Protein AF-A0AAV9NI64-F1 (afdb_monomer_lite)

Foldseek 3Di:
DDADDDPVVVVVVVVVCDPDPLNPCQVVLLVVLQQDAFDDPPDPWFFQLVVCCSRRNNSCSFRPVQLVCCVFFVADSRFFTCCLQVVVLNCQQPPPVPRRSHPSVVVVVCVVQVKDKDWVVVVVLVVVCVVQDDCFVVSVVVCVVCVSPPDDADQVGNVVVVVVVVVVQVPDPVHDDDPPFAWQEWADDPPDCWIWTHTPPDPGTDTDNFAEDQDALVSLQRRLQVRQVVVVHGFDPLLVVLSVVQLDFWKKKKKKFWAQAQCLFDPVQDDQWGADGNPPDCVLVVQQWGTKGFCCSRQDDFPPWDWDKDFLVNLVVSLVVLVVVLVVLVVVCVVVVVPDDPVVPVVVVSSVVSSVVSVVVNVVSVVVSCVFQNPDPVRGIGIDTDGRHSDPHRTTMMMIMHIRPNCVPPDPVRDDDFVRVQVSVLVSCCSPRVRNDDGPDMTMDMDPRNRGGRGICSLVSLLSNLVSCCVRNQQSAAYAARSRNSGHDPVRRVSLVVVSVVCVVVVVSSHRSSNCSNDRTWMWMQRPPPRDTDID

Organism: NCBI:txid1690606

Structure (mmCIF, N/CA/C/O backbone):
data_AF-A0AAV9NI64-F1
#
_entry.id   AF-A0AAV9NI64-F1
#
loop_
_atom_site.group_PDB
_atom_site.id
_atom_site.type_symbol
_atom_site.label_atom_id
_atom_site.label_alt_id
_atom_site.label_comp_id
_atom_site.label_asym_id
_atom_site.label_entity_id
_atom_site.label_seq_id
_atom_site.pdbx_PDB_ins_code
_atom_site.Cartn_x
_atom_site.Cartn_y
_atom_site.Cartn_z
_atom_site.occupancy
_atom_site.B_iso_or_equiv
_atom_site.auth_seq_id
_atom_site.auth_comp_id
_atom_site.auth_asym_id
_atom_site.auth_atom_id
_atom_site.pdbx_PDB_model_num
ATOM 1 N N . MET A 1 1 ? 6.898 -12.128 -13.360 1.00 24.28 1 MET A N 1
ATOM 2 C CA . MET A 1 1 ? 6.530 -13.455 -12.815 1.00 24.28 1 MET A CA 1
ATOM 3 C C . MET A 1 1 ? 6.563 -14.456 -13.958 1.00 24.28 1 MET A C 1
ATOM 5 O O . MET A 1 1 ? 6.076 -14.101 -15.025 1.00 24.28 1 MET A O 1
ATOM 9 N N . PRO A 1 2 ? 7.196 -15.630 -13.817 1.00 28.98 2 PRO A N 1
ATOM 10 C CA . PRO A 1 2 ? 7.321 -16.556 -14.934 1.00 28.98 2 PRO A CA 1
ATOM 11 C C . PRO A 1 2 ? 5.988 -17.278 -15.175 1.00 28.98 2 PRO A C 1
ATOM 13 O O . PRO A 1 2 ? 5.404 -17.823 -14.244 1.00 28.98 2 PRO A O 1
ATOM 16 N N . GLY A 1 3 ? 5.520 -17.255 -16.425 1.00 27.88 3 GLY A N 1
ATOM 17 C CA . GLY A 1 3 ? 4.445 -18.123 -16.907 1.00 27.88 3 GLY A CA 1
ATOM 18 C C . GLY A 1 3 ? 4.885 -19.594 -16.993 1.00 27.88 3 GLY A C 1
ATOM 19 O O . GLY A 1 3 ? 6.022 -19.922 -16.636 1.00 27.88 3 GLY A O 1
ATOM 20 N N . PRO A 1 4 ? 4.006 -20.489 -17.474 1.00 32.47 4 PRO A N 1
ATOM 21 C CA . PRO A 1 4 ? 4.225 -21.929 -17.447 1.00 32.47 4 PRO A CA 1
ATOM 22 C C . PRO A 1 4 ? 5.249 -22.321 -18.518 1.00 32.47 4 PRO A C 1
ATOM 24 O O . PRO A 1 4 ? 4.906 -22.633 -19.654 1.00 32.47 4 PRO A O 1
ATOM 27 N N . ALA A 1 5 ? 6.532 -22.272 -18.171 1.00 31.38 5 ALA A N 1
ATOM 28 C CA . ALA A 1 5 ? 7.599 -22.803 -19.005 1.00 31.38 5 ALA A CA 1
ATOM 29 C C . ALA A 1 5 ? 7.962 -24.218 -18.534 1.00 31.38 5 ALA A C 1
ATOM 31 O O . ALA A 1 5 ? 8.059 -24.472 -17.334 1.00 31.38 5 ALA A O 1
ATOM 32 N N . GLY A 1 6 ? 8.136 -25.141 -19.485 1.00 30.50 6 GLY A N 1
ATOM 33 C CA . GLY A 1 6 ? 8.453 -26.543 -19.213 1.00 30.50 6 GLY A CA 1
ATOM 34 C C . GLY A 1 6 ? 9.754 -26.731 -18.424 1.00 30.50 6 GLY A C 1
ATOM 35 O O . GLY A 1 6 ? 10.636 -25.877 -18.433 1.00 30.50 6 GLY A O 1
ATOM 36 N N . ILE A 1 7 ? 9.882 -27.896 -17.784 1.00 32.53 7 ILE A N 1
ATOM 37 C CA . ILE A 1 7 ? 10.945 -28.269 -16.828 1.00 32.53 7 ILE A CA 1
ATOM 38 C C . ILE A 1 7 ? 12.363 -27.904 -17.313 1.00 32.53 7 ILE A C 1
ATOM 40 O O . ILE A 1 7 ? 13.187 -27.461 -16.520 1.00 32.53 7 ILE A O 1
ATOM 44 N N . VAL A 1 8 ? 12.652 -28.025 -18.611 1.00 31.12 8 VAL A N 1
ATOM 45 C CA . VAL A 1 8 ? 13.967 -27.700 -19.200 1.00 31.12 8 VAL A CA 1
ATOM 46 C C . VAL A 1 8 ? 14.279 -26.195 -19.150 1.00 31.12 8 VAL A C 1
ATOM 48 O O . VAL A 1 8 ? 15.413 -25.807 -18.873 1.00 31.12 8 VAL A O 1
ATOM 51 N N . GLU A 1 9 ? 13.275 -25.342 -19.345 1.00 36.00 9 GLU A N 1
ATOM 52 C CA . GLU A 1 9 ? 13.398 -23.881 -19.286 1.00 36.00 9 GLU A CA 1
ATOM 53 C C . GLU A 1 9 ? 13.500 -23.400 -17.830 1.00 36.00 9 GLU A C 1
ATOM 55 O O . GLU A 1 9 ? 14.280 -22.502 -17.515 1.00 36.00 9 GLU A O 1
ATOM 60 N N . THR A 1 10 ? 12.791 -24.063 -16.909 1.00 36.69 10 THR A N 1
ATOM 61 C CA . THR A 1 10 ? 12.950 -23.865 -15.461 1.00 36.69 10 THR A CA 1
ATOM 62 C C . THR A 1 10 ? 14.364 -24.227 -15.009 1.00 36.69 10 THR A C 1
ATOM 64 O O . THR A 1 10 ? 14.970 -23.460 -14.268 1.00 36.69 10 THR A O 1
ATOM 67 N N . PHE A 1 11 ? 14.928 -25.339 -15.499 1.00 33.88 11 PHE A N 1
ATOM 68 C CA . PHE A 1 11 ? 16.306 -25.752 -15.210 1.00 33.88 11 PHE A CA 1
ATOM 69 C C . PHE A 1 11 ? 17.349 -24.812 -15.821 1.00 33.88 11 PHE A C 1
ATOM 71 O O . PHE A 1 11 ? 18.332 -24.500 -15.158 1.00 33.88 11 PHE A O 1
ATOM 78 N N . ARG A 1 12 ? 17.137 -24.310 -17.044 1.00 36.00 12 ARG A N 1
ATOM 79 C CA . ARG A 1 12 ? 18.031 -23.327 -17.678 1.00 36.00 12 ARG A CA 1
ATOM 80 C C . ARG A 1 12 ? 18.024 -21.985 -16.938 1.00 36.00 12 ARG A C 1
ATOM 82 O O . ARG A 1 12 ? 19.085 -21.397 -16.753 1.00 36.00 12 ARG A O 1
ATOM 89 N N . ARG A 1 13 ? 16.858 -21.536 -16.463 1.00 39.41 13 ARG A N 1
ATOM 90 C CA . ARG A 1 13 ? 16.720 -20.331 -15.628 1.00 39.41 13 ARG A CA 1
ATOM 91 C C . ARG A 1 13 ? 17.295 -20.539 -14.230 1.00 39.41 13 ARG A C 1
ATOM 93 O O . ARG A 1 13 ? 18.017 -19.684 -13.748 1.00 39.41 13 ARG A O 1
ATOM 100 N N . LEU A 1 14 ? 17.075 -21.697 -13.605 1.00 39.75 14 LEU A N 1
ATOM 101 C CA . LEU A 1 14 ? 17.753 -22.075 -12.358 1.00 39.75 14 LEU A CA 1
ATOM 102 C C . LEU A 1 14 ? 19.273 -22.117 -12.531 1.00 39.75 14 LEU A C 1
ATOM 104 O O . LEU A 1 14 ? 19.989 -21.674 -11.645 1.00 39.75 14 LEU A O 1
ATOM 108 N N . TYR A 1 15 ? 19.763 -22.586 -13.678 1.00 39.81 15 TYR A N 1
ATOM 109 C CA . TYR A 1 15 ? 21.182 -22.590 -14.016 1.00 39.81 15 TYR A CA 1
ATOM 110 C C . TYR A 1 15 ? 21.741 -21.170 -14.199 1.00 39.81 15 TYR A C 1
ATOM 112 O O . TYR A 1 15 ? 22.830 -20.895 -13.708 1.00 39.81 15 TYR A O 1
ATOM 120 N N . SER A 1 16 ? 21.005 -20.232 -14.810 1.00 42.53 16 SER A N 1
ATOM 121 C CA . SER A 1 16 ? 21.438 -18.825 -14.890 1.00 42.53 16 SER A CA 1
ATOM 122 C C . SER A 1 16 ? 21.416 -18.111 -13.530 1.00 42.53 16 SER A C 1
ATOM 124 O O . SER A 1 16 ? 22.279 -17.271 -13.282 1.00 42.53 16 SER A O 1
ATOM 126 N N . LEU A 1 17 ? 20.538 -18.516 -12.596 1.00 46.78 17 LEU A N 1
ATOM 127 C CA . LEU A 1 17 ? 20.585 -18.062 -11.195 1.00 46.78 17 LEU A CA 1
ATOM 128 C C . LEU A 1 17 ? 21.904 -18.443 -10.489 1.00 46.78 17 LEU A C 1
ATOM 130 O O . LEU A 1 17 ? 22.280 -17.778 -9.531 1.00 46.78 17 LEU A O 1
ATOM 134 N N . PHE A 1 18 ? 22.631 -19.480 -10.932 1.00 42.69 18 PHE A N 1
ATOM 135 C CA . PHE A 1 18 ? 23.918 -19.866 -10.325 1.00 42.69 18 PHE A CA 1
ATOM 136 C C . PHE A 1 18 ? 25.098 -18.970 -10.730 1.00 42.69 18 PHE A C 1
ATOM 138 O O . PHE A 1 18 ? 26.107 -18.968 -10.024 1.00 42.69 18 PHE A O 1
ATOM 145 N N . PHE A 1 19 ? 25.001 -18.225 -11.838 1.00 46.09 19 PHE A N 1
ATOM 146 C CA . PHE A 1 19 ? 26.144 -17.508 -12.424 1.00 46.09 19 PHE A CA 1
ATOM 147 C C . PHE A 1 19 ? 25.965 -15.991 -12.531 1.00 46.09 19 PHE A C 1
ATOM 149 O O . PHE A 1 19 ? 26.913 -15.301 -12.905 1.00 46.09 19 PHE A O 1
ATOM 156 N N . GLU A 1 20 ? 24.804 -15.446 -12.163 1.00 55.03 20 GLU A N 1
ATOM 157 C CA . GLU A 1 20 ? 24.653 -13.996 -12.065 1.00 55.03 20 GLU A CA 1
ATOM 158 C C . GLU A 1 20 ? 25.155 -13.454 -10.710 1.00 55.03 20 GLU A C 1
ATOM 160 O O . GLU A 1 20 ? 24.781 -13.975 -9.653 1.00 55.03 20 GLU A O 1
ATOM 165 N N . PRO A 1 21 ? 25.949 -12.361 -10.703 1.00 57.50 21 PRO A N 1
ATOM 166 C CA . PRO A 1 21 ? 26.510 -11.773 -9.483 1.00 57.50 21 PRO A CA 1
ATOM 167 C C . PRO A 1 21 ? 25.473 -11.424 -8.408 1.00 57.50 21 PRO A C 1
ATOM 169 O O . PRO A 1 21 ? 25.790 -11.438 -7.219 1.00 57.50 21 PRO A O 1
ATOM 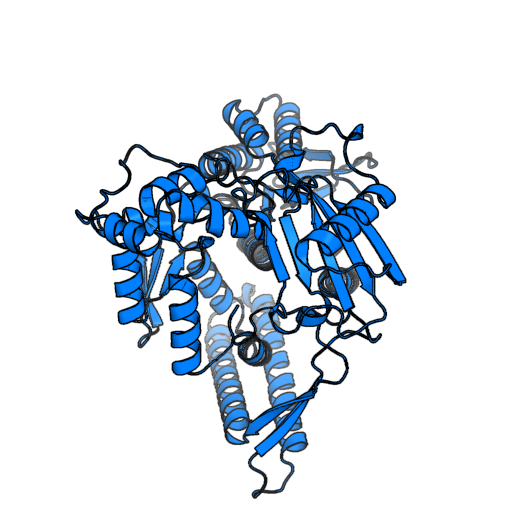172 N N . ILE A 1 22 ? 24.230 -11.135 -8.807 1.00 56.19 22 ILE A N 1
ATOM 173 C CA . ILE A 1 22 ? 23.152 -10.756 -7.889 1.00 56.19 22 ILE A CA 1
ATOM 174 C C . ILE A 1 22 ? 22.712 -11.912 -6.968 1.00 56.19 22 ILE A C 1
ATOM 176 O O . ILE A 1 22 ? 22.250 -11.639 -5.859 1.00 56.19 22 ILE A O 1
ATOM 180 N N . TYR A 1 23 ? 22.919 -13.175 -7.371 1.00 61.62 23 TYR A N 1
ATOM 181 C CA . TYR A 1 23 ? 22.576 -14.386 -6.601 1.00 61.62 23 TYR A CA 1
ATOM 182 C C . TYR A 1 23 ? 23.785 -15.045 -5.917 1.00 61.62 23 TYR A C 1
ATOM 184 O O . TYR A 1 23 ? 23.647 -16.088 -5.265 1.00 61.62 23 TYR A O 1
ATOM 192 N N . ALA A 1 24 ? 24.979 -14.460 -6.039 1.00 62.59 24 ALA A N 1
ATOM 193 C CA . ALA A 1 24 ? 26.188 -15.016 -5.448 1.00 62.59 24 ALA A CA 1
ATOM 194 C C . ALA A 1 24 ? 26.025 -15.187 -3.924 1.00 62.59 24 ALA A C 1
ATOM 196 O O . ALA A 1 24 ? 25.792 -14.232 -3.186 1.00 62.59 24 ALA A O 1
ATOM 197 N N . GLY A 1 25 ? 26.151 -16.428 -3.447 1.00 64.38 25 GLY A N 1
ATOM 198 C CA . GLY A 1 25 ? 26.062 -16.762 -2.023 1.00 64.38 25 GLY A CA 1
ATOM 199 C C . GLY A 1 25 ? 24.658 -17.066 -1.491 1.00 64.38 25 GLY A C 1
ATOM 200 O O . GLY A 1 25 ? 24.561 -17.530 -0.359 1.00 64.38 25 GLY A O 1
ATOM 201 N N . VAL A 1 26 ? 23.587 -16.921 -2.283 1.00 72.62 26 VAL A N 1
ATOM 202 C CA . VAL A 1 26 ? 22.205 -17.190 -1.828 1.00 72.62 26 VAL A CA 1
ATOM 203 C C . VAL A 1 26 ? 22.041 -18.620 -1.293 1.00 72.62 26 VAL A C 1
ATOM 205 O O . VAL A 1 26 ? 21.517 -18.806 -0.201 1.00 72.62 26 VAL A O 1
ATOM 208 N N . PHE A 1 27 ? 22.563 -19.636 -1.988 1.00 73.19 27 PHE A N 1
ATOM 209 C CA . PHE A 1 27 ? 22.477 -21.034 -1.529 1.00 73.19 27 PHE A CA 1
ATOM 210 C C . PHE A 1 27 ? 23.249 -21.305 -0.233 1.00 73.19 27 PHE A C 1
ATOM 212 O O . PHE A 1 27 ? 22.823 -22.122 0.582 1.00 73.19 27 PHE A O 1
ATOM 219 N N . LYS A 1 28 ? 24.368 -20.605 -0.020 1.00 77.81 28 LYS A N 1
ATOM 220 C CA . LYS A 1 28 ? 25.125 -20.690 1.233 1.00 77.81 28 LYS A CA 1
ATOM 221 C C . LYS A 1 28 ? 24.306 -20.114 2.387 1.00 77.81 28 LYS A C 1
ATOM 223 O O . LYS A 1 28 ? 24.267 -20.714 3.456 1.00 77.81 28 LYS A O 1
ATOM 228 N N . GLU A 1 29 ? 23.652 -18.976 2.169 1.00 80.94 29 GLU A N 1
ATOM 229 C CA . GLU A 1 29 ? 22.808 -18.353 3.191 1.00 80.94 29 GLU A CA 1
ATOM 230 C C . GLU A 1 29 ? 21.534 -19.167 3.460 1.00 80.94 29 GLU A C 1
ATOM 232 O O . GLU A 1 29 ? 21.154 -19.310 4.617 1.00 80.94 29 GLU A O 1
ATOM 237 N N . LEU A 1 30 ? 20.937 -19.796 2.440 1.00 78.81 30 LEU A N 1
ATOM 238 C CA . LEU A 1 30 ? 19.840 -20.754 2.629 1.00 78.81 30 LEU A CA 1
ATOM 239 C C . LEU A 1 30 ? 20.275 -21.962 3.468 1.00 78.81 30 LEU A C 1
ATOM 241 O O . LEU A 1 30 ? 19.559 -22.361 4.377 1.00 78.81 30 LEU A O 1
ATOM 245 N N . GLY A 1 31 ? 21.463 -22.518 3.209 1.00 79.56 31 GLY A N 1
ATOM 246 C CA . GLY A 1 31 ? 22.011 -23.608 4.020 1.00 79.56 31 GLY A CA 1
ATOM 247 C C . GLY A 1 31 ? 22.315 -23.191 5.463 1.00 79.56 31 GLY A C 1
ATOM 248 O O . GLY A 1 31 ? 22.137 -23.985 6.381 1.00 79.56 31 GLY A O 1
ATOM 249 N N . ARG A 1 32 ? 22.741 -21.939 5.678 1.00 84.88 32 ARG A N 1
ATOM 250 C CA . ARG A 1 32 ? 22.961 -21.372 7.015 1.00 84.88 32 ARG A CA 1
ATOM 251 C C . ARG A 1 32 ? 21.650 -21.199 7.784 1.00 84.88 32 ARG A C 1
ATOM 253 O O . ARG A 1 32 ? 21.650 -21.435 8.988 1.00 84.88 32 ARG A O 1
ATOM 260 N N . GLU A 1 33 ? 20.571 -20.794 7.113 1.00 87.69 33 GLU A N 1
ATOM 261 C CA . GLU A 1 33 ? 19.258 -20.549 7.729 1.00 87.69 33 GLU A CA 1
ATOM 262 C C . GLU A 1 33 ? 18.734 -21.763 8.502 1.00 87.69 33 GLU A C 1
ATOM 264 O O . GLU A 1 33 ? 18.192 -21.598 9.591 1.00 87.69 33 GLU A O 1
ATOM 269 N N . LEU A 1 34 ? 19.018 -22.970 8.001 1.00 84.62 34 LEU A N 1
ATOM 270 C CA . LEU A 1 34 ? 18.622 -24.251 8.597 1.00 84.62 34 LEU A CA 1
ATOM 271 C C . LEU A 1 34 ? 19.111 -24.454 10.040 1.00 84.62 34 LEU A C 1
ATOM 273 O O . LEU A 1 34 ? 18.527 -25.246 10.777 1.00 84.62 34 LEU A O 1
ATOM 277 N N . SER A 1 35 ? 20.191 -23.771 10.423 1.00 82.25 35 SER A N 1
ATOM 278 C CA . SER A 1 35 ? 20.844 -23.915 11.728 1.00 82.25 35 SER A CA 1
ATOM 279 C C . SER A 1 35 ? 20.740 -22.651 12.589 1.00 82.25 35 SER A C 1
ATOM 281 O O . SER A 1 35 ? 21.435 -22.543 13.601 1.00 82.25 35 SER A O 1
ATOM 283 N N . LEU A 1 36 ? 19.945 -21.656 12.179 1.00 85.56 36 LEU A N 1
ATOM 284 C CA . LEU A 1 36 ? 19.802 -20.403 12.918 1.00 85.56 36 LEU A CA 1
ATOM 285 C C . LEU A 1 36 ? 18.702 -20.496 13.970 1.00 85.56 36 LEU A C 1
ATOM 287 O O . LEU A 1 36 ? 17.525 -20.605 13.638 1.00 85.56 36 LEU A O 1
ATOM 291 N N . SER A 1 37 ? 19.076 -20.284 15.232 1.00 85.12 37 SER A N 1
ATOM 292 C CA . SER A 1 37 ? 18.121 -20.174 16.335 1.00 85.12 37 SER A CA 1
ATOM 293 C C . SER A 1 37 ? 17.038 -19.120 16.061 1.00 85.12 37 SER A C 1
ATOM 295 O O . SER A 1 37 ? 17.331 -18.106 15.411 1.00 85.12 37 SER A O 1
ATOM 297 N N . PRO A 1 38 ? 15.798 -19.323 16.547 1.00 86.94 38 PRO A N 1
ATOM 298 C CA . PRO A 1 38 ? 14.704 -18.355 16.443 1.00 86.94 38 PRO A CA 1
ATOM 299 C C . PRO A 1 38 ? 15.077 -16.992 17.052 1.00 86.94 38 PRO A C 1
ATOM 301 O O . PRO A 1 38 ? 16.058 -16.859 17.789 1.00 86.94 38 PRO A O 1
ATOM 304 N N . ARG A 1 39 ? 14.301 -15.947 16.737 1.00 90.19 39 ARG A N 1
ATOM 305 C CA . ARG A 1 39 ? 14.404 -14.674 17.470 1.00 90.19 39 ARG A CA 1
ATOM 306 C C . ARG A 1 39 ? 14.083 -14.908 18.953 1.00 90.19 39 ARG A C 1
ATOM 308 O O . ARG A 1 39 ? 13.292 -15.787 19.275 1.00 90.19 39 ARG A O 1
ATOM 315 N N . GLY A 1 40 ? 14.678 -14.116 19.842 1.00 87.44 40 GLY A N 1
ATOM 316 C CA . GLY A 1 40 ? 14.374 -14.204 21.273 1.00 87.44 40 GLY A CA 1
ATOM 317 C C . GLY A 1 40 ? 12.968 -13.692 21.600 1.00 87.44 40 GLY A C 1
ATOM 318 O O . GLY A 1 40 ? 12.482 -12.768 20.948 1.00 87.44 40 GLY A O 1
ATOM 319 N N . ASP A 1 41 ? 12.358 -14.232 22.656 1.00 84.88 41 ASP A N 1
ATOM 320 C CA . ASP A 1 41 ? 10.966 -13.943 23.049 1.00 84.88 41 ASP A CA 1
ATOM 321 C C . ASP A 1 41 ? 10.687 -12.460 23.346 1.00 84.88 41 ASP A C 1
ATOM 323 O O . ASP A 1 41 ? 9.566 -11.986 23.184 1.00 84.88 41 ASP A O 1
ATOM 327 N N . ALA A 1 42 ? 11.708 -11.699 23.754 1.00 89.00 42 ALA A N 1
ATOM 328 C CA . ALA A 1 42 ? 11.589 -10.266 24.033 1.00 89.00 42 ALA A CA 1
ATOM 329 C C . ALA A 1 42 ? 11.516 -9.386 22.765 1.00 89.00 42 ALA A C 1
ATOM 331 O O . ALA A 1 42 ? 11.270 -8.183 22.863 1.00 89.00 42 ALA A O 1
ATOM 332 N N . VAL A 1 43 ? 11.772 -9.945 21.577 1.00 91.62 43 VAL A N 1
ATOM 333 C CA . VAL A 1 43 ? 11.766 -9.191 20.317 1.00 91.62 43 VAL A CA 1
ATOM 334 C C . VAL A 1 43 ? 10.329 -9.045 19.812 1.00 91.62 43 VAL A C 1
ATOM 336 O O . VAL A 1 43 ? 9.784 -9.933 19.159 1.00 91.62 43 VAL A O 1
ATOM 339 N N . GLU A 1 44 ? 9.719 -7.890 20.089 1.00 91.94 44 GLU A N 1
ATOM 340 C CA . GLU A 1 44 ? 8.350 -7.583 19.649 1.00 91.94 44 GLU A CA 1
ATOM 341 C C . GLU A 1 44 ? 8.243 -7.265 18.150 1.00 91.94 44 GLU A C 1
ATOM 343 O O . GLU A 1 44 ? 7.195 -7.513 17.551 1.00 91.94 44 GLU A O 1
ATOM 348 N N . ASP A 1 45 ? 9.282 -6.668 17.558 1.00 96.38 45 ASP A N 1
ATOM 349 C CA . ASP A 1 45 ? 9.366 -6.303 16.140 1.00 96.38 45 ASP A CA 1
ATOM 350 C C . ASP A 1 45 ? 10.820 -5.970 15.759 1.00 96.38 45 ASP A C 1
ATOM 352 O O . ASP A 1 45 ? 11.610 -5.538 16.600 1.00 96.38 45 ASP A O 1
ATOM 356 N N . GLU A 1 46 ? 11.168 -6.115 14.483 1.00 97.31 46 GLU A N 1
ATOM 357 C CA . GLU A 1 46 ? 12.425 -5.621 13.912 1.00 97.31 46 GLU A CA 1
ATOM 358 C C . GLU A 1 46 ? 12.201 -5.180 12.459 1.00 97.31 46 GLU A C 1
ATOM 360 O O . GLU A 1 46 ? 11.146 -5.426 11.874 1.00 97.31 46 GLU A O 1
ATOM 365 N N . SER A 1 47 ? 13.174 -4.506 11.844 1.00 98.38 47 SER A N 1
ATOM 366 C CA . SER A 1 47 ? 13.005 -4.090 10.449 1.00 98.38 47 SER A CA 1
ATOM 367 C C . SER A 1 47 ? 13.099 -5.277 9.482 1.00 98.38 47 SER A C 1
ATOM 369 O O . SER A 1 47 ? 13.920 -6.167 9.710 1.00 98.38 47 SER A O 1
ATOM 371 N N . VAL A 1 48 ? 12.413 -5.221 8.340 1.00 97.94 48 VAL A N 1
ATOM 372 C CA . VAL A 1 48 ? 12.524 -6.192 7.234 1.00 97.94 48 VAL A CA 1
ATOM 373 C C . VAL A 1 48 ? 13.984 -6.474 6.861 1.00 97.94 48 VAL A C 1
ATOM 375 O O . VAL A 1 48 ? 14.367 -7.630 6.703 1.00 97.94 48 VAL A O 1
ATOM 378 N N . GLY A 1 49 ? 14.814 -5.433 6.765 1.00 97.44 49 GLY A N 1
ATOM 379 C CA . GLY A 1 49 ? 16.229 -5.540 6.414 1.00 97.44 49 GLY A CA 1
ATOM 380 C C . GLY A 1 49 ? 17.022 -6.351 7.436 1.00 97.44 49 GLY A C 1
ATOM 381 O O . GLY A 1 49 ? 17.669 -7.325 7.063 1.00 97.44 49 GLY A O 1
ATOM 382 N N . HIS A 1 50 ? 16.929 -6.007 8.725 1.00 97.38 50 HIS A N 1
ATOM 383 C CA . HIS A 1 50 ? 17.581 -6.763 9.805 1.00 97.38 50 HIS A CA 1
ATOM 384 C C . HIS A 1 50 ? 17.084 -8.216 9.898 1.00 97.38 50 HIS A C 1
ATOM 386 O O . HIS A 1 50 ? 17.914 -9.125 9.969 1.00 97.38 50 HIS A O 1
ATOM 392 N N . PHE A 1 51 ? 15.768 -8.445 9.804 1.00 96.00 51 PHE A N 1
ATOM 393 C CA . PHE A 1 51 ? 15.173 -9.787 9.812 1.00 96.00 51 PHE A CA 1
ATOM 394 C C . PHE A 1 51 ? 15.749 -10.660 8.687 1.00 96.00 51 PHE A C 1
ATOM 396 O O . PHE A 1 51 ? 16.302 -11.736 8.930 1.00 96.00 51 PHE A O 1
ATOM 403 N N . LEU A 1 52 ? 15.698 -10.168 7.445 1.00 93.81 52 LEU A N 1
ATOM 404 C CA . LEU A 1 52 ? 16.172 -10.917 6.282 1.00 93.81 52 LEU A CA 1
ATOM 405 C C . LEU A 1 52 ? 17.692 -11.043 6.249 1.00 93.81 52 LEU A C 1
ATOM 407 O O . LEU A 1 52 ? 18.200 -12.084 5.854 1.00 93.81 52 LEU A O 1
ATOM 411 N N . GLN A 1 53 ? 18.437 -10.035 6.699 1.00 94.44 53 GLN A N 1
ATOM 412 C CA . GLN A 1 53 ? 19.893 -10.115 6.776 1.00 94.44 53 GLN A CA 1
ATOM 413 C C . GLN A 1 53 ? 20.348 -11.164 7.794 1.00 94.44 53 GLN A C 1
ATOM 415 O O . GLN A 1 53 ? 21.322 -11.882 7.551 1.00 94.44 53 GLN A O 1
ATOM 420 N N . ARG A 1 54 ? 19.652 -11.267 8.930 1.00 92.88 54 ARG A N 1
ATOM 421 C CA . ARG A 1 54 ? 19.938 -12.272 9.954 1.00 92.88 54 ARG A CA 1
ATOM 422 C C . ARG A 1 54 ? 19.645 -13.682 9.447 1.00 92.88 54 ARG A C 1
ATOM 424 O O . ARG A 1 54 ? 20.483 -14.556 9.662 1.00 92.88 54 ARG A O 1
ATOM 431 N N . ARG A 1 55 ? 18.511 -13.868 8.758 1.00 89.12 55 ARG A N 1
ATOM 432 C CA . ARG A 1 55 ? 18.001 -15.166 8.279 1.00 89.12 55 ARG A CA 1
ATOM 433 C C . ARG A 1 55 ? 18.634 -15.645 6.971 1.00 89.12 55 ARG A C 1
ATOM 435 O O . ARG A 1 55 ? 19.071 -16.782 6.885 1.00 89.12 55 ARG A O 1
ATOM 442 N N . PHE A 1 56 ? 18.719 -14.767 5.979 1.00 88.75 56 PHE A N 1
ATOM 443 C CA . PHE A 1 56 ? 19.066 -15.085 4.588 1.00 88.75 56 PHE A CA 1
ATOM 444 C C . PHE A 1 56 ? 20.284 -14.305 4.068 1.00 88.75 56 PHE A C 1
ATOM 446 O O . PHE A 1 56 ? 20.624 -14.378 2.887 1.00 88.75 56 PHE A O 1
ATOM 453 N N . GLY A 1 57 ? 20.952 -13.547 4.938 1.00 90.62 57 GLY A N 1
ATOM 454 C CA . GLY A 1 57 ? 22.160 -12.809 4.598 1.00 90.62 57 GLY A CA 1
ATOM 455 C C . GLY A 1 57 ? 21.908 -11.475 3.889 1.00 90.62 57 GLY A C 1
ATOM 456 O O . GLY A 1 57 ? 20.831 -11.170 3.372 1.00 90.62 57 GLY A O 1
ATOM 457 N N . LYS A 1 58 ? 22.956 -10.644 3.868 1.00 91.62 58 LYS A N 1
ATOM 458 C CA . LYS A 1 58 ? 22.900 -9.269 3.347 1.00 91.62 58 LYS A CA 1
ATOM 459 C C . LYS A 1 58 ? 22.570 -9.213 1.856 1.00 91.62 58 LYS A C 1
ATOM 461 O O . LYS A 1 58 ? 21.881 -8.299 1.432 1.00 91.62 58 LYS A O 1
ATOM 466 N N . VAL A 1 59 ? 23.042 -10.180 1.068 1.00 88.75 59 VAL A N 1
ATOM 467 C CA . VAL A 1 59 ? 22.770 -10.237 -0.379 1.00 88.75 59 VAL A CA 1
ATOM 468 C C . VAL A 1 59 ? 21.269 -10.376 -0.634 1.00 88.75 59 VAL A C 1
ATOM 470 O O . VAL A 1 59 ? 20.722 -9.640 -1.449 1.00 88.75 59 VAL A O 1
ATOM 473 N N . VAL A 1 60 ? 20.578 -11.250 0.108 1.00 88.25 60 VAL A N 1
ATOM 474 C CA . VAL A 1 60 ? 19.127 -11.430 -0.042 1.00 88.25 60 VAL A CA 1
ATOM 475 C C . VAL A 1 60 ? 18.363 -10.175 0.367 1.00 88.25 60 VAL A C 1
ATOM 477 O O . VAL A 1 60 ? 17.488 -9.721 -0.375 1.00 88.25 60 VAL A O 1
ATOM 480 N N . ALA A 1 61 ? 18.732 -9.580 1.502 1.00 93.00 61 ALA A N 1
ATOM 481 C CA . ALA A 1 61 ? 18.123 -8.343 1.977 1.00 93.00 61 ALA A CA 1
ATOM 482 C C . ALA A 1 61 ? 18.334 -7.180 0.987 1.00 93.00 61 ALA A C 1
ATOM 484 O O . ALA A 1 61 ? 17.375 -6.554 0.536 1.00 93.00 61 ALA A O 1
ATOM 485 N N . ASP A 1 62 ? 19.576 -6.919 0.583 1.00 94.12 62 ASP A N 1
ATOM 486 C CA . ASP A 1 62 ? 19.919 -5.714 -0.170 1.00 94.12 62 ASP A CA 1
ATOM 487 C C . ASP A 1 62 ? 19.683 -5.831 -1.672 1.00 94.12 62 ASP A C 1
ATOM 489 O O . ASP A 1 62 ? 19.455 -4.803 -2.301 1.00 94.12 62 ASP A O 1
ATOM 493 N N . ASN A 1 63 ? 19.695 -7.028 -2.260 1.00 89.44 63 ASN A N 1
ATOM 494 C CA . ASN A 1 63 ? 19.457 -7.190 -3.698 1.00 89.44 63 ASN A CA 1
ATOM 495 C C . ASN A 1 63 ? 17.999 -7.540 -4.010 1.00 89.44 63 ASN A C 1
ATOM 497 O O . ASN A 1 63 ? 17.399 -6.938 -4.891 1.00 89.44 63 ASN A O 1
ATOM 501 N N . PHE A 1 64 ? 17.406 -8.502 -3.303 1.00 87.94 64 PHE A N 1
ATOM 502 C CA . PHE A 1 64 ? 16.070 -8.995 -3.658 1.00 87.94 64 PHE A CA 1
ATOM 503 C C . PHE A 1 64 ? 14.981 -8.295 -2.870 1.00 87.94 64 PHE A C 1
ATOM 505 O O . PHE A 1 64 ? 14.041 -7.749 -3.450 1.00 87.94 64 PHE A O 1
ATOM 512 N N . ALA A 1 65 ? 15.114 -8.283 -1.544 1.00 91.06 65 ALA A N 1
ATOM 513 C CA . ALA A 1 65 ? 14.087 -7.701 -0.700 1.00 91.06 65 ALA A CA 1
ATOM 514 C C . ALA A 1 65 ? 14.003 -6.188 -0.896 1.00 91.06 65 ALA A C 1
ATOM 516 O O . ALA A 1 65 ? 12.907 -5.667 -1.063 1.00 91.06 65 ALA A O 1
ATOM 517 N N . SER A 1 66 ? 15.136 -5.481 -0.957 1.00 96.12 66 SER A N 1
ATOM 518 C CA . SER A 1 66 ? 15.119 -4.032 -1.188 1.00 96.12 66 SER A CA 1
ATOM 519 C C . SER A 1 66 ? 14.445 -3.666 -2.514 1.00 96.12 66 SER A C 1
ATOM 521 O O . SER A 1 66 ? 13.567 -2.810 -2.519 1.00 96.12 66 SER A O 1
ATOM 523 N N . ALA A 1 67 ? 14.759 -4.374 -3.607 1.00 94.50 67 ALA A N 1
ATOM 524 C CA . ALA A 1 67 ? 14.131 -4.158 -4.906 1.00 94.50 67 ALA A CA 1
ATOM 525 C C . ALA A 1 67 ? 12.614 -4.381 -4.833 1.00 94.50 67 ALA A C 1
ATOM 527 O O . ALA A 1 67 ? 11.843 -3.521 -5.255 1.00 94.50 67 ALA A O 1
ATOM 528 N N . LEU A 1 68 ? 12.170 -5.492 -4.234 1.00 92.62 68 LEU A N 1
ATOM 529 C CA . LEU A 1 68 ? 10.747 -5.792 -4.064 1.00 92.62 68 LEU A CA 1
ATOM 530 C C . LEU A 1 68 ? 10.022 -4.719 -3.235 1.00 92.62 68 LEU A C 1
ATOM 532 O O . LEU A 1 68 ? 8.939 -4.272 -3.607 1.00 92.62 68 LEU A O 1
ATOM 536 N N . PHE A 1 69 ? 10.620 -4.280 -2.128 1.00 96.19 69 PHE A N 1
ATOM 537 C CA . PHE A 1 69 ? 10.034 -3.267 -1.251 1.00 96.19 69 PHE A CA 1
ATOM 538 C C . PHE A 1 69 ? 10.067 -1.861 -1.863 1.00 96.19 69 PHE A C 1
ATOM 540 O O . PHE A 1 69 ? 9.157 -1.077 -1.593 1.00 96.19 69 PHE A O 1
ATOM 547 N N . HIS A 1 70 ? 11.022 -1.552 -2.746 1.00 96.12 70 HIS A N 1
ATOM 548 C CA . HIS A 1 70 ? 10.942 -0.375 -3.614 1.00 96.12 70 HIS A CA 1
ATOM 549 C C . HIS A 1 70 ? 9.727 -0.469 -4.550 1.00 96.12 70 HIS A C 1
ATOM 551 O O . HIS A 1 70 ? 9.008 0.512 -4.712 1.00 96.12 70 HIS A O 1
ATOM 557 N N . GLY A 1 71 ? 9.460 -1.651 -5.115 1.00 93.88 71 GLY A N 1
ATOM 558 C CA . GLY A 1 71 ? 8.341 -1.875 -6.034 1.00 93.88 71 GLY A CA 1
ATOM 559 C C . GLY A 1 71 ? 6.950 -1.840 -5.390 1.00 93.88 71 GLY A C 1
ATOM 560 O O . GLY A 1 71 ? 5.997 -1.430 -6.046 1.00 93.88 71 GLY A O 1
ATOM 561 N N . ILE A 1 72 ? 6.815 -2.259 -4.126 1.00 93.69 72 ILE A N 1
ATOM 562 C CA . ILE A 1 72 ? 5.518 -2.297 -3.421 1.00 93.69 72 ILE A CA 1
ATOM 563 C C . ILE A 1 72 ? 5.304 -1.046 -2.564 1.00 93.69 72 ILE A C 1
ATOM 565 O O . ILE A 1 72 ? 4.241 -0.433 -2.615 1.00 93.69 72 ILE A O 1
ATOM 569 N N . TYR A 1 73 ? 6.306 -0.680 -1.762 1.00 97.25 73 TYR A N 1
ATOM 570 C CA . TYR A 1 73 ? 6.184 0.353 -0.730 1.00 97.25 73 TYR A CA 1
ATOM 571 C C . TYR A 1 73 ? 6.965 1.625 -1.053 1.00 97.25 73 TYR A C 1
ATOM 573 O O . TYR A 1 73 ? 6.849 2.598 -0.310 1.00 97.25 73 TYR A O 1
ATOM 581 N N . ALA A 1 74 ? 7.802 1.617 -2.100 1.00 97.88 74 ALA A N 1
ATOM 582 C CA . ALA A 1 74 ? 8.803 2.656 -2.341 1.00 97.88 74 ALA A CA 1
ATOM 583 C C . ALA A 1 74 ? 9.668 2.946 -1.089 1.00 97.88 74 ALA A C 1
ATOM 585 O O . ALA A 1 74 ? 10.175 4.050 -0.900 1.00 97.88 74 ALA A O 1
ATOM 586 N N . GLY A 1 75 ? 9.824 1.948 -0.213 1.00 96.56 75 GLY A N 1
ATOM 587 C CA . GLY A 1 75 ? 10.251 2.138 1.172 1.00 96.56 75 GLY A CA 1
ATOM 588 C C . GLY A 1 75 ? 11.617 1.545 1.507 1.00 96.56 75 GLY A C 1
ATOM 589 O O . GLY A 1 75 ? 12.144 0.701 0.784 1.00 96.56 75 GLY A O 1
ATOM 590 N N . ASP A 1 76 ? 12.173 1.969 2.643 1.00 97.50 76 ASP A N 1
ATOM 591 C CA . ASP A 1 76 ? 13.443 1.460 3.170 1.00 97.50 76 ASP A CA 1
ATOM 592 C C . ASP A 1 76 ? 13.218 0.198 4.013 1.00 97.50 76 ASP A C 1
ATOM 594 O O . ASP A 1 76 ? 12.656 0.262 5.112 1.00 97.50 76 ASP A O 1
ATOM 598 N N . ILE A 1 77 ? 13.724 -0.948 3.553 1.00 97.75 77 ILE A N 1
ATOM 599 C CA . ILE A 1 77 ? 13.625 -2.217 4.291 1.00 97.75 77 ILE A CA 1
ATOM 600 C C . ILE A 1 77 ? 14.192 -2.138 5.716 1.00 97.75 77 ILE A C 1
ATOM 602 O O . ILE A 1 77 ? 13.738 -2.878 6.583 1.00 97.75 77 ILE A O 1
ATOM 606 N N . TYR A 1 78 ? 15.134 -1.237 6.005 1.00 98.06 78 TYR A N 1
ATOM 607 C CA . TYR A 1 78 ? 15.711 -1.088 7.346 1.00 98.06 78 TYR A CA 1
ATOM 608 C C . TYR A 1 78 ? 14.885 -0.205 8.289 1.00 98.06 78 TYR A C 1
ATOM 610 O O . TYR A 1 78 ? 15.204 -0.110 9.473 1.00 98.06 78 TYR A O 1
ATOM 618 N N . LYS A 1 79 ? 13.802 0.404 7.799 1.00 97.75 79 LYS A N 1
ATOM 619 C CA . LYS A 1 79 ? 12.848 1.172 8.614 1.00 97.75 79 LYS A CA 1
ATOM 620 C C . LYS A 1 79 ? 11.499 0.470 8.758 1.00 97.75 79 LYS A C 1
ATOM 622 O O . LYS A 1 79 ? 10.786 0.737 9.722 1.00 97.75 79 LYS A O 1
ATOM 627 N N . LEU A 1 80 ? 11.146 -0.397 7.812 1.00 98.31 80 LEU A N 1
ATOM 628 C CA . LEU A 1 80 ? 9.840 -1.046 7.732 1.00 98.31 80 LEU A CA 1
ATOM 629 C C . LEU A 1 80 ? 9.734 -2.291 8.623 1.00 98.31 80 LEU A C 1
ATOM 631 O O . LEU A 1 80 ? 10.666 -3.081 8.668 1.00 98.31 80 LEU A O 1
ATOM 635 N N . SER A 1 81 ? 8.595 -2.490 9.286 1.00 98.38 81 SER A N 1
ATOM 636 C CA . SER A 1 81 ? 8.314 -3.592 10.221 1.00 98.38 81 SER A CA 1
ATOM 637 C C . SER A 1 81 ? 8.244 -4.957 9.527 1.00 98.38 81 SER A C 1
ATOM 639 O O . SER A 1 81 ? 7.387 -5.186 8.667 1.00 98.38 81 SER A O 1
ATOM 641 N N . ALA A 1 82 ? 9.101 -5.893 9.945 1.00 97.19 82 ALA A N 1
ATOM 642 C CA . ALA A 1 82 ? 9.055 -7.283 9.497 1.00 97.19 82 ALA A CA 1
ATOM 643 C C . ALA A 1 82 ? 7.795 -7.991 10.008 1.00 97.19 82 ALA A C 1
ATOM 645 O O . ALA A 1 82 ? 7.145 -8.700 9.241 1.00 97.19 82 ALA A O 1
ATOM 646 N N . ARG A 1 83 ? 7.390 -7.746 11.263 1.00 95.12 83 ARG A N 1
ATOM 647 C CA . ARG A 1 83 ? 6.176 -8.350 11.833 1.00 95.12 83 ARG A CA 1
ATOM 648 C C . ARG A 1 83 ? 4.906 -7.926 11.096 1.00 95.12 83 ARG A C 1
ATOM 650 O O . ARG A 1 83 ? 3.945 -8.688 11.043 1.00 95.12 83 ARG A O 1
ATOM 657 N N . THR A 1 84 ? 4.890 -6.715 10.540 1.00 95.25 84 THR A N 1
ATOM 658 C CA . THR A 1 84 ? 3.749 -6.200 9.769 1.00 95.25 84 THR A CA 1
ATOM 659 C C . THR A 1 84 ? 3.781 -6.681 8.322 1.00 95.25 84 THR A C 1
ATOM 661 O O . THR A 1 84 ? 2.759 -7.134 7.820 1.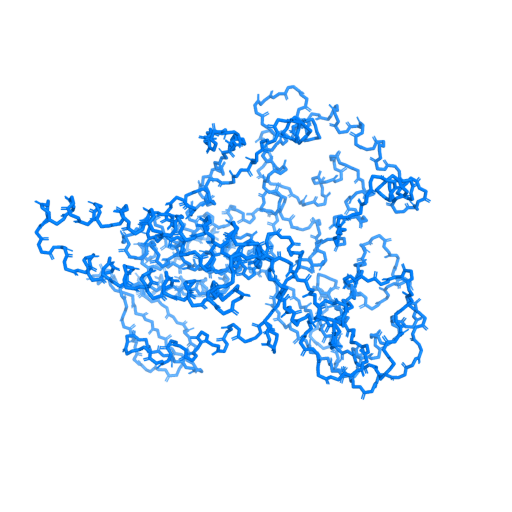00 95.25 84 THR A O 1
ATOM 664 N N . LEU A 1 85 ? 4.936 -6.594 7.650 1.00 95.12 85 LEU A N 1
ATOM 665 C CA . LEU A 1 85 ? 5.017 -6.771 6.193 1.00 95.12 85 LEU A CA 1
ATOM 666 C C . LEU A 1 85 ? 5.464 -8.158 5.741 1.00 95.12 85 LEU A C 1
ATOM 668 O O . LEU A 1 85 ? 5.268 -8.513 4.582 1.00 95.12 85 LEU A O 1
ATOM 672 N N . LEU A 1 86 ? 6.034 -8.950 6.645 1.00 93.62 86 LEU A N 1
ATOM 673 C CA . LEU A 1 86 ? 6.375 -10.353 6.432 1.00 93.62 86 LEU A CA 1
ATOM 674 C C . LEU A 1 86 ? 5.725 -11.237 7.514 1.00 93.62 86 LEU A C 1
ATOM 676 O O . LEU A 1 86 ? 6.418 -12.053 8.126 1.00 93.62 86 LEU A O 1
ATOM 680 N N . PRO A 1 87 ? 4.405 -11.114 7.766 1.00 91.00 87 PRO A N 1
ATOM 681 C CA . PRO A 1 87 ? 3.762 -11.732 8.925 1.00 91.00 87 PRO A CA 1
ATOM 682 C C . PRO A 1 87 ? 3.893 -13.261 8.911 1.00 91.00 87 PRO A C 1
ATOM 684 O O . PRO A 1 87 ? 4.113 -13.862 9.958 1.00 91.00 87 PRO A O 1
ATOM 687 N N . SER A 1 88 ? 3.847 -13.892 7.732 1.00 87.69 88 SER A N 1
ATOM 688 C CA . SER A 1 88 ? 4.028 -15.343 7.599 1.00 87.69 88 SER A CA 1
ATOM 689 C C . SER A 1 88 ? 5.447 -15.779 7.958 1.00 87.69 88 SER A C 1
ATOM 691 O O . SER A 1 88 ? 5.619 -16.722 8.717 1.00 87.69 88 SER A O 1
ATOM 693 N N . ALA A 1 89 ? 6.472 -15.085 7.453 1.00 89.25 89 ALA A N 1
ATOM 694 C CA . ALA A 1 89 ? 7.864 -15.409 7.772 1.00 89.25 89 ALA A CA 1
ATOM 695 C C . ALA A 1 89 ? 8.171 -15.145 9.255 1.00 89.25 89 ALA A C 1
ATOM 697 O O . ALA A 1 89 ? 8.864 -15.935 9.891 1.00 89.25 89 ALA A O 1
ATOM 698 N N . TRP A 1 90 ? 7.602 -14.072 9.814 1.00 90.75 90 TRP A N 1
ATOM 699 C CA . TRP A 1 90 ? 7.656 -13.774 11.242 1.00 90.75 90 TRP A CA 1
ATOM 700 C C . TRP A 1 90 ? 7.031 -14.897 12.075 1.00 90.75 90 TRP A C 1
ATOM 702 O O . TRP A 1 90 ? 7.624 -15.349 13.047 1.00 90.75 90 TRP A O 1
ATOM 712 N N . PHE A 1 91 ? 5.855 -15.395 11.697 1.00 89.50 91 PHE A N 1
ATOM 713 C CA . PHE A 1 91 ? 5.223 -16.511 12.399 1.00 89.50 91 PHE A CA 1
ATOM 714 C C . PHE A 1 91 ? 6.051 -17.800 12.310 1.00 89.50 91 PHE A C 1
ATOM 716 O O . PHE A 1 91 ? 6.347 -18.405 13.340 1.00 89.50 91 PHE A O 1
ATOM 723 N N . LEU A 1 92 ? 6.469 -18.178 11.097 1.00 87.12 92 LEU A N 1
ATOM 724 C CA . LEU A 1 92 ? 7.194 -19.426 10.838 1.00 87.12 92 LEU A CA 1
ATOM 725 C C . LEU A 1 92 ? 8.537 -19.508 11.568 1.00 87.12 92 LEU A C 1
ATOM 727 O O . LEU A 1 92 ? 8.904 -20.587 12.010 1.00 87.12 92 LEU A O 1
ATOM 731 N N . GLU A 1 93 ? 9.235 -18.386 11.763 1.00 89.19 93 GLU A N 1
ATOM 732 C CA . GLU A 1 93 ? 10.493 -18.355 12.527 1.00 89.19 93 GLU A CA 1
ATOM 733 C C . GLU A 1 93 ? 10.348 -18.919 13.954 1.00 89.19 93 GLU A C 1
ATOM 735 O O . GLU A 1 93 ? 11.303 -19.462 14.498 1.00 89.19 93 GLU A O 1
ATOM 740 N N . THR A 1 94 ? 9.177 -18.767 14.577 1.00 86.25 94 THR A N 1
ATOM 741 C CA . THR A 1 94 ? 8.924 -19.166 15.978 1.00 86.25 94 THR A CA 1
ATOM 742 C C . THR A 1 94 ? 7.889 -20.276 16.115 1.00 86.25 94 THR A C 1
ATOM 744 O O . THR A 1 94 ? 7.474 -20.591 17.230 1.00 86.25 94 THR A O 1
ATOM 747 N N . LYS A 1 95 ? 7.428 -20.845 15.000 1.00 75.25 95 LYS A N 1
ATOM 748 C CA . LYS A 1 95 ? 6.369 -21.850 15.007 1.00 75.25 95 LYS A CA 1
ATOM 749 C C . LYS A 1 95 ? 6.818 -23.096 15.791 1.00 75.25 95 LYS A C 1
ATOM 751 O O . LYS A 1 95 ? 7.916 -23.617 15.593 1.00 75.25 95 LYS A O 1
ATOM 756 N N . ASP A 1 96 ? 5.958 -23.515 16.721 1.00 60.50 96 ASP A N 1
ATOM 757 C CA . ASP A 1 96 ? 6.064 -24.708 17.576 1.00 60.50 96 ASP A CA 1
ATOM 758 C C . ASP A 1 96 ? 7.281 -24.805 18.513 1.00 60.50 96 ASP A C 1
ATOM 760 O O . ASP A 1 96 ? 7.561 -25.878 19.046 1.00 60.50 96 ASP A O 1
ATOM 764 N N . GLY A 1 97 ? 8.007 -23.704 18.753 1.00 56.66 97 GLY A N 1
ATOM 765 C CA . GLY A 1 97 ? 9.191 -23.731 19.623 1.00 56.66 97 GLY A CA 1
ATOM 766 C C . GLY A 1 97 ? 10.255 -24.732 19.156 1.00 56.66 97 GLY A C 1
ATOM 767 O O . GLY A 1 97 ? 11.054 -25.193 19.967 1.00 56.66 97 GLY A O 1
ATOM 768 N N . SER A 1 98 ? 10.230 -25.107 17.870 1.00 52.91 98 SER A N 1
ATOM 769 C CA . SER A 1 98 ? 11.169 -26.067 17.302 1.00 52.91 98 SER A CA 1
ATOM 770 C C . SER A 1 98 ? 12.597 -25.562 17.511 1.00 52.91 98 SER A C 1
ATOM 772 O O . SER A 1 98 ? 12.902 -24.407 17.210 1.00 52.91 98 SER A O 1
ATOM 774 N N . ASP A 1 99 ? 13.481 -26.431 18.011 1.00 55.84 99 ASP A N 1
ATOM 775 C CA . ASP A 1 99 ? 14.867 -26.081 18.371 1.00 55.84 99 ASP A CA 1
ATOM 776 C C . ASP A 1 99 ? 15.647 -25.395 17.226 1.00 55.84 99 ASP A C 1
ATOM 778 O O . ASP A 1 99 ? 16.634 -24.699 17.470 1.00 55.84 99 ASP A O 1
ATOM 782 N N . ASN A 1 100 ? 15.188 -25.548 15.975 1.00 62.12 100 ASN A N 1
ATOM 783 C CA . ASN A 1 100 ? 15.872 -25.051 14.786 1.00 62.12 100 ASN A CA 1
ATOM 784 C C . ASN A 1 100 ? 15.255 -23.786 14.154 1.00 62.12 100 ASN A C 1
ATOM 786 O O . ASN A 1 100 ? 15.944 -23.176 13.345 1.00 62.12 100 ASN A O 1
ATOM 790 N N . GLY A 1 101 ? 14.015 -23.374 14.481 1.00 73.75 101 GLY A N 1
ATOM 791 C CA . GLY A 1 101 ? 13.403 -22.098 14.034 1.00 73.75 101 GLY A CA 1
ATOM 792 C C . GLY A 1 101 ? 13.515 -21.760 12.532 1.00 73.75 101 GLY A C 1
ATOM 793 O O . GLY A 1 101 ? 13.534 -20.580 12.166 1.00 73.75 101 GLY A O 1
ATOM 794 N N . SER A 1 102 ? 13.668 -22.774 11.669 1.00 85.19 102 SER A N 1
ATOM 795 C CA . SER A 1 102 ? 14.022 -22.611 10.254 1.00 85.19 102 SER A CA 1
ATOM 796 C C . SER A 1 102 ? 12.783 -22.392 9.396 1.00 85.19 102 SER A C 1
ATOM 798 O O . SER A 1 102 ? 11.941 -23.275 9.225 1.00 85.19 102 SER A O 1
ATOM 800 N N . ILE A 1 103 ? 12.720 -21.219 8.772 1.00 85.88 103 ILE A N 1
ATOM 801 C CA . ILE A 1 103 ? 11.656 -20.836 7.846 1.00 85.88 103 ILE A CA 1
ATOM 802 C C . ILE A 1 103 ? 11.737 -21.690 6.577 1.00 85.88 103 ILE A C 1
ATOM 804 O O . ILE A 1 103 ? 10.704 -22.057 6.018 1.00 85.88 103 ILE A O 1
ATOM 808 N N . VAL A 1 104 ? 12.948 -22.021 6.108 1.00 83.88 104 VAL A N 1
ATOM 809 C CA . VAL A 1 104 ? 13.134 -22.814 4.883 1.00 83.88 104 VAL A CA 1
ATOM 810 C C . VAL A 1 104 ? 12.532 -24.207 5.045 1.00 83.88 104 VAL A C 1
ATOM 812 O O . VAL A 1 104 ? 11.793 -24.645 4.164 1.00 83.88 104 VAL A O 1
ATOM 815 N N . LEU A 1 105 ? 12.796 -24.885 6.167 1.00 83.00 105 LEU A N 1
ATOM 816 C CA . LEU A 1 105 ? 12.247 -26.218 6.426 1.00 83.00 105 LEU A CA 1
ATOM 817 C C . LEU A 1 105 ? 10.722 -26.199 6.530 1.00 83.00 105 LEU A C 1
ATOM 819 O O . LEU A 1 105 ? 10.071 -27.043 5.918 1.00 83.00 105 LEU A O 1
ATOM 823 N N . GLU A 1 106 ? 10.151 -25.216 7.228 1.00 83.25 106 GLU A N 1
ATOM 824 C CA . GLU A 1 106 ? 8.697 -25.064 7.350 1.00 83.25 106 GLU A CA 1
ATOM 825 C C . GLU A 1 106 ? 8.023 -24.829 5.992 1.00 83.25 106 GLU A C 1
ATOM 827 O O . GLU A 1 106 ? 7.033 -25.480 5.653 1.00 83.25 106 GLU A O 1
ATOM 832 N N . VAL A 1 107 ? 8.580 -23.933 5.171 1.00 79.62 107 VAL A N 1
ATOM 833 C CA . VAL A 1 107 ? 8.056 -23.671 3.823 1.00 79.62 107 VAL A CA 1
ATOM 834 C C . VAL A 1 107 ? 8.180 -24.914 2.938 1.00 79.62 107 VAL A C 1
ATOM 836 O O . VAL A 1 107 ? 7.244 -25.225 2.200 1.00 79.62 107 VAL A O 1
ATOM 839 N N . MET A 1 108 ? 9.294 -25.649 3.016 1.00 76.38 108 MET A N 1
ATOM 840 C CA . MET A 1 108 ? 9.477 -26.898 2.272 1.00 76.38 108 MET A CA 1
ATOM 841 C C . MET A 1 108 ? 8.482 -27.978 2.705 1.00 76.38 108 MET A C 1
ATOM 843 O O . MET A 1 108 ? 7.877 -28.615 1.843 1.00 76.38 108 MET A O 1
ATOM 847 N N . ASP A 1 109 ? 8.274 -28.168 4.009 1.00 80.56 109 ASP A N 1
ATOM 848 C CA . ASP A 1 109 ? 7.298 -29.122 4.544 1.00 80.56 109 ASP A CA 1
ATOM 849 C C . ASP A 1 109 ? 5.878 -28.784 4.075 1.00 80.56 109 ASP A C 1
ATOM 851 O O . ASP A 1 109 ? 5.153 -29.651 3.576 1.00 80.56 109 ASP A O 1
ATOM 855 N N . MET A 1 110 ? 5.508 -27.501 4.130 1.00 77.69 110 MET A N 1
ATOM 856 C CA . MET A 1 110 ? 4.227 -27.029 3.617 1.00 77.69 110 MET A CA 1
ATOM 857 C C . MET A 1 110 ? 4.074 -27.275 2.113 1.00 77.69 110 MET A C 1
ATOM 859 O O . MET A 1 110 ? 3.029 -27.769 1.689 1.00 77.69 110 MET A O 1
ATOM 863 N N . MET A 1 111 ? 5.096 -26.975 1.303 1.00 72.38 111 MET A N 1
ATOM 864 C CA . MET A 1 111 ? 5.063 -27.231 -0.142 1.00 72.38 111 MET A CA 1
ATOM 865 C C . MET A 1 111 ? 4.925 -28.724 -0.454 1.00 72.38 111 MET A C 1
ATOM 867 O O . MET A 1 111 ? 4.095 -29.094 -1.283 1.00 72.38 111 MET A O 1
ATOM 871 N N . LEU A 1 112 ? 5.685 -29.587 0.231 1.00 74.19 112 LEU A N 1
ATOM 872 C CA . LEU A 1 112 ? 5.632 -31.042 0.049 1.00 74.19 112 LEU A CA 1
ATOM 873 C C . LEU A 1 112 ? 4.260 -31.620 0.417 1.00 74.19 112 LEU A C 1
ATOM 875 O O . LEU A 1 112 ? 3.771 -32.528 -0.255 1.00 74.19 112 LEU A O 1
ATOM 879 N N . LYS A 1 113 ? 3.623 -31.082 1.461 1.00 77.56 113 LYS A N 1
ATOM 880 C CA . LYS A 1 113 ? 2.285 -31.498 1.909 1.00 77.56 113 LYS A CA 1
ATOM 881 C C . LYS A 1 113 ? 1.144 -30.775 1.182 1.00 77.56 113 LYS A C 1
ATOM 883 O O . LYS A 1 113 ? -0.017 -31.127 1.382 1.00 77.56 113 LYS A O 1
ATOM 888 N N . GLY A 1 114 ? 1.451 -29.784 0.340 1.00 73.31 114 GLY A N 1
ATOM 889 C CA . GLY A 1 114 ? 0.475 -28.928 -0.342 1.00 73.31 114 GLY A CA 1
ATOM 890 C C . GLY A 1 114 ? -0.341 -28.037 0.605 1.00 73.31 114 GLY A C 1
ATOM 891 O O . GLY A 1 114 ? -1.438 -27.603 0.257 1.00 73.31 114 GLY A O 1
ATOM 892 N N . PHE A 1 115 ? 0.165 -27.794 1.813 1.00 79.12 115 PHE A N 1
ATOM 893 C CA . PHE A 1 115 ? -0.482 -26.975 2.828 1.00 79.12 115 PHE A CA 1
ATOM 894 C C . PHE A 1 115 ? -0.363 -25.485 2.509 1.00 79.12 115 PHE A C 1
ATOM 896 O O . PHE A 1 115 ? 0.683 -25.008 2.067 1.00 79.12 115 PHE A O 1
ATOM 903 N N . LYS A 1 116 ? -1.432 -24.730 2.782 1.00 76.06 116 LYS A N 1
ATOM 904 C CA . LYS A 1 116 ? -1.440 -23.264 2.667 1.00 76.06 116 LYS A CA 1
ATOM 905 C C . LYS A 1 116 ? -1.629 -22.633 4.037 1.00 76.06 116 LYS A C 1
ATOM 907 O O . LYS A 1 116 ? -2.517 -23.032 4.786 1.00 76.06 116 LYS A O 1
ATOM 912 N N . LEU A 1 117 ? -0.795 -21.648 4.350 1.00 80.06 117 LEU A N 1
ATOM 913 C CA . LEU A 1 117 ? -0.877 -20.882 5.587 1.00 80.06 117 LEU A CA 1
ATOM 914 C C . LEU A 1 117 ? -1.730 -19.633 5.351 1.00 80.06 117 LEU A C 1
ATOM 916 O O . LEU A 1 117 ? -1.446 -18.843 4.450 1.00 80.06 117 LEU A O 1
ATOM 920 N N . HIS A 1 118 ? -2.757 -19.453 6.174 1.00 78.31 118 HIS A N 1
ATOM 921 C CA . HIS A 1 118 ? -3.680 -18.329 6.101 1.00 78.31 118 HIS A CA 1
ATOM 922 C C . HIS A 1 118 ? -3.691 -17.554 7.422 1.00 78.31 118 HIS A C 1
ATOM 924 O O . HIS A 1 118 ? -3.875 -18.165 8.478 1.00 78.31 118 HIS A O 1
ATOM 930 N N . PRO A 1 119 ? -3.551 -16.216 7.388 1.00 82.75 119 PRO A N 1
ATOM 931 C CA . PRO A 1 119 ? -3.834 -15.391 8.551 1.00 82.75 119 PRO A CA 1
ATOM 932 C C . PRO A 1 119 ? -5.303 -15.528 8.961 1.00 82.75 119 PRO A C 1
ATOM 934 O O . PRO A 1 119 ? -6.201 -15.598 8.115 1.00 82.75 119 PRO A O 1
ATOM 937 N N . GLY A 1 120 ? -5.567 -15.508 10.260 1.00 76.88 120 GLY A N 1
ATOM 938 C CA . GLY A 1 120 ? -6.898 -15.708 10.817 1.00 76.88 120 GLY A CA 1
ATOM 939 C C . GLY A 1 120 ? -7.897 -14.645 10.385 1.00 76.88 120 GLY A C 1
ATOM 940 O O . GLY A 1 120 ? -9.048 -14.975 10.127 1.00 76.88 120 GLY A O 1
ATOM 941 N N . HIS A 1 121 ? -7.466 -13.394 10.204 1.00 74.75 121 HIS A N 1
ATOM 942 C CA . HIS A 1 121 ? -8.345 -12.347 9.679 1.00 74.75 121 HIS A CA 1
ATOM 943 C C . HIS A 1 121 ? -8.785 -12.625 8.230 1.00 74.75 121 HIS A C 1
ATOM 945 O O . HIS A 1 121 ? -9.945 -12.404 7.896 1.00 74.75 121 HIS A O 1
ATOM 951 N N . VAL A 1 122 ? -7.904 -13.176 7.383 1.00 72.94 122 VAL A N 1
ATOM 952 C CA . VAL A 1 122 ? -8.259 -13.591 6.014 1.00 72.94 122 VAL A CA 1
ATOM 953 C C . VAL A 1 122 ? -9.236 -14.760 6.054 1.00 72.94 122 VAL A C 1
ATOM 955 O O . VAL A 1 122 ? -10.201 -14.775 5.293 1.00 72.94 122 VAL A O 1
ATOM 958 N N . HIS A 1 123 ? -9.024 -15.716 6.961 1.00 70.56 123 HIS A N 1
A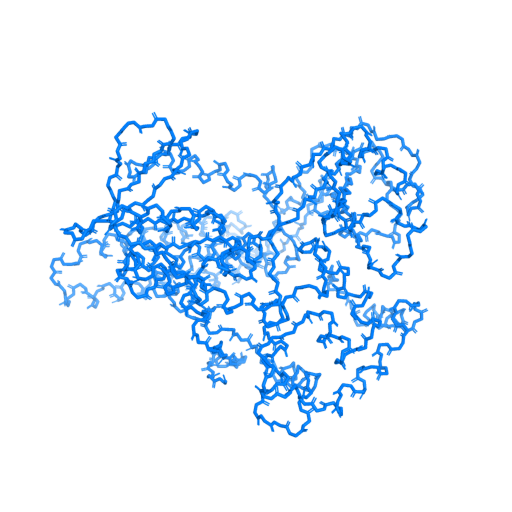TOM 959 C CA . HIS A 1 123 ? -9.958 -16.819 7.157 1.00 70.56 123 HIS A CA 1
ATOM 960 C C . HIS A 1 123 ? -11.343 -16.319 7.593 1.00 70.56 123 HIS A C 1
ATOM 962 O O . HIS A 1 123 ? -12.338 -16.657 6.952 1.00 70.56 123 HIS A O 1
ATOM 968 N N . SER A 1 124 ? -11.407 -15.463 8.616 1.00 70.12 124 SER A N 1
ATOM 969 C CA . SER A 1 124 ? -12.649 -14.841 9.081 1.00 70.12 124 SER A CA 1
ATOM 970 C C . SER A 1 124 ? -13.340 -14.064 7.964 1.00 70.12 124 SER A C 1
ATOM 972 O O . SER A 1 124 ? -14.549 -14.194 7.795 1.00 70.12 124 SER A O 1
ATOM 974 N N . PHE A 1 125 ? -12.585 -13.315 7.154 1.00 73.12 125 PHE A N 1
ATOM 975 C CA . PHE A 1 125 ? -13.116 -12.624 5.982 1.00 73.12 125 PHE A CA 1
ATOM 976 C C . PHE A 1 125 ? -13.710 -13.598 4.963 1.00 73.12 125 PHE A C 1
ATOM 978 O O . PHE A 1 125 ? -14.818 -13.375 4.489 1.00 73.12 125 PHE A O 1
ATOM 985 N N . MET A 1 126 ? -13.014 -14.687 4.630 1.00 67.31 126 MET A N 1
ATOM 986 C CA . MET A 1 126 ? -13.517 -15.697 3.692 1.00 67.31 126 MET A CA 1
ATOM 987 C C . MET A 1 126 ? -14.776 -16.391 4.221 1.00 67.31 126 MET A C 1
ATOM 989 O O . MET A 1 126 ? -15.738 -16.545 3.471 1.00 67.31 126 MET A O 1
ATOM 993 N N . ALA A 1 127 ? -14.796 -16.760 5.503 1.00 66.12 127 ALA A N 1
ATOM 994 C CA . ALA A 1 127 ? -15.947 -17.382 6.150 1.00 66.12 127 ALA A CA 1
ATOM 995 C C . ALA A 1 127 ? -17.149 -16.429 6.193 1.00 66.12 127 ALA A C 1
ATOM 997 O O . ALA A 1 127 ? -18.258 -16.804 5.818 1.00 66.12 127 ALA A O 1
ATOM 998 N N . MET A 1 128 ? -16.920 -15.172 6.577 1.00 61.50 128 MET A N 1
ATOM 999 C CA . MET A 1 128 ? -17.943 -14.132 6.608 1.00 61.50 128 MET A CA 1
ATOM 1000 C C . MET A 1 128 ? -18.447 -13.805 5.200 1.00 61.50 128 MET A C 1
ATOM 1002 O O . MET A 1 128 ? -19.652 -13.707 4.988 1.00 61.50 128 MET A O 1
ATOM 1006 N N . ARG A 1 129 ? -17.551 -13.714 4.212 1.00 66.25 129 ARG A N 1
ATOM 1007 C CA . ARG A 1 129 ? -17.918 -13.537 2.806 1.00 66.25 129 ARG A CA 1
ATOM 1008 C C . ARG A 1 129 ? -18.801 -14.683 2.332 1.00 66.25 129 ARG A C 1
ATOM 1010 O O . ARG A 1 129 ? -19.848 -14.399 1.773 1.00 66.25 129 ARG A O 1
ATOM 1017 N N . ALA A 1 130 ? -18.423 -15.933 2.600 1.00 62.09 130 ALA A N 1
ATOM 1018 C CA . ALA A 1 130 ? -19.223 -17.106 2.252 1.00 62.09 130 ALA A CA 1
ATOM 1019 C C . ALA A 1 130 ? -20.591 -17.116 2.957 1.00 62.09 130 ALA A C 1
ATOM 1021 O O . ALA A 1 130 ? -21.591 -17.472 2.345 1.00 62.09 130 ALA A O 1
ATOM 1022 N N . ALA A 1 131 ? -20.653 -16.680 4.219 1.00 55.88 131 ALA A N 1
ATOM 1023 C CA . ALA A 1 131 ? -21.898 -16.595 4.980 1.00 55.88 131 ALA A CA 1
ATOM 1024 C C . ALA A 1 131 ? -22.830 -15.464 4.502 1.00 55.88 131 ALA A C 1
ATOM 1026 O O . ALA A 1 131 ? -24.049 -15.608 4.555 1.00 55.88 131 ALA A O 1
ATOM 1027 N N . ILE A 1 132 ? -22.272 -14.333 4.052 1.00 55.84 132 ILE A N 1
ATOM 1028 C CA . ILE A 1 132 ? -23.024 -13.136 3.633 1.00 55.84 132 ILE A CA 1
ATOM 1029 C C . ILE A 1 132 ? -23.397 -13.179 2.149 1.00 55.84 132 ILE A C 1
ATOM 1031 O O . ILE A 1 132 ? -24.410 -12.605 1.750 1.00 55.84 132 ILE A O 1
ATOM 1035 N N . GLY A 1 133 ? -22.578 -13.815 1.318 1.00 50.06 133 GLY A N 1
ATOM 1036 C CA . GLY A 1 133 ? -22.777 -13.861 -0.118 1.00 50.06 133 GLY A CA 1
ATOM 1037 C C . GLY A 1 133 ? -22.138 -15.093 -0.735 1.00 50.06 133 GLY A C 1
ATOM 1038 O O . GLY A 1 133 ? -20.920 -15.266 -0.707 1.00 50.06 133 GLY A O 1
ATOM 1039 N N . ASN A 1 134 ? -22.959 -15.902 -1.396 1.00 50.62 134 ASN A N 1
ATOM 1040 C CA . ASN A 1 134 ? -22.442 -16.847 -2.369 1.00 50.62 134 ASN A CA 1
ATOM 1041 C C . ASN A 1 134 ? -21.696 -16.065 -3.455 1.00 50.62 134 ASN A C 1
ATOM 1043 O O . ASN A 1 134 ? -22.210 -15.100 -4.027 1.00 50.62 134 ASN A O 1
ATOM 1047 N N . ILE A 1 135 ? -20.452 -16.467 -3.705 1.00 47.75 135 ILE A N 1
ATOM 1048 C CA . ILE A 1 135 ? -19.683 -16.029 -4.864 1.00 47.75 135 ILE A CA 1
ATOM 1049 C C . ILE A 1 135 ? -20.468 -16.507 -6.081 1.00 47.75 135 ILE A C 1
ATOM 1051 O O . ILE A 1 135 ? -20.437 -17.691 -6.405 1.00 47.75 135 ILE A O 1
ATOM 1055 N N . ASP A 1 136 ? -21.189 -15.600 -6.730 1.00 46.16 136 ASP A N 1
ATOM 1056 C CA . ASP A 1 136 ? -21.947 -15.936 -7.925 1.00 46.16 136 ASP A CA 1
ATOM 1057 C C . ASP A 1 136 ? -21.012 -16.557 -8.997 1.00 46.16 136 ASP A C 1
ATOM 1059 O O . ASP A 1 136 ? -19.808 -16.280 -9.040 1.00 46.16 136 ASP A O 1
ATOM 1063 N N . ALA A 1 137 ? -21.511 -17.420 -9.889 1.00 41.22 137 ALA A N 1
ATOM 1064 C CA . ALA A 1 137 ? -20.595 -18.169 -10.772 1.00 41.22 137 ALA A CA 1
ATOM 1065 C C . ALA A 1 137 ? -19.809 -17.342 -11.820 1.00 41.22 137 ALA A C 1
ATOM 1067 O O . ALA A 1 137 ? -18.946 -17.886 -12.488 1.00 41.22 137 ALA A O 1
ATOM 1068 N N . SER A 1 138 ? -20.048 -16.035 -11.951 1.00 39.28 138 SER A N 1
ATOM 1069 C CA . SER A 1 138 ? -19.376 -15.114 -12.884 1.00 39.28 138 SER A CA 1
ATOM 1070 C C . SER A 1 138 ? -18.240 -14.470 -12.136 1.00 39.28 138 SER A C 1
ATOM 1072 O O . SER A 1 138 ? -17.180 -14.289 -12.706 1.00 39.28 138 SER A O 1
ATOM 1074 N N . THR A 1 139 ? -18.399 -14.259 -10.829 1.00 48.56 139 THR A N 1
ATOM 1075 C CA . THR A 1 139 ? -17.279 -14.074 -9.925 1.00 48.56 139 THR A CA 1
ATOM 1076 C C . THR A 1 139 ? -16.418 -15.341 -9.878 1.00 48.56 139 THR A C 1
ATOM 1078 O O . THR A 1 139 ? -15.203 -15.201 -9.895 1.00 48.56 139 THR A O 1
ATOM 1081 N N . ARG A 1 140 ? -16.981 -16.566 -9.908 1.00 47.38 140 ARG A N 1
ATOM 1082 C CA . ARG A 1 140 ? -16.175 -17.810 -10.024 1.00 47.38 140 ARG A CA 1
ATOM 1083 C C . ARG A 1 140 ? -15.481 -17.960 -11.386 1.00 47.38 140 ARG A C 1
ATOM 1085 O O . ARG A 1 140 ? -14.291 -18.237 -11.405 1.00 47.38 140 ARG A O 1
ATOM 1092 N N . SER A 1 141 ? -16.171 -17.712 -12.499 1.00 42.28 141 SER A N 1
ATOM 1093 C CA . SER A 1 141 ? -15.610 -17.763 -13.861 1.00 42.28 141 SER A CA 1
ATOM 1094 C C . SER A 1 141 ? -14.583 -16.649 -14.114 1.00 42.28 141 SER A C 1
ATOM 1096 O O . SER A 1 141 ? -13.515 -16.883 -14.673 1.00 42.28 141 SER A O 1
ATOM 1098 N N . MET A 1 142 ? -14.831 -15.437 -13.614 1.00 49.97 142 MET A N 1
ATOM 1099 C CA . MET A 1 142 ? -13.829 -14.371 -13.592 1.00 49.97 142 MET A CA 1
ATOM 1100 C C . MET A 1 142 ? -12.647 -14.763 -12.704 1.00 49.97 142 MET A C 1
ATOM 1102 O O . MET A 1 142 ? -11.509 -14.545 -13.099 1.00 49.97 142 MET A O 1
ATOM 1106 N N . MET A 1 143 ? -12.885 -15.379 -11.539 1.00 49.81 143 MET A N 1
ATOM 1107 C CA . MET A 1 143 ? -11.796 -15.878 -10.699 1.00 49.81 143 MET A CA 1
ATOM 1108 C C . MET A 1 143 ? -10.984 -16.972 -11.391 1.00 49.81 143 MET A C 1
ATOM 1110 O O . MET A 1 143 ? -9.771 -16.910 -11.282 1.00 49.81 143 MET A O 1
ATOM 1114 N N . SER A 1 144 ? -11.580 -17.879 -12.172 1.00 49.22 144 SER A N 1
ATOM 1115 C CA . SER A 1 144 ? -10.811 -18.869 -12.944 1.00 49.22 144 SER A CA 1
ATOM 1116 C C . SER A 1 144 ? -10.011 -18.239 -14.091 1.00 49.22 144 SER A C 1
ATOM 1118 O O . SER A 1 144 ? -8.954 -18.737 -14.456 1.00 49.22 144 SER A O 1
ATOM 1120 N N . VAL A 1 145 ? -10.475 -17.120 -14.665 1.00 53.34 145 VAL A N 1
ATOM 1121 C CA . VAL A 1 145 ? -9.680 -16.340 -15.638 1.00 53.34 145 VAL A CA 1
ATOM 1122 C C . VAL A 1 145 ? -8.531 -15.596 -14.948 1.00 53.34 145 VAL A C 1
ATOM 1124 O O . VAL A 1 145 ? -7.454 -15.460 -15.526 1.00 53.34 145 VAL A O 1
ATOM 1127 N N . LEU A 1 146 ? -8.751 -15.122 -13.719 1.00 56.84 146 LEU A N 1
ATOM 1128 C CA . LEU A 1 146 ? -7.756 -14.406 -12.921 1.00 56.84 146 LEU A CA 1
ATOM 1129 C C . LEU A 1 146 ? -6.779 -15.331 -12.181 1.00 56.84 146 LEU A C 1
ATOM 1131 O O . LEU A 1 146 ? -5.718 -14.859 -11.788 1.00 56.84 146 LEU A O 1
ATOM 1135 N N . GLU A 1 147 ? -7.103 -16.612 -11.997 1.00 52.62 147 GLU A N 1
ATOM 1136 C CA . GLU A 1 147 ? -6.284 -17.574 -11.243 1.00 52.62 147 GLU A CA 1
ATOM 1137 C C . GLU A 1 147 ? -4.892 -17.757 -11.868 1.00 52.62 147 GLU A C 1
ATOM 1139 O O . GLU A 1 147 ? -3.895 -17.804 -11.150 1.00 52.62 147 GLU A O 1
ATOM 1144 N N . ASP A 1 148 ? -4.816 -17.727 -13.201 1.00 51.84 148 ASP A N 1
ATOM 1145 C CA . ASP A 1 148 ? -3.557 -17.789 -13.954 1.00 51.84 148 ASP A CA 1
ATOM 1146 C C . ASP A 1 148 ? -2.966 -16.402 -14.277 1.00 51.84 148 ASP A C 1
ATOM 1148 O O . ASP A 1 148 ? -1.880 -16.289 -14.859 1.00 51.84 148 ASP A O 1
ATOM 1152 N N . ALA A 1 149 ? -3.674 -15.316 -13.947 1.00 62.75 149 ALA A N 1
ATOM 1153 C CA . ALA A 1 149 ? -3.244 -13.966 -14.280 1.00 62.75 149 ALA A CA 1
ATOM 1154 C C . ALA A 1 149 ? -2.236 -13.448 -13.246 1.00 62.75 149 ALA A C 1
ATOM 1156 O O . ALA A 1 149 ? -2.562 -13.211 -12.087 1.00 62.75 149 ALA A O 1
ATOM 1157 N N . SER A 1 150 ? -1.001 -13.188 -13.685 1.00 64.75 150 SER A N 1
ATOM 1158 C CA . SER A 1 150 ? 0.011 -12.569 -12.812 1.00 64.75 150 SER A CA 1
ATOM 1159 C C . SER A 1 150 ? -0.282 -11.096 -12.495 1.00 64.75 150 SER A C 1
ATOM 1161 O O . SER A 1 150 ? 0.070 -10.614 -11.421 1.00 64.75 150 SER A O 1
ATOM 1163 N N . VAL A 1 151 ? -0.925 -10.381 -13.424 1.00 73.25 151 VAL A N 1
ATOM 1164 C CA . VAL A 1 151 ? -1.354 -8.982 -13.304 1.00 73.25 151 VAL A CA 1
ATOM 1165 C C . VAL A 1 151 ? -2.611 -8.800 -14.153 1.00 73.25 151 VAL A C 1
ATOM 1167 O O . VAL A 1 151 ? -2.719 -9.381 -15.232 1.00 73.25 151 VAL A O 1
ATOM 1170 N N . TYR A 1 152 ? -3.543 -7.964 -13.701 1.00 76.19 152 TYR A N 1
ATOM 1171 C CA . TYR A 1 152 ? -4.689 -7.539 -14.500 1.00 76.19 152 TYR A CA 1
ATOM 1172 C C . TYR A 1 152 ? -4.936 -6.039 -14.348 1.00 76.19 152 TYR A C 1
ATOM 1174 O O . TYR A 1 152 ? -4.482 -5.382 -13.411 1.00 76.19 152 TYR A O 1
ATOM 1182 N N . THR A 1 153 ? -5.676 -5.487 -15.298 1.00 79.69 153 THR A N 1
ATOM 1183 C CA . THR A 1 153 ? -6.117 -4.095 -15.302 1.00 79.69 153 THR A CA 1
ATOM 1184 C C . THR A 1 153 ? -7.453 -4.009 -16.029 1.00 79.69 153 THR A C 1
ATOM 1186 O O . THR A 1 153 ? -7.866 -4.958 -16.696 1.00 79.69 153 THR A O 1
ATOM 1189 N N . PHE A 1 154 ? -8.155 -2.891 -15.885 1.00 79.25 154 PHE A N 1
ATOM 1190 C CA . PHE A 1 154 ? -9.429 -2.676 -16.566 1.00 79.25 154 PHE A CA 1
ATOM 1191 C C . PHE A 1 154 ? -9.212 -1.964 -17.895 1.00 79.25 154 PHE A C 1
ATOM 1193 O O . PHE A 1 154 ? -8.205 -1.282 -18.096 1.00 79.25 154 PHE A O 1
ATOM 1200 N N . HIS A 1 155 ? -10.192 -2.067 -18.792 1.00 77.44 155 HIS A N 1
ATOM 1201 C CA . HIS A 1 155 ? -10.223 -1.208 -19.966 1.00 77.44 155 HIS A CA 1
ATOM 1202 C C . HIS A 1 155 ? -10.199 0.266 -19.521 1.00 77.44 155 HIS A C 1
ATOM 1204 O O . HIS A 1 155 ? -10.983 0.670 -18.655 1.00 77.44 155 HIS A O 1
ATOM 1210 N N . ARG A 1 156 ? -9.293 1.058 -20.113 1.00 80.69 156 ARG A N 1
ATOM 1211 C CA . ARG A 1 156 ? -8.983 2.450 -19.724 1.00 80.69 156 ARG A CA 1
ATOM 1212 C C . ARG A 1 156 ? -8.278 2.589 -18.362 1.00 80.69 156 ARG A C 1
ATOM 1214 O O . ARG A 1 156 ? -8.308 3.660 -17.759 1.00 80.69 156 ARG A O 1
ATOM 1221 N N . GLY A 1 157 ? -7.605 1.534 -17.908 1.00 84.81 157 GLY A N 1
ATOM 1222 C CA . GLY A 1 157 ? -6.779 1.509 -16.702 1.00 84.81 157 GLY A CA 1
ATOM 1223 C C . GLY A 1 157 ? -7.555 1.367 -15.389 1.00 84.81 157 GLY A C 1
ATOM 1224 O O . GLY A 1 157 ? -8.784 1.385 -15.344 1.00 84.81 157 GLY A O 1
ATOM 1225 N N . LEU A 1 158 ? -6.814 1.250 -14.281 1.00 86.81 158 LEU A N 1
ATOM 1226 C CA . LEU A 1 158 ? -7.376 1.042 -12.937 1.00 86.81 158 LEU A CA 1
ATOM 1227 C C . LEU A 1 158 ? -8.269 2.194 -12.446 1.00 86.81 158 LEU A C 1
ATOM 1229 O O . LEU A 1 158 ? -9.162 1.963 -11.634 1.00 86.81 158 LEU A O 1
ATOM 1233 N N . GLY A 1 159 ? -8.089 3.411 -12.974 1.00 89.75 159 GLY A N 1
ATOM 1234 C CA . GLY A 1 159 ? -8.946 4.561 -12.661 1.00 89.75 159 GLY A CA 1
ATOM 1235 C C . GLY A 1 159 ? -10.428 4.319 -12.976 1.00 89.75 159 GLY A C 1
ATOM 1236 O O . GLY A 1 159 ? -11.293 4.857 -12.286 1.00 89.75 159 GLY A O 1
ATOM 1237 N N . SER A 1 160 ? -10.723 3.440 -13.941 1.00 89.69 160 SER A N 1
ATOM 1238 C CA . SER A 1 160 ? -12.086 3.021 -14.279 1.00 89.69 160 SER A CA 1
ATOM 1239 C C . SER A 1 160 ? -12.842 2.444 -13.081 1.00 89.69 160 SER A C 1
ATOM 1241 O O . SER A 1 160 ? -14.042 2.677 -12.970 1.00 89.69 160 SER A O 1
ATOM 1243 N N . LEU A 1 161 ? -12.165 1.740 -12.165 1.00 90.50 161 LEU A N 1
ATOM 1244 C CA . LEU A 1 161 ? -12.803 1.187 -10.969 1.00 90.50 161 LEU A CA 1
ATOM 1245 C C . LEU A 1 161 ? -13.379 2.299 -10.084 1.00 90.50 161 LEU A C 1
ATOM 1247 O O . LEU A 1 161 ? -14.551 2.256 -9.722 1.00 90.50 161 LEU A O 1
ATOM 1251 N N . ALA A 1 162 ? -12.577 3.322 -9.783 1.00 92.25 162 ALA A N 1
ATOM 1252 C CA . ALA A 1 162 ? -13.004 4.443 -8.951 1.00 92.25 162 ALA A CA 1
ATOM 1253 C C . ALA A 1 162 ? -14.112 5.264 -9.629 1.00 92.25 162 ALA A C 1
ATOM 1255 O O . ALA A 1 162 ? -15.127 5.556 -9.001 1.00 92.25 162 ALA A O 1
ATOM 1256 N N . SER A 1 163 ? -13.961 5.577 -10.922 1.00 93.75 163 SER A N 1
ATOM 1257 C CA . SER A 1 163 ? -14.972 6.341 -11.664 1.00 93.75 163 SER A CA 1
ATOM 1258 C C . SER A 1 163 ? -16.312 5.607 -11.760 1.00 93.75 163 SER A C 1
ATOM 1260 O O . SER A 1 163 ? -17.358 6.231 -11.609 1.00 93.75 163 SER A O 1
ATOM 1262 N N . ARG A 1 164 ? -16.302 4.284 -11.972 1.00 93.50 164 ARG A N 1
ATOM 1263 C CA . ARG A 1 164 ? -17.535 3.481 -12.023 1.00 93.50 164 ARG A CA 1
ATOM 1264 C C . ARG A 1 164 ? -18.178 3.299 -10.653 1.00 93.50 164 ARG A C 1
ATOM 1266 O O . ARG A 1 164 ? -19.403 3.288 -10.573 1.00 93.50 164 ARG A O 1
ATOM 1273 N N . LEU A 1 165 ? -17.383 3.187 -9.588 1.00 93.06 165 LEU A N 1
ATOM 1274 C CA . LEU A 1 165 ? -17.906 3.183 -8.220 1.00 93.06 165 LEU A CA 1
ATOM 1275 C C . LEU A 1 165 ? -18.603 4.505 -7.898 1.00 93.06 165 LEU A C 1
ATOM 1277 O O . LEU A 1 165 ? -19.718 4.486 -7.390 1.00 93.06 165 LEU A O 1
ATOM 1281 N N . GLU A 1 166 ? -17.989 5.640 -8.235 1.00 94.75 166 GLU A N 1
ATOM 1282 C CA . GLU A 1 166 ? -18.603 6.955 -8.046 1.00 94.75 166 GLU A CA 1
ATOM 1283 C C . GLU A 1 166 ? -19.927 7.073 -8.816 1.00 94.75 166 GLU A C 1
ATOM 1285 O O . GLU A 1 166 ? -20.945 7.444 -8.234 1.00 94.75 166 GLU A O 1
ATOM 1290 N N . GLU A 1 167 ? -19.926 6.708 -10.101 1.00 94.12 167 GLU A N 1
ATOM 1291 C CA . GLU A 1 167 ? -21.117 6.727 -10.954 1.00 94.12 167 GLU A CA 1
ATOM 1292 C C . GLU A 1 167 ? -22.236 5.859 -10.362 1.00 94.12 167 GLU A C 1
ATOM 1294 O O . GLU A 1 167 ? -23.347 6.344 -10.149 1.00 94.12 167 GLU A O 1
ATOM 1299 N N . SER A 1 168 ? -21.936 4.604 -10.018 1.00 94.38 168 SER A N 1
ATOM 1300 C CA . SER A 1 168 ? -22.914 3.674 -9.448 1.00 94.38 168 SER A CA 1
ATOM 1301 C C . SER A 1 168 ? -23.461 4.149 -8.099 1.00 94.38 168 SER A C 1
ATOM 1303 O O . SER A 1 168 ? -24.666 4.071 -7.865 1.00 94.38 168 SER A O 1
ATOM 1305 N N . LEU A 1 169 ? -22.603 4.673 -7.220 1.00 94.81 169 LEU A N 1
ATOM 1306 C CA . LEU A 1 169 ? -23.015 5.180 -5.912 1.00 94.81 169 LEU A CA 1
ATOM 1307 C C . LEU A 1 169 ? -23.853 6.453 -6.034 1.00 94.81 169 LEU A C 1
ATOM 1309 O O . LEU A 1 169 ? -24.825 6.602 -5.304 1.00 94.81 169 LEU A O 1
ATOM 1313 N N . SER A 1 170 ? -23.537 7.337 -6.984 1.00 94.06 170 SER A N 1
ATOM 1314 C CA . SER A 1 170 ? -24.307 8.565 -7.220 1.00 94.06 170 SER A CA 1
ATOM 1315 C C . SER A 1 170 ? -25.746 8.309 -7.684 1.00 94.06 170 SER A C 1
ATOM 1317 O O . SER A 1 170 ? -26.619 9.148 -7.477 1.00 94.06 170 SER A O 1
ATOM 1319 N N . GLN A 1 171 ? -26.004 7.143 -8.284 1.00 94.25 171 GLN A N 1
ATOM 1320 C CA . GLN A 1 171 ? -27.337 6.715 -8.711 1.00 94.25 171 GLN A CA 1
ATOM 1321 C C . GLN A 1 171 ? -28.144 6.059 -7.578 1.00 94.25 171 GLN A C 1
ATOM 1323 O O . GLN A 1 171 ? -29.343 5.825 -7.734 1.00 94.25 171 GLN A O 1
ATOM 1328 N N . ASN A 1 172 ? -27.518 5.746 -6.438 1.00 94.06 172 ASN A N 1
ATOM 1329 C CA . ASN A 1 172 ? -28.195 5.133 -5.303 1.00 94.06 172 ASN A CA 1
ATOM 1330 C C . ASN A 1 172 ? -28.854 6.217 -4.427 1.00 94.06 172 ASN A C 1
ATOM 1332 O O . ASN A 1 172 ? -28.138 7.039 -3.856 1.00 94.06 172 ASN A O 1
ATOM 1336 N N . PRO A 1 173 ? -30.188 6.205 -4.231 1.00 95.81 173 PRO A N 1
ATOM 1337 C CA . PRO A 1 173 ? -30.880 7.235 -3.449 1.00 95.81 173 PRO A CA 1
ATOM 1338 C C . PRO A 1 173 ? -30.483 7.264 -1.965 1.00 95.81 173 PRO A C 1
ATOM 1340 O O . PRO A 1 173 ? -30.747 8.250 -1.284 1.00 95.81 173 PRO A O 1
ATOM 1343 N N . ASN A 1 174 ? -29.845 6.204 -1.457 1.00 96.00 174 ASN A N 1
ATOM 1344 C CA . ASN A 1 174 ? -29.360 6.127 -0.078 1.00 96.00 174 ASN A CA 1
ATOM 1345 C C . ASN A 1 174 ? -27.920 6.640 0.088 1.00 96.00 174 ASN A C 1
ATOM 1347 O O . ASN A 1 174 ? -27.365 6.544 1.181 1.00 96.00 174 ASN A O 1
ATOM 1351 N N . VAL A 1 175 ? -27.287 7.137 -0.978 1.00 96.19 175 VAL A N 1
ATOM 1352 C CA . VAL A 1 175 ? -25.899 7.604 -0.949 1.00 96.19 175 VAL A CA 1
ATOM 1353 C C . VAL A 1 175 ? -25.834 9.055 -1.403 1.00 96.19 175 VAL A C 1
ATOM 1355 O O . VAL A 1 175 ? -26.321 9.423 -2.466 1.00 96.19 175 VAL A O 1
ATOM 1358 N N . VAL A 1 176 ? -25.178 9.888 -0.597 1.00 95.25 176 VAL A N 1
ATOM 1359 C CA . VAL A 1 176 ? -24.919 11.292 -0.922 1.00 95.25 176 VAL A CA 1
ATOM 1360 C C . VAL A 1 176 ? -23.413 11.516 -0.951 1.00 95.25 176 VAL A C 1
ATOM 1362 O O . VAL A 1 176 ? -22.730 11.317 0.052 1.00 95.25 176 VAL A O 1
ATOM 1365 N N . ILE A 1 177 ? -22.892 11.944 -2.102 1.00 95.25 177 ILE A N 1
ATOM 1366 C CA . ILE A 1 177 ? -21.463 12.213 -2.292 1.00 95.25 177 ILE A CA 1
ATOM 1367 C C . ILE A 1 177 ? -21.217 13.719 -2.194 1.00 95.25 177 ILE A C 1
ATOM 1369 O O . ILE A 1 177 ? -21.637 14.493 -3.053 1.00 95.25 177 ILE A O 1
ATOM 1373 N N . HIS A 1 178 ? -20.493 14.134 -1.157 1.00 93.38 178 HIS A N 1
ATOM 1374 C CA . HIS A 1 178 ? -20.070 15.520 -0.969 1.00 93.38 178 HIS A CA 1
ATOM 1375 C C . HIS A 1 178 ? -18.619 15.707 -1.435 1.00 93.38 178 HIS A C 1
ATOM 1377 O O . HIS A 1 178 ? -17.680 15.266 -0.774 1.00 93.38 178 HIS A O 1
ATOM 1383 N N . LYS A 1 179 ? -18.422 16.374 -2.578 1.00 93.94 179 LYS A N 1
ATOM 1384 C CA . LYS A 1 179 ? -17.088 16.755 -3.076 1.00 93.94 179 LYS A CA 1
ATOM 1385 C C . LYS A 1 179 ? -16.623 18.062 -2.434 1.00 93.94 179 LYS A C 1
ATOM 1387 O O . LYS A 1 179 ? -17.444 18.839 -1.951 1.00 93.94 179 LYS A O 1
ATOM 1392 N N . GLN A 1 180 ? -15.305 18.288 -2.415 1.00 93.19 180 GLN A N 1
ATOM 1393 C CA . GLN A 1 180 ? -14.687 19.511 -1.867 1.00 93.19 180 GLN A CA 1
ATOM 1394 C C . GLN A 1 180 ? -15.145 19.835 -0.429 1.00 93.19 180 GLN A C 1
ATOM 1396 O O . GLN A 1 180 ? -15.197 20.987 -0.018 1.00 93.19 180 GLN A O 1
ATOM 1401 N N . SER A 1 181 ? -15.508 18.801 0.334 1.00 94.06 181 SER A N 1
ATOM 1402 C CA . SER A 1 181 ? -16.098 18.912 1.668 1.00 94.06 181 SER A CA 1
ATOM 1403 C C . SER A 1 181 ? -15.188 18.217 2.673 1.00 94.06 181 SER A C 1
ATOM 1405 O O . SER A 1 181 ? -15.463 17.107 3.124 1.00 94.06 181 SER A O 1
ATOM 1407 N N . ARG A 1 182 ? -14.047 18.844 2.970 1.00 95.00 182 ARG A N 1
ATOM 1408 C CA . ARG A 1 182 ? -13.049 18.284 3.884 1.00 95.00 182 ARG A CA 1
ATOM 1409 C C . ARG A 1 182 ? -13.611 18.231 5.305 1.00 95.00 182 ARG A C 1
ATOM 1411 O O . ARG A 1 182 ? -13.959 19.272 5.858 1.00 95.00 182 ARG A O 1
ATOM 1418 N N . ALA A 1 183 ? -13.671 17.037 5.892 1.00 95.06 183 ALA A N 1
ATOM 1419 C CA . ALA A 1 183 ? -13.976 16.868 7.310 1.00 95.06 183 ALA A CA 1
ATOM 1420 C C . ALA A 1 183 ? -12.817 17.413 8.160 1.00 95.06 183 ALA A C 1
ATOM 1422 O O . ALA A 1 183 ? -11.658 17.074 7.915 1.00 95.06 183 ALA A O 1
ATOM 1423 N N . VAL A 1 184 ? -13.135 18.267 9.132 1.00 95.00 184 VAL A N 1
ATOM 1424 C CA . VAL A 1 184 ? -12.152 18.951 9.990 1.00 95.00 184 VAL A CA 1
ATOM 1425 C C . VAL A 1 184 ? -12.264 18.574 11.458 1.00 95.00 184 VAL A C 1
ATOM 1427 O O . VAL A 1 184 ? -11.278 18.745 12.165 1.00 95.00 184 VAL A O 1
ATOM 1430 N N . SER A 1 185 ? -13.414 18.050 11.894 1.00 95.44 185 SER A N 1
ATOM 1431 C CA . SER A 1 185 ? -13.604 17.493 13.233 1.00 95.44 185 SER A CA 1
ATOM 1432 C C . SER A 1 185 ? -14.681 16.412 13.255 1.00 95.44 185 SER A C 1
ATOM 1434 O O . SER A 1 185 ? -15.615 16.426 12.443 1.00 95.44 185 SER A O 1
ATOM 1436 N N . VAL A 1 186 ? -14.545 15.482 14.201 1.00 96.44 186 VAL A N 1
ATOM 1437 C CA . VAL A 1 186 ? -15.551 14.469 14.531 1.00 96.44 186 VAL A CA 1
ATOM 1438 C C . VAL A 1 186 ? -15.661 14.404 16.047 1.00 96.44 186 VAL A C 1
ATOM 1440 O O . VAL A 1 186 ? -14.726 13.961 16.707 1.00 96.44 186 VAL A O 1
ATOM 1443 N N . ASN A 1 187 ? -16.783 14.865 16.589 1.00 94.06 187 ASN A N 1
ATOM 1444 C CA . ASN A 1 187 ? -16.992 15.004 18.028 1.00 94.06 187 ASN A CA 1
ATOM 1445 C C . ASN A 1 187 ? -18.006 13.971 18.530 1.00 94.06 187 ASN A C 1
ATOM 1447 O O . ASN A 1 187 ? -19.042 13.767 17.888 1.00 94.06 187 ASN A O 1
ATOM 1451 N N . SER A 1 188 ? -17.740 13.372 19.691 1.00 89.62 188 SER A N 1
ATOM 1452 C CA . SER A 1 188 ? -18.724 12.602 20.457 1.00 89.62 188 SER A CA 1
ATOM 1453 C C . SER A 1 188 ? -19.349 13.462 21.563 1.00 89.62 188 SER A C 1
ATOM 1455 O O . SER A 1 188 ? -18.702 14.330 22.152 1.00 89.62 188 SER A O 1
ATOM 1457 N N . SER A 1 189 ? -20.631 13.235 21.854 1.00 76.31 189 SER A N 1
ATOM 1458 C CA . SER A 1 189 ? -21.301 13.818 23.022 1.00 76.31 189 SER A CA 1
ATOM 1459 C C . SER A 1 189 ? -21.426 12.768 24.123 1.00 76.31 189 SER A C 1
ATOM 1461 O O . SER A 1 189 ? -21.616 11.591 23.844 1.00 76.31 189 SER A O 1
ATOM 1463 N N . LYS A 1 190 ? -21.372 13.182 25.396 1.00 64.75 190 LYS A N 1
ATOM 1464 C CA . LYS A 1 190 ? -21.545 12.266 26.544 1.00 64.75 190 LYS A CA 1
ATOM 1465 C C . LYS A 1 190 ? -22.970 11.708 26.670 1.00 64.75 190 LYS A C 1
ATOM 1467 O O . LYS A 1 190 ? -23.173 10.770 27.430 1.00 64.75 190 LYS A O 1
ATOM 1472 N N . SER A 1 191 ? -23.941 12.322 25.996 1.00 63.06 191 SER A N 1
ATOM 1473 C CA . SER A 1 191 ? -25.370 12.004 26.110 1.00 63.06 191 SER A CA 1
ATOM 1474 C C . SER A 1 191 ? -26.008 11.531 24.805 1.00 63.06 191 SER A C 1
ATOM 1476 O O . SER A 1 191 ? -27.208 11.281 24.800 1.00 63.06 191 SER A O 1
ATOM 1478 N N . ASP A 1 192 ? -25.256 11.506 23.704 1.00 67.81 192 ASP A N 1
ATOM 1479 C CA . ASP A 1 192 ? -25.780 11.208 22.371 1.00 67.81 192 ASP A CA 1
ATOM 1480 C C . ASP A 1 192 ? -25.002 10.031 21.788 1.00 67.81 192 ASP A C 1
ATOM 1482 O O . ASP A 1 192 ? -23.773 10.048 21.747 1.00 67.81 192 ASP A O 1
ATOM 1486 N N . ASP A 1 193 ? -25.731 9.032 21.305 1.00 82.62 193 ASP A N 1
ATOM 1487 C CA . ASP A 1 193 ? -25.198 7.839 20.642 1.00 82.62 193 ASP A CA 1
ATOM 1488 C C . ASP A 1 193 ? -24.698 8.133 19.214 1.00 82.62 193 ASP A C 1
ATOM 1490 O O . ASP A 1 193 ? -24.442 7.227 18.421 1.00 82.62 193 ASP A O 1
ATOM 1494 N N . ARG A 1 194 ? -24.569 9.415 18.858 1.00 92.31 194 ARG A N 1
ATOM 1495 C CA . ARG A 1 194 ? -24.224 9.888 17.521 1.00 92.31 194 ARG A CA 1
ATOM 1496 C C . ARG A 1 194 ? -22.963 10.735 17.530 1.00 92.31 194 ARG A C 1
ATOM 1498 O O . ARG A 1 194 ? -22.670 11.488 18.457 1.00 92.31 194 ARG A O 1
ATOM 1505 N N . LEU A 1 195 ? -22.237 10.651 16.424 1.00 95.19 195 LEU A N 1
ATOM 1506 C CA . LEU A 1 195 ? -21.044 11.433 16.147 1.00 95.19 195 LEU A CA 1
ATOM 1507 C C . LEU A 1 195 ? -21.398 12.641 15.286 1.00 95.19 195 LEU A C 1
ATOM 1509 O O . LEU A 1 195 ? -22.106 12.518 14.287 1.00 95.19 195 LEU A O 1
ATOM 1513 N N . THR A 1 196 ? -20.874 13.809 15.648 1.00 95.44 196 THR A N 1
ATOM 1514 C CA . THR A 1 196 ? -21.065 15.042 14.877 1.00 95.44 196 THR A CA 1
ATOM 1515 C C . THR A 1 196 ? -19.827 15.329 14.040 1.00 95.44 196 THR A C 1
ATOM 1517 O O . THR A 1 196 ? -18.747 15.557 14.582 1.00 95.44 196 THR A O 1
ATOM 1520 N N . VAL A 1 197 ? -19.984 15.344 12.717 1.00 96.06 197 VAL A N 1
ATOM 1521 C CA . VAL A 1 197 ? -18.918 15.649 11.756 1.00 96.06 197 VAL A CA 1
ATOM 1522 C C . VAL A 1 197 ? -19.058 17.090 11.276 1.00 96.06 197 VAL A C 1
ATOM 1524 O O . VAL A 1 197 ? -20.116 17.477 10.770 1.00 96.06 197 VAL A O 1
ATOM 1527 N N . HIS A 1 198 ? -17.981 17.869 11.376 1.00 95.31 198 HIS A N 1
ATOM 1528 C CA . HIS A 1 198 ? -17.909 19.217 10.812 1.00 95.31 198 HIS A CA 1
ATOM 1529 C C . HIS A 1 198 ? -17.004 19.239 9.581 1.00 95.31 198 HIS A C 1
ATOM 1531 O O . HIS A 1 198 ? -15.919 18.654 9.576 1.00 95.31 198 HIS A O 1
ATOM 1537 N N . ALA A 1 199 ? -17.445 19.947 8.543 1.00 94.06 199 ALA A N 1
ATOM 1538 C CA . ALA A 1 199 ? -16.656 20.208 7.343 1.00 94.06 199 ALA A CA 1
ATOM 1539 C C . ALA A 1 199 ? -16.106 21.644 7.353 1.00 94.06 199 ALA A C 1
ATOM 1541 O O . ALA A 1 199 ? -16.752 22.540 7.888 1.00 94.06 199 ALA A O 1
ATOM 1542 N N . GLU A 1 200 ? -14.947 21.867 6.727 1.00 89.31 200 GLU A N 1
ATOM 1543 C CA . GLU A 1 200 ? -14.167 23.124 6.765 1.00 89.31 200 GLU A CA 1
ATOM 1544 C C . GLU A 1 200 ? -14.972 24.395 6.431 1.00 89.31 200 GLU A C 1
ATOM 1546 O O . GLU A 1 200 ? -14.709 25.469 6.968 1.00 89.31 200 GLU A O 1
ATOM 1551 N N . HIS A 1 201 ? -15.982 24.281 5.567 1.00 86.44 201 HIS A N 1
ATOM 1552 C CA . HIS A 1 201 ? -16.826 25.397 5.124 1.00 86.44 201 HIS A CA 1
ATOM 1553 C C . HIS A 1 201 ? -18.281 25.293 5.601 1.00 86.44 201 HIS A C 1
ATOM 1555 O O . HIS A 1 201 ? -19.147 26.019 5.112 1.00 86.44 201 HIS A O 1
ATOM 1561 N N . SER A 1 202 ? -18.569 24.401 6.552 1.00 87.31 202 SER A N 1
ATOM 1562 C CA . SER A 1 202 ? -19.902 24.237 7.131 1.00 87.31 202 SER A CA 1
ATOM 1563 C C . SER A 1 202 ? -19.956 24.821 8.537 1.00 87.31 202 SER A C 1
ATOM 1565 O O . SER A 1 202 ? -19.190 24.423 9.412 1.00 87.31 202 SER A O 1
ATOM 1567 N N . LYS A 1 203 ? -20.902 25.736 8.774 1.00 79.75 203 LYS A N 1
ATOM 1568 C CA . LYS A 1 203 ? -21.181 26.257 10.124 1.00 79.75 203 LYS A CA 1
ATOM 1569 C C . LYS A 1 203 ? -21.912 25.239 11.000 1.00 79.75 203 LYS A C 1
ATOM 1571 O O . LYS A 1 203 ? -21.797 25.294 12.219 1.00 79.75 203 LYS A O 1
ATOM 1576 N N . GLU A 1 204 ? -22.640 24.315 10.381 1.00 88.94 204 GLU A N 1
ATOM 1577 C CA . GLU A 1 204 ? -23.414 23.282 11.066 1.00 88.94 204 GLU A CA 1
ATOM 1578 C C . GLU A 1 204 ? -22.723 21.920 10.944 1.00 88.94 204 GLU A C 1
ATOM 1580 O O . GLU A 1 204 ? -22.196 21.563 9.884 1.00 88.94 204 GLU A O 1
ATOM 1585 N N . GLY A 1 205 ? -22.709 21.169 12.045 1.00 91.12 205 GLY A N 1
ATOM 1586 C CA . GLY A 1 205 ? -22.260 19.780 12.067 1.00 91.12 205 GLY A CA 1
ATOM 1587 C C . GLY A 1 205 ? -23.383 18.836 11.642 1.00 91.12 205 GLY A C 1
ATOM 1588 O O . GLY A 1 205 ? -24.554 19.092 11.915 1.00 91.12 205 GLY A O 1
ATOM 1589 N N . LYS A 1 206 ? -23.032 17.731 10.982 1.00 93.88 206 LYS A N 1
ATOM 1590 C CA . LYS A 1 206 ? -23.980 16.665 10.628 1.00 93.88 206 LYS A CA 1
ATOM 1591 C C . LYS A 1 206 ? -23.799 15.477 11.564 1.00 93.88 206 LYS A C 1
ATOM 1593 O O . LYS A 1 206 ? -22.666 15.093 11.842 1.00 93.88 206 LYS A O 1
ATOM 1598 N N . GLN A 1 207 ? -24.903 14.891 12.020 1.00 94.88 207 GLN A N 1
ATOM 1599 C CA . GLN A 1 207 ? -24.880 13.758 12.944 1.00 94.88 207 GLN A CA 1
ATOM 1600 C C . GLN A 1 207 ? -24.967 12.411 12.223 1.00 94.88 207 GLN A C 1
ATOM 1602 O O . GLN A 1 207 ? -25.815 12.222 11.350 1.00 94.88 207 GLN A O 1
ATOM 1607 N N . PHE A 1 208 ? -24.178 11.438 12.667 1.00 95.69 208 PHE A N 1
ATOM 1608 C CA . PHE A 1 208 ? -24.132 10.079 12.125 1.00 95.69 208 PHE A CA 1
ATOM 1609 C C . PHE A 1 208 ? -24.038 9.053 13.256 1.00 95.69 208 PHE A C 1
ATOM 1611 O O . PHE A 1 208 ? -23.389 9.319 14.261 1.00 95.69 208 PHE A O 1
ATOM 1618 N N . ASP A 1 209 ? -24.655 7.883 13.092 1.00 95.19 209 ASP A N 1
ATOM 1619 C CA . ASP A 1 209 ? -24.556 6.788 14.073 1.00 95.19 209 ASP A CA 1
ATOM 1620 C C . ASP A 1 209 ? -23.154 6.155 14.078 1.00 95.19 209 ASP A C 1
ATOM 1622 O O . ASP A 1 209 ? -22.636 5.769 15.123 1.00 95.19 209 ASP A O 1
ATOM 1626 N N . TYR A 1 210 ? -22.524 6.110 12.899 1.00 96.75 210 TYR A N 1
ATOM 1627 C CA . TYR A 1 210 ? -21.162 5.629 12.685 1.00 96.75 210 TYR A CA 1
ATOM 1628 C C . TYR A 1 210 ? -20.399 6.562 11.746 1.00 96.75 210 TYR A C 1
ATOM 1630 O O . TYR A 1 210 ? -20.966 7.127 10.808 1.00 96.75 210 TYR A O 1
ATOM 1638 N N . VAL A 1 211 ? -19.089 6.675 11.960 1.00 97.56 211 VAL A N 1
ATOM 1639 C CA . VAL A 1 211 ? -18.163 7.391 11.075 1.00 97.56 211 VAL A CA 1
ATOM 1640 C C . VAL A 1 211 ? -17.029 6.454 10.684 1.00 97.56 211 VAL A C 1
ATOM 1642 O O . VAL A 1 211 ? -16.392 5.852 11.544 1.00 97.56 211 VAL A O 1
ATOM 1645 N N . VAL A 1 212 ? -16.748 6.357 9.383 1.00 98.06 212 VAL A N 1
ATOM 1646 C CA . VAL A 1 212 ? -15.570 5.649 8.864 1.00 98.06 212 VAL A CA 1
ATOM 1647 C C . VAL A 1 212 ? -14.590 6.664 8.302 1.00 98.06 212 VAL A C 1
ATOM 1649 O O . VAL A 1 212 ? -14.906 7.376 7.351 1.00 98.06 212 VAL A O 1
ATOM 1652 N N . SER A 1 213 ? -13.388 6.714 8.866 1.00 97.56 213 SER A N 1
ATOM 1653 C CA . SER A 1 213 ? -12.293 7.516 8.332 1.00 97.56 213 SER A CA 1
ATOM 1654 C C . SER A 1 213 ? -11.408 6.680 7.418 1.00 97.56 213 SER A C 1
ATOM 1656 O O . SER A 1 213 ? -10.823 5.679 7.833 1.00 97.56 213 SER A O 1
ATOM 1658 N N . SER A 1 214 ? -11.259 7.141 6.178 1.00 96.25 214 SER A N 1
ATOM 1659 C CA . SER A 1 214 ? -10.236 6.661 5.245 1.00 96.25 214 SER A CA 1
ATOM 1660 C C . SER A 1 214 ? -8.997 7.564 5.192 1.00 96.25 214 SER A C 1
ATOM 1662 O O . SER A 1 214 ? -8.199 7.468 4.260 1.00 96.25 214 SER A O 1
ATOM 1664 N N . LEU A 1 215 ? -8.860 8.487 6.150 1.00 96.06 215 LEU A N 1
ATOM 1665 C CA . LEU A 1 215 ? -7.750 9.440 6.235 1.00 96.06 215 LEU A CA 1
ATOM 1666 C C . LEU A 1 215 ? -6.575 8.858 7.029 1.00 96.06 215 LEU A C 1
ATOM 1668 O O . LEU A 1 215 ? -6.730 7.874 7.750 1.00 96.06 215 LEU A O 1
ATOM 1672 N N . GLY A 1 216 ? -5.404 9.483 6.897 1.00 95.81 216 GLY A N 1
ATOM 1673 C CA . GLY A 1 216 ? -4.184 9.059 7.584 1.00 95.81 216 GLY A CA 1
ATOM 1674 C C . GLY A 1 216 ? -4.132 9.424 9.078 1.00 95.81 216 GLY A C 1
ATOM 1675 O O . GLY A 1 216 ? -4.999 10.154 9.580 1.00 95.81 216 GLY A O 1
ATOM 1676 N N . PRO A 1 217 ? -3.094 8.958 9.799 1.00 97.06 217 PRO A N 1
ATOM 1677 C CA . PRO A 1 217 ? -3.022 9.062 11.254 1.00 97.06 217 PRO A CA 1
ATOM 1678 C C . PRO A 1 217 ? -3.029 10.485 11.804 1.00 97.06 217 PRO A C 1
ATOM 1680 O O . PRO A 1 217 ? -3.637 10.719 12.844 1.00 97.06 217 PRO A O 1
ATOM 1683 N N . ASN A 1 218 ? -2.441 11.460 11.104 1.00 95.88 218 ASN A N 1
ATOM 1684 C CA . ASN A 1 218 ? -2.487 12.853 11.555 1.00 95.88 218 ASN A CA 1
ATOM 1685 C C . ASN A 1 218 ? -3.919 13.421 11.571 1.00 95.88 218 ASN A C 1
ATOM 1687 O O . ASN A 1 218 ? -4.291 14.109 12.515 1.00 95.88 218 ASN A O 1
ATOM 1691 N N . SER A 1 219 ? -4.753 13.098 10.574 1.00 96.81 219 SER A N 1
ATOM 1692 C CA . SER A 1 219 ? -6.157 13.542 10.569 1.00 96.81 219 SER A CA 1
ATOM 1693 C C . SER A 1 219 ? -6.952 12.904 11.706 1.00 96.81 219 SER A C 1
ATOM 1695 O O . SER A 1 219 ? -7.691 13.596 12.399 1.00 96.81 219 SER A O 1
ATOM 1697 N N . VAL A 1 220 ? -6.758 11.603 11.943 1.00 97.62 220 VAL A N 1
ATOM 1698 C CA . VAL A 1 220 ? -7.420 10.894 13.050 1.00 97.62 220 VAL A CA 1
ATOM 1699 C C . VAL A 1 220 ? -6.955 11.416 14.409 1.00 97.62 220 VAL A C 1
ATOM 1701 O O . VAL A 1 220 ? -7.787 11.606 15.291 1.00 97.62 220 VAL A O 1
ATOM 1704 N N . ARG A 1 221 ? -5.663 11.734 14.568 1.00 97.75 221 ARG A N 1
ATOM 1705 C CA . ARG A 1 221 ? -5.140 12.416 15.761 1.00 97.75 221 ARG A CA 1
ATOM 1706 C C . ARG A 1 221 ? -5.864 13.735 16.006 1.00 97.75 221 ARG A C 1
ATOM 1708 O O . ARG A 1 221 ? -6.338 13.951 17.111 1.00 97.75 221 ARG A O 1
ATOM 1715 N N . THR A 1 222 ? -5.994 14.580 14.983 1.00 97.44 222 THR A N 1
ATOM 1716 C CA . THR A 1 222 ? -6.699 15.861 15.112 1.00 97.44 222 THR A CA 1
ATOM 1717 C C . THR A 1 222 ? -8.154 15.670 15.541 1.00 97.44 222 THR A C 1
ATOM 1719 O O . THR A 1 222 ? -8.621 16.400 16.410 1.00 97.44 222 THR A O 1
ATOM 1722 N N . PHE A 1 223 ? -8.863 14.676 14.996 1.00 97.69 223 PHE A N 1
ATOM 1723 C CA . PHE A 1 223 ? -10.242 14.392 15.409 1.00 97.69 223 PHE A CA 1
ATOM 1724 C C . PHE A 1 223 ? -10.321 13.940 16.871 1.00 97.69 223 PHE A C 1
ATOM 1726 O O . PHE A 1 223 ? -11.133 14.470 17.628 1.00 97.69 223 PHE A O 1
ATOM 1733 N N . LEU A 1 224 ? -9.434 13.029 17.278 1.00 97.12 224 LEU A N 1
ATOM 1734 C CA . LEU A 1 224 ? -9.307 12.562 18.657 1.00 97.12 224 LEU A CA 1
ATOM 1735 C C . LEU A 1 224 ? -9.032 13.723 19.629 1.00 97.12 224 LEU A C 1
ATOM 1737 O O . LEU A 1 224 ? -9.715 13.855 20.641 1.00 97.12 224 LEU A O 1
ATOM 1741 N N . GLU A 1 225 ? -8.068 14.591 19.308 1.00 96.31 225 GLU A N 1
ATOM 1742 C CA . GLU A 1 225 ? -7.708 15.760 20.123 1.00 96.31 225 GLU A CA 1
ATOM 1743 C C . GLU A 1 225 ? -8.878 16.739 20.265 1.00 96.31 225 GLU A C 1
ATOM 1745 O O . GLU A 1 225 ? -9.191 17.170 21.374 1.00 96.31 225 GLU A O 1
ATOM 1750 N N . GLN A 1 226 ? -9.552 17.065 19.160 1.00 94.44 226 GLN A N 1
ATOM 1751 C CA . GLN A 1 226 ? -10.688 17.989 19.161 1.00 94.44 226 GLN A CA 1
ATOM 1752 C C . GLN A 1 226 ? -11.884 17.434 19.935 1.00 94.44 226 GLN A C 1
ATOM 1754 O O . GLN A 1 226 ? -12.500 18.170 20.708 1.00 94.44 226 GLN A O 1
ATOM 1759 N N . SER A 1 227 ? -12.190 16.145 19.767 1.00 94.75 227 SER A N 1
ATOM 1760 C CA . SER A 1 227 ? -13.275 15.490 20.499 1.00 94.75 227 SER A CA 1
ATOM 1761 C C . SER A 1 227 ? -12.975 15.450 22.000 1.00 94.75 227 SER A C 1
ATOM 1763 O O . SER A 1 227 ? -13.802 15.876 22.811 1.00 94.75 227 SER A O 1
ATOM 1765 N N . ALA A 1 228 ? -11.752 15.070 22.385 1.00 93.69 228 ALA A N 1
ATOM 1766 C CA . ALA A 1 228 ? -11.332 15.070 23.783 1.00 93.69 228 ALA A CA 1
ATOM 1767 C C . ALA A 1 228 ? -11.403 16.477 24.396 1.00 93.69 228 ALA A C 1
ATOM 1769 O O . ALA A 1 228 ? -11.944 16.642 25.498 1.00 93.69 228 ALA A O 1
ATOM 1770 N N . GLN A 1 229 ? -10.929 17.495 23.668 1.00 92.94 229 GLN A N 1
ATOM 1771 C CA . GLN A 1 229 ? -10.969 18.894 24.094 1.00 92.94 229 GLN A CA 1
ATOM 1772 C C . GLN A 1 229 ? -12.409 19.388 24.277 1.00 92.94 229 GLN A C 1
ATOM 1774 O O . GLN A 1 229 ? -12.705 20.039 25.280 1.00 92.94 229 GLN A O 1
ATOM 1779 N N . ALA A 1 230 ? -13.321 19.040 23.365 1.00 89.81 230 ALA A N 1
ATOM 1780 C CA . ALA A 1 230 ? -14.740 19.379 23.477 1.00 89.81 230 ALA A CA 1
ATOM 1781 C C . ALA A 1 230 ? -15.392 18.773 24.736 1.00 89.81 230 ALA A C 1
ATOM 1783 O O . ALA A 1 230 ? -16.316 19.359 25.301 1.00 89.81 230 ALA A O 1
ATOM 1784 N N . ARG A 1 231 ? -14.878 17.637 25.229 1.00 88.00 231 ARG A N 1
ATOM 1785 C CA . ARG A 1 231 ? -15.319 16.991 26.478 1.00 88.00 231 ARG A CA 1
ATOM 1786 C C . ARG A 1 231 ? -14.583 17.479 27.734 1.00 88.00 231 ARG A C 1
ATOM 1788 O O . ARG A 1 231 ? -14.867 16.970 28.823 1.00 88.00 231 ARG A O 1
ATOM 1795 N N . GLY A 1 232 ? -13.671 18.447 27.602 1.00 90.62 232 GLY A N 1
ATOM 1796 C CA . GLY A 1 232 ? -12.845 18.961 28.700 1.00 90.62 232 GLY A CA 1
ATOM 1797 C C . GLY A 1 232 ? -11.746 17.990 29.143 1.00 90.62 232 GLY A C 1
ATOM 1798 O O . GLY A 1 232 ? -11.404 17.949 30.321 1.00 90.62 232 GLY A O 1
ATOM 1799 N N . SER A 1 233 ? -11.235 17.176 28.218 1.00 92.50 233 SER A N 1
ATOM 1800 C CA . SER A 1 233 ? -10.204 16.158 28.450 1.00 92.50 233 SER A CA 1
ATOM 1801 C C . SER A 1 233 ? -9.085 16.250 27.406 1.00 92.50 233 SER A C 1
ATOM 1803 O O . SER A 1 233 ? -9.160 17.044 26.469 1.00 92.50 233 SER A O 1
ATOM 1805 N N . SER A 1 234 ? -8.038 15.445 27.563 1.00 94.00 234 SER A N 1
ATOM 1806 C CA . SER A 1 234 ? -6.980 15.268 26.567 1.00 94.00 234 SER A CA 1
ATOM 1807 C C . SER A 1 234 ? -6.804 13.787 26.260 1.00 94.00 234 SER A C 1
ATOM 1809 O O . SER A 1 234 ? -7.011 12.937 27.129 1.00 94.00 234 SER A O 1
ATOM 1811 N N . ILE A 1 235 ? -6.382 13.472 25.040 1.00 95.06 235 ILE A N 1
ATOM 1812 C CA . ILE A 1 235 ? -6.004 12.103 24.689 1.00 95.06 235 ILE A CA 1
ATOM 1813 C C . ILE A 1 235 ? -4.652 11.729 25.308 1.00 95.06 235 ILE A C 1
ATOM 1815 O O . ILE A 1 235 ? -3.841 12.598 25.629 1.00 95.06 235 ILE A O 1
ATOM 1819 N N . GLY A 1 236 ? -4.411 10.430 25.491 1.00 95.81 236 GLY A N 1
ATOM 1820 C CA . GLY A 1 236 ? -3.168 9.930 26.079 1.00 95.81 236 GLY A CA 1
ATOM 1821 C C . GLY A 1 236 ? -1.936 10.241 25.222 1.00 95.81 236 GLY A C 1
ATOM 1822 O O . GLY A 1 236 ? -1.971 10.127 23.995 1.00 95.81 236 GLY A O 1
ATOM 1823 N N . GLU A 1 237 ? -0.815 10.576 25.867 1.00 97.00 237 GLU A N 1
ATOM 1824 C CA . GLU A 1 237 ? 0.459 10.866 25.185 1.00 97.00 237 GLU A CA 1
ATOM 1825 C C . GLU A 1 237 ? 0.948 9.692 24.324 1.00 97.00 237 GLU A C 1
ATOM 1827 O O . GLU A 1 237 ? 1.515 9.888 23.251 1.00 97.00 237 GLU A O 1
ATOM 1832 N N . ASN A 1 238 ? 0.682 8.458 24.755 1.00 97.62 238 ASN A N 1
ATOM 1833 C CA . ASN A 1 238 ? 0.984 7.242 24.002 1.00 97.62 238 ASN A CA 1
ATOM 1834 C C . ASN A 1 238 ? 0.185 7.138 22.690 1.00 97.62 238 ASN A C 1
ATOM 1836 O O . ASN A 1 238 ? 0.721 6.629 21.706 1.00 97.62 238 ASN A O 1
ATOM 1840 N N . VAL A 1 239 ? -1.060 7.629 22.658 1.00 98.06 239 VAL A N 1
ATOM 1841 C CA . VAL A 1 239 ? -1.899 7.689 21.449 1.00 98.06 239 VAL A CA 1
ATOM 1842 C C . VAL A 1 239 ? -1.365 8.759 20.498 1.00 98.06 239 VAL A C 1
ATOM 1844 O O . VAL A 1 239 ? -1.203 8.496 19.309 1.00 98.06 239 VAL A O 1
ATOM 1847 N N . ILE A 1 240 ? -1.006 9.937 21.022 1.00 98.06 240 ILE A N 1
ATOM 1848 C CA . ILE A 1 240 ? -0.376 11.012 20.236 1.00 98.06 240 ILE A CA 1
ATOM 1849 C C . ILE A 1 240 ? 0.930 10.515 19.608 1.00 98.06 240 ILE A C 1
ATOM 1851 O O . ILE A 1 240 ? 1.144 10.675 18.405 1.00 98.06 240 ILE A O 1
ATOM 1855 N N . ALA A 1 241 ? 1.791 9.879 20.407 1.00 98.31 241 ALA A N 1
ATOM 1856 C CA . ALA A 1 241 ? 3.053 9.317 19.945 1.00 98.31 241 ALA A CA 1
ATOM 1857 C C . ALA A 1 241 ? 2.839 8.245 18.866 1.00 98.31 241 ALA A C 1
ATOM 1859 O O . ALA A 1 241 ? 3.544 8.265 17.859 1.00 98.31 241 ALA A O 1
ATOM 1860 N N . ALA A 1 242 ? 1.844 7.367 19.034 1.00 98.50 242 ALA A N 1
ATOM 1861 C CA . ALA A 1 242 ? 1.488 6.346 18.052 1.00 98.50 242 ALA A CA 1
ATOM 1862 C C . ALA A 1 242 ? 1.019 6.958 16.721 1.00 98.50 242 ALA A C 1
ATOM 1864 O O . ALA A 1 242 ? 1.527 6.595 15.658 1.00 98.50 242 ALA A O 1
ATOM 1865 N N . CYS A 1 243 ? 0.116 7.943 16.769 1.00 98.25 243 CYS A N 1
ATOM 1866 C CA . CYS A 1 243 ? -0.329 8.663 15.576 1.00 98.25 243 CYS A CA 1
ATOM 1867 C C . CYS A 1 243 ? 0.836 9.357 14.861 1.00 98.25 243 CYS A C 1
ATOM 1869 O O . CYS A 1 243 ? 0.946 9.260 13.643 1.00 98.25 243 CYS A O 1
ATOM 1871 N N . ASN A 1 244 ? 1.725 10.027 15.601 1.00 98.12 244 ASN A N 1
ATOM 1872 C CA . ASN A 1 244 ? 2.888 10.706 15.023 1.00 98.12 244 ASN A CA 1
ATOM 1873 C C . ASN A 1 244 ? 3.870 9.717 14.392 1.00 98.12 244 ASN A C 1
ATOM 1875 O O . ASN A 1 244 ? 4.369 9.949 13.294 1.00 98.12 244 ASN A O 1
ATOM 1879 N N . HIS A 1 245 ? 4.153 8.614 15.084 1.00 97.81 245 HIS A N 1
ATOM 1880 C CA . HIS A 1 245 ? 5.112 7.621 14.628 1.00 97.81 245 HIS A CA 1
ATOM 1881 C C . HIS A 1 245 ? 4.627 6.889 13.369 1.00 97.81 245 HIS A C 1
ATOM 1883 O O . HIS A 1 245 ? 5.426 6.679 12.454 1.00 97.81 245 HIS A O 1
ATOM 1889 N N . SER A 1 246 ? 3.325 6.587 13.294 1.00 97.06 246 SER A N 1
ATOM 1890 C CA . SER A 1 246 ? 2.682 5.916 12.156 1.00 97.06 246 SER A CA 1
ATOM 1891 C C . SER A 1 246 ? 2.296 6.850 11.000 1.00 97.06 246 SER A C 1
ATOM 1893 O O . SER A 1 246 ? 1.980 6.371 9.913 1.00 97.06 246 SER A O 1
ATOM 1895 N N . ASN A 1 247 ? 2.333 8.176 11.178 1.00 96.31 247 ASN A N 1
ATOM 1896 C CA . ASN A 1 247 ? 2.067 9.146 10.110 1.00 96.31 247 ASN A CA 1
ATOM 1897 C C . ASN A 1 247 ? 3.288 9.328 9.190 1.00 96.31 247 ASN A C 1
ATOM 1899 O O . ASN A 1 247 ? 3.899 10.397 9.149 1.00 96.31 247 ASN A O 1
ATOM 1903 N N . ARG A 1 248 ? 3.664 8.266 8.476 1.00 95.19 248 ARG A N 1
ATOM 1904 C CA . ARG A 1 248 ? 4.782 8.251 7.528 1.00 95.19 248 ARG A CA 1
ATOM 1905 C C . ARG A 1 248 ? 4.316 7.837 6.144 1.00 95.19 248 ARG A C 1
ATOM 1907 O O . ARG A 1 248 ? 3.719 6.779 5.988 1.00 95.19 248 ARG A O 1
ATOM 1914 N N . SER A 1 249 ? 4.656 8.631 5.145 1.00 96.25 249 SER A N 1
ATOM 1915 C CA . SER A 1 249 ? 4.418 8.354 3.731 1.00 96.25 249 SER A CA 1
ATOM 1916 C C . SER A 1 249 ? 5.619 8.788 2.915 1.00 96.25 249 SER A C 1
ATOM 1918 O O . SER A 1 249 ? 6.429 9.587 3.379 1.00 96.25 249 SER A O 1
ATOM 1920 N N . VAL A 1 250 ? 5.724 8.255 1.702 1.00 97.12 250 VAL A N 1
ATOM 1921 C CA . VAL A 1 250 ? 6.758 8.658 0.748 1.00 97.12 250 VAL A CA 1
ATOM 1922 C C . VAL A 1 250 ? 6.156 9.329 -0.478 1.00 97.12 250 VAL A C 1
ATOM 1924 O O . VAL A 1 250 ? 5.016 9.059 -0.874 1.00 97.12 250 VAL A O 1
ATOM 1927 N N . ASN A 1 251 ? 6.968 10.180 -1.098 1.00 96.69 251 ASN A N 1
ATOM 1928 C CA . ASN A 1 251 ? 6.665 10.825 -2.366 1.00 96.69 251 ASN A CA 1
ATOM 1929 C C . ASN A 1 251 ? 7.188 9.966 -3.517 1.00 96.69 251 ASN A C 1
ATOM 1931 O O . ASN A 1 251 ? 8.318 9.483 -3.458 1.00 96.69 251 ASN A O 1
ATOM 1935 N N . VAL A 1 252 ? 6.403 9.804 -4.581 1.00 97.94 252 VAL A N 1
ATOM 1936 C CA . VAL A 1 252 ? 6.834 9.078 -5.785 1.00 97.94 252 VAL A CA 1
ATOM 1937 C C . VAL A 1 252 ? 6.599 9.941 -7.013 1.00 97.94 252 VAL A C 1
ATOM 1939 O O . VAL A 1 252 ? 5.489 10.416 -7.248 1.00 97.94 252 VAL A O 1
ATOM 1942 N N . MET A 1 253 ? 7.641 10.133 -7.820 1.00 98.31 253 MET A N 1
ATOM 1943 C CA . MET A 1 253 ? 7.510 10.735 -9.144 1.00 98.31 253 MET A CA 1
ATOM 1944 C C . MET A 1 253 ? 7.253 9.637 -10.168 1.00 98.31 253 MET A C 1
ATOM 1946 O O . MET A 1 253 ? 8.062 8.721 -10.316 1.00 98.31 253 MET A O 1
ATOM 1950 N N . VAL A 1 254 ? 6.137 9.744 -10.887 1.00 98.44 254 VAL A N 1
ATOM 1951 C CA . VAL A 1 254 ? 5.754 8.806 -11.946 1.00 98.44 254 VAL A CA 1
ATOM 1952 C C . VAL A 1 254 ? 5.939 9.485 -13.294 1.00 98.44 254 VAL A C 1
ATOM 1954 O O . VAL A 1 254 ? 5.214 10.430 -13.615 1.00 98.44 254 VAL A O 1
ATOM 1957 N N . VAL A 1 255 ? 6.877 8.986 -14.095 1.00 98.75 255 VAL A N 1
ATOM 1958 C CA . VAL A 1 255 ? 7.153 9.483 -15.446 1.00 98.75 255 VAL A CA 1
ATOM 1959 C C . VAL A 1 255 ? 6.655 8.473 -16.466 1.00 98.75 255 VAL A C 1
ATOM 1961 O O . VAL A 1 255 ? 7.114 7.338 -16.492 1.00 98.75 255 VAL A O 1
ATOM 1964 N N . ASN A 1 256 ? 5.711 8.880 -17.307 1.00 98.19 256 ASN A N 1
ATOM 1965 C CA . ASN A 1 256 ? 5.173 8.068 -18.390 1.00 98.19 256 ASN A CA 1
ATOM 1966 C C . ASN A 1 256 ? 5.731 8.570 -19.714 1.00 98.19 256 ASN A C 1
ATOM 1968 O O . ASN A 1 256 ? 5.585 9.748 -20.045 1.00 98.19 256 ASN A O 1
ATOM 1972 N N . LEU A 1 257 ? 6.338 7.663 -20.464 1.00 98.12 257 LEU A N 1
ATOM 1973 C CA . LEU A 1 257 ? 6.975 7.928 -21.743 1.00 98.12 257 LEU A CA 1
ATOM 1974 C C . LEU A 1 257 ? 6.339 7.034 -22.800 1.00 98.12 257 LEU A C 1
ATOM 1976 O O . LEU A 1 257 ? 6.083 5.857 -22.548 1.00 98.12 257 LEU A O 1
ATOM 1980 N N . TYR A 1 258 ? 6.083 7.593 -23.973 1.00 96.62 258 TYR A N 1
ATOM 1981 C CA . TYR A 1 258 ? 5.600 6.873 -25.138 1.00 96.62 258 TYR A CA 1
ATOM 1982 C C . TYR A 1 258 ? 6.521 7.137 -26.320 1.00 96.62 258 TYR A C 1
ATOM 1984 O O . TYR A 1 258 ? 6.810 8.287 -26.654 1.00 96.62 258 TYR A O 1
ATOM 1992 N N . TYR A 1 259 ? 6.917 6.055 -26.968 1.00 96.0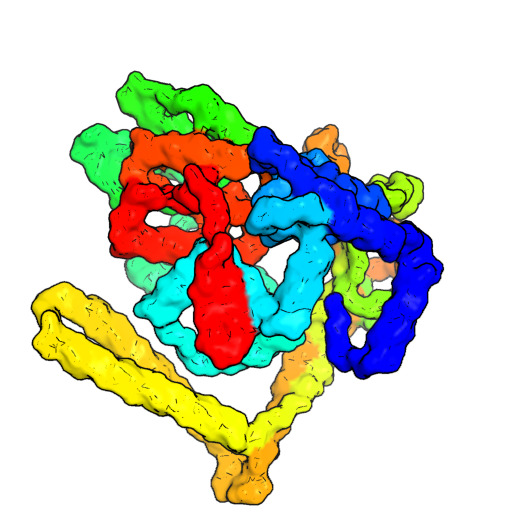6 259 TYR A N 1
ATOM 1993 C CA . TYR A 1 259 ? 7.757 6.023 -28.148 1.00 96.06 259 TYR A CA 1
ATOM 1994 C C . TYR A 1 259 ? 6.966 5.411 -29.292 1.00 96.06 259 TYR A C 1
ATOM 1996 O O . TYR A 1 259 ? 6.228 4.444 -29.102 1.00 96.06 259 TYR A O 1
ATOM 2004 N N . SER A 1 260 ? 7.128 5.971 -30.486 1.00 93.56 260 SER A N 1
ATOM 2005 C CA . SER A 1 260 ? 6.435 5.466 -31.674 1.00 93.56 260 SER A CA 1
ATOM 2006 C C . SER A 1 260 ? 6.978 4.112 -32.148 1.00 93.56 260 SER A C 1
ATOM 2008 O O . SER A 1 260 ? 6.266 3.397 -32.847 1.00 93.56 260 SER A O 1
ATOM 2010 N N . ASP A 1 261 ? 8.202 3.750 -31.750 1.00 91.94 261 ASP A N 1
ATOM 2011 C CA . ASP A 1 261 ? 8.793 2.441 -32.022 1.00 91.94 261 ASP A CA 1
ATOM 2012 C C . ASP A 1 261 ? 8.157 1.351 -31.127 1.00 91.94 261 ASP A C 1
ATOM 2014 O O . ASP A 1 261 ? 8.223 1.455 -29.893 1.00 91.94 261 ASP A O 1
ATOM 2018 N N . PRO A 1 262 ? 7.497 0.326 -31.703 1.00 88.12 262 PRO A N 1
ATOM 2019 C CA . PRO A 1 262 ? 6.929 -0.789 -30.948 1.00 88.12 262 PRO A CA 1
ATOM 2020 C C . PRO A 1 262 ? 7.966 -1.801 -30.429 1.00 88.12 262 PRO A C 1
ATOM 2022 O O . PRO A 1 262 ? 7.625 -2.564 -29.525 1.00 88.12 262 PRO A O 1
ATOM 2025 N N . ASP A 1 263 ? 9.193 -1.800 -30.956 1.00 88.25 263 ASP A N 1
ATOM 2026 C CA . ASP A 1 263 ? 10.244 -2.784 -30.652 1.00 88.25 263 ASP A CA 1
ATOM 2027 C C . ASP A 1 263 ? 11.434 -2.140 -29.910 1.00 88.25 263 ASP A C 1
ATOM 2029 O O . ASP A 1 263 ? 12.571 -2.603 -29.969 1.00 88.25 263 ASP A O 1
ATOM 2033 N N . LEU A 1 264 ? 11.151 -1.070 -29.160 1.00 91.94 264 LEU A N 1
ATOM 2034 C CA . LEU A 1 264 ? 12.147 -0.275 -28.433 1.00 91.94 264 LEU A CA 1
ATOM 2035 C C . LEU A 1 264 ? 12.836 -1.046 -27.290 1.00 91.94 264 LEU A C 1
ATOM 2037 O O . LEU A 1 264 ? 13.949 -0.714 -26.888 1.00 91.94 264 LEU A O 1
ATOM 2041 N N . ILE A 1 265 ? 12.152 -2.034 -26.705 1.00 89.81 265 ILE A N 1
ATOM 2042 C CA . ILE A 1 265 ? 12.684 -2.830 -25.592 1.00 89.81 265 ILE A CA 1
ATOM 2043 C C . ILE A 1 265 ? 13.455 -4.021 -26.172 1.00 89.81 265 ILE A C 1
ATOM 2045 O O . ILE A 1 265 ? 12.850 -4.794 -26.917 1.00 89.81 265 ILE A O 1
ATOM 2049 N N . PRO A 1 266 ? 14.729 -4.235 -25.787 1.00 85.00 266 PRO A N 1
ATOM 2050 C CA . PRO A 1 266 ? 15.497 -5.396 -26.228 1.00 85.00 266 PRO A CA 1
ATOM 2051 C C . PRO A 1 266 ? 14.773 -6.722 -25.954 1.00 85.00 266 PRO A C 1
ATOM 2053 O O . PRO A 1 266 ? 14.210 -6.920 -24.873 1.00 85.00 266 PRO A O 1
ATOM 2056 N N . ASP A 1 267 ? 14.810 -7.645 -26.919 1.00 82.88 267 ASP A N 1
ATOM 2057 C CA . ASP A 1 267 ? 14.082 -8.923 -26.861 1.00 82.88 267 ASP A CA 1
ATOM 2058 C C . ASP A 1 267 ? 14.436 -9.780 -25.635 1.00 82.88 267 ASP A C 1
ATOM 2060 O O . ASP A 1 267 ? 13.575 -10.460 -25.075 1.00 82.88 267 ASP A O 1
ATOM 2064 N N . ASP A 1 268 ? 15.690 -9.729 -25.187 1.00 83.19 268 ASP A N 1
ATOM 2065 C CA . ASP A 1 268 ? 16.196 -10.441 -24.011 1.00 83.19 268 ASP A CA 1
ATOM 2066 C C . ASP A 1 268 ? 15.773 -9.804 -22.677 1.00 83.19 268 ASP A C 1
ATOM 2068 O O . ASP A 1 268 ? 15.881 -10.441 -21.628 1.00 83.19 268 ASP A O 1
ATOM 2072 N N . MET A 1 269 ? 15.245 -8.579 -22.713 1.00 82.88 269 MET A N 1
ATOM 2073 C CA . MET A 1 269 ? 14.785 -7.837 -21.540 1.00 82.88 269 MET A CA 1
ATOM 2074 C C . MET A 1 269 ? 13.262 -7.724 -21.448 1.00 82.88 269 MET A C 1
ATOM 2076 O O . MET A 1 269 ? 12.758 -7.225 -20.443 1.00 82.88 269 MET A O 1
ATOM 2080 N N . ARG A 1 270 ? 12.495 -8.193 -22.441 1.00 84.06 270 ARG A N 1
ATOM 2081 C CA . ARG A 1 270 ? 11.024 -8.087 -22.421 1.00 84.06 270 ARG A CA 1
ATOM 2082 C C . ARG A 1 270 ? 10.411 -8.768 -21.193 1.00 84.06 270 ARG A C 1
ATOM 2084 O O . ARG A 1 270 ? 10.817 -9.847 -20.762 1.00 84.06 270 ARG A O 1
ATOM 2091 N N . GLY A 1 271 ? 9.383 -8.139 -20.630 1.00 85.25 271 GLY A N 1
ATOM 2092 C CA . GLY A 1 271 ? 8.719 -8.603 -19.417 1.00 85.25 271 GLY A CA 1
ATOM 2093 C C . GLY A 1 271 ? 7.900 -7.502 -18.756 1.00 85.25 271 GLY A C 1
ATOM 2094 O O . GLY A 1 271 ? 7.570 -6.502 -19.378 1.00 85.25 271 GLY A O 1
ATOM 2095 N N . PHE A 1 272 ? 7.578 -7.667 -17.472 1.00 86.62 272 PHE A N 1
ATOM 2096 C CA . PHE A 1 272 ? 6.839 -6.649 -16.711 1.00 86.62 272 PHE A CA 1
ATOM 2097 C C . PHE A 1 272 ? 7.630 -5.336 -16.557 1.00 86.62 272 PHE A C 1
ATOM 2099 O O . PHE A 1 272 ? 7.046 -4.255 -16.488 1.00 86.62 272 PHE A O 1
ATOM 2106 N N . GLY A 1 273 ? 8.957 -5.435 -16.483 1.00 92.81 273 GLY A N 1
ATOM 2107 C CA . GLY A 1 273 ? 9.858 -4.347 -16.129 1.00 92.81 273 GLY A CA 1
ATOM 2108 C C . GLY A 1 273 ? 10.957 -4.827 -15.184 1.00 92.81 273 GLY A C 1
ATOM 2109 O O . GLY A 1 273 ? 11.114 -6.032 -14.968 1.00 92.81 273 GLY A O 1
ATOM 2110 N N . TYR A 1 274 ? 11.682 -3.887 -14.584 1.00 94.12 274 TYR A N 1
ATOM 2111 C CA . TYR A 1 274 ? 12.742 -4.168 -13.616 1.00 94.12 274 TYR A CA 1
ATOM 2112 C C . TYR A 1 274 ? 12.692 -3.219 -12.417 1.00 94.12 274 TYR A C 1
ATOM 2114 O O . TYR A 1 274 ? 12.168 -2.107 -12.485 1.00 94.12 274 TYR A O 1
ATOM 2122 N N . LEU A 1 275 ? 13.269 -3.672 -11.307 1.00 95.75 275 LEU A N 1
ATOM 2123 C CA . LEU A 1 275 ? 13.405 -2.920 -10.062 1.00 95.75 275 LEU A CA 1
ATOM 2124 C C . LEU A 1 275 ? 14.886 -2.673 -9.794 1.00 95.75 275 LEU A C 1
ATOM 2126 O O . LEU A 1 275 ? 15.729 -3.491 -10.161 1.00 95.75 275 LEU A O 1
ATOM 2130 N N . ILE A 1 276 ? 15.201 -1.552 -9.152 1.00 96.25 276 ILE A N 1
ATOM 2131 C CA . ILE A 1 276 ? 16.579 -1.168 -8.849 1.00 96.25 276 ILE A CA 1
ATOM 2132 C C . ILE A 1 276 ? 16.816 -1.375 -7.348 1.00 96.25 276 ILE A C 1
ATOM 2134 O O . ILE A 1 276 ? 16.223 -0.660 -6.532 1.00 96.25 276 ILE A O 1
ATOM 2138 N N . PRO A 1 277 ? 17.641 -2.359 -6.946 1.00 95.62 277 PRO A N 1
ATOM 2139 C CA . PRO A 1 277 ? 17.924 -2.597 -5.539 1.00 95.62 277 PRO A CA 1
ATOM 2140 C C . PRO A 1 277 ? 18.792 -1.513 -4.913 1.00 95.62 277 PRO A C 1
ATOM 2142 O O . PRO A 1 277 ? 19.541 -0.812 -5.589 1.00 95.62 277 PRO A O 1
ATOM 2145 N N . ARG A 1 278 ? 18.763 -1.441 -3.579 1.00 94.69 278 ARG A N 1
ATOM 2146 C CA . ARG A 1 278 ? 19.607 -0.520 -2.801 1.00 94.69 278 ARG A CA 1
ATOM 2147 C C . ARG A 1 278 ? 21.107 -0.778 -2.948 1.00 94.69 278 ARG A C 1
ATOM 2149 O O . ARG A 1 278 ? 21.902 0.088 -2.609 1.00 94.69 278 ARG A O 1
ATOM 2156 N N . SER A 1 279 ? 21.493 -1.984 -3.358 1.00 93.50 279 SER A N 1
ATOM 2157 C CA . SER A 1 279 ? 22.891 -2.356 -3.570 1.00 93.50 279 SER A CA 1
ATOM 2158 C C . SER A 1 279 ? 23.491 -1.750 -4.836 1.00 93.50 279 SER A C 1
ATOM 2160 O O . SER A 1 279 ? 24.715 -1.740 -4.963 1.00 93.50 279 SER A O 1
ATOM 2162 N N . VAL A 1 280 ? 22.659 -1.238 -5.752 1.00 94.06 280 VAL A N 1
ATOM 2163 C CA . VAL A 1 280 ? 23.132 -0.526 -6.940 1.00 94.06 280 VAL A CA 1
ATOM 2164 C C . VAL A 1 280 ? 23.824 0.768 -6.500 1.00 94.06 280 VAL A C 1
ATOM 2166 O O . VAL A 1 280 ? 23.205 1.576 -5.799 1.00 94.06 280 VAL A O 1
ATOM 2169 N N . PRO A 1 281 ? 25.094 0.985 -6.892 1.00 92.81 281 PRO A N 1
ATOM 2170 C CA . PRO A 1 281 ? 25.829 2.187 -6.525 1.00 92.81 281 PRO A CA 1
ATOM 2171 C C . PRO A 1 281 ? 25.152 3.464 -7.026 1.00 92.81 281 PRO A C 1
ATOM 2173 O O . PRO A 1 281 ? 24.469 3.475 -8.054 1.00 92.81 281 PRO A O 1
ATOM 2176 N N . VAL A 1 282 ? 25.383 4.569 -6.316 1.00 91.12 282 VAL A N 1
ATOM 2177 C CA . VAL A 1 282 ? 24.787 5.875 -6.642 1.00 91.12 282 VAL A CA 1
ATOM 2178 C C . VAL A 1 282 ? 25.207 6.343 -8.031 1.00 91.12 282 VAL A C 1
ATOM 2180 O O . VAL A 1 282 ? 24.436 6.998 -8.712 1.00 91.12 282 VAL A O 1
ATOM 2183 N N . GLU A 1 283 ? 26.395 5.964 -8.486 1.00 91.94 283 GLU A N 1
ATOM 2184 C CA . GLU A 1 283 ? 26.924 6.308 -9.804 1.00 91.94 283 GLU A CA 1
ATOM 2185 C C . GLU A 1 283 ? 26.117 5.657 -10.939 1.00 91.94 283 GLU A C 1
ATOM 2187 O O . GLU A 1 283 ? 26.068 6.187 -12.046 1.00 91.94 283 GLU A O 1
ATOM 2192 N N . GLN A 1 284 ? 25.469 4.519 -10.667 1.00 92.00 284 GLN A N 1
ATOM 2193 C CA . GLN A 1 284 ? 24.621 3.810 -11.629 1.00 92.00 284 GLN A CA 1
ATOM 2194 C C . GLN A 1 284 ? 23.144 4.215 -11.516 1.00 92.00 284 GLN A C 1
ATOM 2196 O O . GLN A 1 284 ? 22.419 4.146 -12.506 1.00 92.00 284 GLN A O 1
ATOM 2201 N N . ASN A 1 285 ? 22.704 4.686 -10.345 1.00 95.25 285 ASN A N 1
ATOM 2202 C CA . ASN A 1 285 ? 21.347 5.189 -10.104 1.00 95.25 285 ASN A CA 1
ATOM 2203 C C . ASN A 1 285 ? 21.348 6.556 -9.378 1.00 95.25 285 ASN A C 1
ATOM 2205 O O . ASN A 1 285 ? 20.835 6.660 -8.254 1.00 95.25 285 ASN A O 1
ATOM 2209 N N . PRO A 1 286 ? 21.929 7.614 -9.979 1.00 94.19 286 PRO A N 1
ATOM 2210 C CA . PRO A 1 286 ? 22.012 8.929 -9.347 1.00 94.19 286 PRO A CA 1
ATOM 2211 C C . PRO A 1 286 ? 20.633 9.573 -9.179 1.00 94.19 286 PRO A C 1
ATOM 2213 O O . PRO A 1 286 ? 20.417 10.325 -8.232 1.00 94.19 286 PRO A O 1
ATOM 2216 N N . GLU A 1 287 ? 19.676 9.221 -10.042 1.00 93.12 287 GLU A N 1
ATOM 2217 C CA . GLU A 1 287 ? 18.305 9.732 -10.015 1.00 93.12 287 GLU A CA 1
ATOM 2218 C C . GLU A 1 287 ? 17.447 9.156 -8.880 1.00 93.12 287 GLU A C 1
ATOM 2220 O O . GLU A 1 287 ? 16.323 9.614 -8.674 1.00 93.12 287 GLU A O 1
ATOM 2225 N N . ARG A 1 288 ? 17.947 8.151 -8.145 1.00 94.69 288 ARG A N 1
ATOM 2226 C CA . ARG A 1 288 ? 17.187 7.438 -7.103 1.00 94.69 288 ARG A CA 1
ATOM 2227 C C . ARG A 1 288 ? 15.902 6.809 -7.644 1.00 94.69 288 ARG A C 1
ATOM 2229 O O . ARG A 1 288 ? 14.837 6.870 -7.025 1.00 94.69 288 ARG A O 1
ATOM 2236 N N . ALA A 1 289 ? 16.006 6.192 -8.815 1.00 97.44 289 ALA A N 1
ATOM 2237 C CA . ALA A 1 289 ? 14.916 5.424 -9.384 1.00 97.44 289 ALA A CA 1
ATOM 2238 C C . ALA A 1 289 ? 14.651 4.154 -8.576 1.00 97.44 289 ALA A C 1
ATOM 2240 O O . ALA A 1 289 ? 15.573 3.506 -8.076 1.00 97.44 289 ALA A O 1
ATOM 2241 N N . LEU A 1 290 ? 13.375 3.802 -8.484 1.00 97.94 290 LEU A N 1
ATOM 2242 C CA . LEU A 1 290 ? 12.875 2.590 -7.842 1.00 97.94 290 LEU A CA 1
ATOM 2243 C C . LEU A 1 290 ? 12.784 1.438 -8.852 1.00 97.94 290 LEU A C 1
ATOM 2245 O O . LEU A 1 290 ? 13.039 0.284 -8.512 1.00 97.94 290 LEU A O 1
ATOM 2249 N N . GLY A 1 291 ? 12.444 1.756 -10.103 1.00 97.69 291 GLY A N 1
ATOM 2250 C CA . GLY A 1 291 ? 12.296 0.790 -11.185 1.00 97.69 291 GLY A CA 1
ATOM 2251 C C . GLY A 1 291 ? 11.605 1.369 -12.416 1.00 97.69 291 GLY A C 1
ATOM 2252 O O . GLY A 1 291 ? 11.208 2.539 -12.444 1.00 97.69 291 GLY A O 1
ATOM 2253 N N . VAL A 1 292 ? 11.459 0.520 -13.430 1.00 97.69 292 VAL A N 1
ATOM 2254 C CA . VAL A 1 292 ? 10.793 0.831 -14.698 1.00 97.69 292 VAL A CA 1
ATOM 2255 C C . VAL A 1 292 ? 9.784 -0.262 -15.011 1.00 97.69 292 VAL A C 1
ATOM 2257 O O . VAL A 1 292 ? 10.116 -1.444 -14.977 1.00 97.69 292 VAL A O 1
ATOM 2260 N N . ILE A 1 293 ? 8.560 0.140 -15.341 1.00 95.00 293 ILE A N 1
ATOM 2261 C CA . ILE A 1 293 ? 7.502 -0.741 -15.834 1.00 95.00 293 ILE A CA 1
ATOM 2262 C C . ILE A 1 293 ? 7.469 -0.653 -17.355 1.00 95.00 293 ILE A C 1
ATOM 2264 O O . ILE A 1 293 ? 7.409 0.437 -17.934 1.00 95.00 293 ILE A O 1
ATOM 2268 N N . PHE A 1 294 ? 7.450 -1.811 -18.004 1.00 93.88 294 PHE A N 1
ATOM 2269 C CA . PHE A 1 294 ? 7.248 -1.937 -19.442 1.00 93.88 294 PHE A CA 1
ATOM 2270 C C . PHE A 1 294 ? 5.746 -1.946 -19.714 1.00 93.88 294 PHE A C 1
ATOM 2272 O O . PHE A 1 294 ? 5.093 -2.978 -19.860 1.00 93.88 294 PHE A O 1
ATOM 2279 N N . SER A 1 295 ? 5.159 -0.752 -19.686 1.00 89.31 295 SER A N 1
ATOM 2280 C CA . SER A 1 295 ? 3.711 -0.553 -19.671 1.00 89.31 295 SER A CA 1
ATOM 2281 C C . SER A 1 295 ? 3.006 -1.174 -20.881 1.00 89.31 295 SER A C 1
ATOM 2283 O O . SER A 1 295 ? 1.902 -1.693 -20.724 1.00 89.31 295 SER A O 1
ATOM 2285 N N . THR A 1 296 ? 3.619 -1.202 -22.068 1.00 86.94 296 THR A N 1
ATOM 2286 C CA . THR A 1 296 ? 3.043 -1.903 -23.237 1.00 86.94 296 THR A CA 1
ATOM 2287 C C . THR A 1 296 ? 2.952 -3.423 -23.031 1.00 86.94 296 THR A C 1
ATOM 2289 O O . THR A 1 296 ? 1.928 -4.022 -23.357 1.00 86.94 296 THR A O 1
ATOM 2292 N N . GLU A 1 297 ? 3.957 -4.050 -22.411 1.00 81.25 297 GLU A N 1
ATOM 2293 C CA . GLU A 1 297 ? 3.974 -5.501 -22.142 1.00 81.25 297 GLU A CA 1
ATOM 2294 C C . GLU A 1 297 ? 2.900 -5.920 -21.127 1.00 81.25 297 GLU A C 1
ATOM 2296 O O . GLU A 1 297 ? 2.370 -7.027 -21.178 1.00 81.25 297 GLU A O 1
ATOM 2301 N N . THR A 1 298 ? 2.548 -5.021 -20.206 1.00 76.88 298 THR A N 1
ATOM 2302 C CA . THR A 1 298 ? 1.590 -5.295 -19.121 1.00 76.88 298 THR A CA 1
ATOM 2303 C C . THR A 1 298 ? 0.153 -4.931 -19.475 1.00 76.88 298 THR A C 1
ATOM 2305 O O . THR A 1 298 ? -0.787 -5.579 -19.019 1.00 76.88 298 THR A O 1
ATOM 2308 N N . SER A 1 299 ? -0.036 -3.895 -20.293 1.00 72.94 299 SER A N 1
ATOM 2309 C CA . SER A 1 299 ? -1.359 -3.457 -20.747 1.00 72.94 299 SER A CA 1
ATOM 2310 C C . SER A 1 299 ? -1.834 -4.162 -22.020 1.00 72.94 299 SER A C 1
ATOM 2312 O O . SER A 1 299 ? -3.021 -4.052 -22.328 1.00 72.94 299 SER A O 1
ATOM 2314 N N . GLY A 1 300 ? -0.947 -4.928 -22.670 1.00 62.66 300 GLY A N 1
ATOM 2315 C CA . GLY A 1 300 ? -1.178 -5.817 -23.809 1.00 62.66 300 GLY A CA 1
ATOM 2316 C C . GLY A 1 300 ? -1.202 -5.099 -25.165 1.00 62.66 300 GLY A C 1
ATOM 2317 O O . GLY A 1 300 ? -1.890 -4.093 -25.345 1.00 62.66 300 GLY A O 1
ATOM 2318 N N . LEU A 1 301 ? -0.472 -5.656 -26.138 1.00 57.69 301 LEU A N 1
ATOM 2319 C CA . LEU A 1 301 ? -0.412 -5.178 -27.523 1.00 57.69 301 LEU A CA 1
ATOM 2320 C C . LEU A 1 301 ? -1.754 -5.379 -28.247 1.00 57.69 301 LEU A C 1
ATOM 2322 O O . LEU A 1 301 ? -2.358 -6.451 -28.178 1.00 57.69 301 LEU A O 1
ATOM 2326 N N . ARG A 1 302 ? -2.191 -4.364 -29.003 1.00 52.03 302 ARG A N 1
ATOM 2327 C CA . ARG A 1 302 ? -3.384 -4.425 -29.860 1.00 52.03 302 ARG A CA 1
ATOM 2328 C C . ARG A 1 302 ? -3.325 -5.648 -30.785 1.00 52.03 302 ARG A C 1
ATOM 2330 O O . ARG A 1 302 ? -2.396 -5.787 -31.569 1.00 52.03 302 ARG A O 1
ATOM 2337 N N . GLY A 1 303 ? -4.366 -6.482 -30.753 1.00 48.97 303 GLY A N 1
ATOM 2338 C CA . GLY A 1 303 ? -4.572 -7.552 -31.738 1.00 48.97 303 GLY A CA 1
ATOM 2339 C C . GLY A 1 303 ? -4.010 -8.922 -31.362 1.00 48.97 303 GLY A C 1
ATOM 2340 O O . GLY A 1 303 ? -4.173 -9.860 -32.140 1.00 48.97 303 GLY A O 1
ATOM 2341 N N . ARG A 1 304 ? -3.417 -9.087 -30.171 1.00 50.28 304 ARG A N 1
ATOM 2342 C CA . ARG A 1 304 ? -3.162 -10.427 -29.637 1.00 50.28 304 ARG A CA 1
ATOM 2343 C C . ARG A 1 304 ? -4.483 -10.977 -29.105 1.00 50.28 304 ARG A C 1
ATOM 2345 O O . ARG A 1 304 ? -4.862 -10.759 -27.964 1.00 50.28 304 ARG A O 1
ATOM 2352 N N . THR A 1 305 ? -5.242 -11.625 -29.971 1.00 52.78 305 THR A N 1
ATOM 2353 C CA . THR A 1 305 ? -6.397 -12.396 -29.531 1.00 52.78 305 THR A CA 1
ATOM 2354 C C . THR A 1 305 ? -5.873 -13.703 -28.962 1.00 52.78 305 THR A C 1
ATOM 2356 O O . THR A 1 305 ? -5.290 -14.494 -29.703 1.00 52.78 305 THR A O 1
ATOM 2359 N N . ASP A 1 306 ? -6.031 -13.914 -27.656 1.00 56.72 306 ASP A N 1
ATOM 2360 C CA . ASP A 1 306 ? -5.798 -15.240 -27.101 1.00 56.72 306 ASP A CA 1
ATOM 2361 C C . ASP A 1 306 ? -7.034 -16.083 -27.392 1.00 56.72 306 ASP A C 1
ATOM 2363 O O . ASP A 1 306 ? -8.170 -15.669 -27.133 1.00 56.72 306 ASP A O 1
ATOM 2367 N N . LYS A 1 307 ? -6.811 -17.234 -28.012 1.00 59.47 307 LYS A N 1
ATOM 2368 C CA . LYS A 1 307 ? -7.878 -18.140 -28.399 1.00 59.47 307 LYS A CA 1
ATOM 2369 C C . LYS A 1 307 ? -7.962 -19.219 -27.339 1.00 59.47 307 LYS A C 1
ATOM 2371 O O . LYS A 1 307 ? -7.122 -20.115 -27.295 1.00 59.47 307 LYS A O 1
ATOM 2376 N N . ARG A 1 308 ? -8.958 -19.124 -26.461 1.00 63.00 308 ARG A N 1
ATOM 2377 C CA . ARG A 1 308 ? -9.196 -20.165 -25.459 1.00 63.00 308 ARG A CA 1
ATOM 2378 C C . ARG A 1 308 ? -10.236 -21.145 -25.968 1.00 63.00 308 ARG A C 1
ATOM 2380 O O . ARG A 1 308 ? -11.267 -20.753 -26.506 1.00 63.00 308 ARG A O 1
ATOM 2387 N N . GLN A 1 309 ? -9.953 -22.426 -25.785 1.00 72.19 309 GLN A N 1
ATOM 2388 C CA . GLN A 1 309 ? -10.914 -23.486 -26.039 1.00 72.19 309 GLN A CA 1
ATOM 2389 C C . GLN A 1 309 ? -11.776 -23.672 -24.794 1.00 72.19 309 GLN A C 1
ATOM 2391 O O . GLN A 1 309 ? -11.263 -23.964 -23.717 1.00 72.19 309 GLN A O 1
ATOM 2396 N N . VAL A 1 310 ? -13.081 -23.493 -24.951 1.00 69.00 310 VAL A N 1
ATOM 2397 C CA . VAL A 1 310 ? -14.087 -23.848 -23.952 1.00 69.00 310 VAL A CA 1
ATOM 2398 C C . VAL A 1 310 ? -14.790 -25.096 -24.450 1.00 69.00 310 VAL A C 1
ATOM 2400 O O . VAL A 1 310 ? -15.259 -25.127 -25.588 1.00 69.00 310 VAL A O 1
ATOM 2403 N N . THR A 1 311 ? -14.850 -26.133 -23.620 1.00 76.31 311 THR A N 1
ATOM 2404 C CA . THR A 1 311 ? -15.571 -27.361 -23.965 1.00 76.31 311 THR A CA 1
ATOM 2405 C C . THR A 1 311 ? -17.005 -27.313 -23.455 1.00 76.31 311 THR A C 1
ATOM 2407 O O . THR A 1 311 ? -17.296 -26.649 -22.453 1.00 76.31 311 THR A O 1
ATOM 2410 N N . ARG A 1 312 ? -17.913 -28.053 -24.097 1.00 73.00 312 ARG A N 1
ATOM 2411 C CA . ARG A 1 312 ? -19.299 -28.167 -23.626 1.00 73.00 312 ARG A CA 1
ATOM 2412 C C . ARG A 1 312 ? -19.344 -28.770 -22.220 1.00 73.00 312 ARG A C 1
ATOM 2414 O O . ARG A 1 312 ? -20.147 -28.343 -21.401 1.00 73.00 312 ARG A O 1
ATOM 2421 N N . SER A 1 313 ? -18.415 -29.674 -21.892 1.00 75.00 313 SER A N 1
ATOM 2422 C CA . SER A 1 313 ? -18.276 -30.240 -20.543 1.00 75.00 313 SER A CA 1
ATOM 2423 C C . SER A 1 313 ? -17.953 -29.195 -19.467 1.00 75.00 313 SER A C 1
ATOM 2425 O O . SER A 1 313 ? -18.477 -29.289 -18.362 1.00 75.00 313 SER A O 1
ATOM 2427 N N . MET A 1 314 ? -17.121 -28.189 -19.770 1.00 68.62 314 MET A N 1
ATOM 2428 C CA . MET A 1 314 ? -16.809 -27.103 -18.831 1.00 68.62 314 MET A CA 1
ATOM 2429 C C . MET A 1 314 ? -18.039 -26.233 -18.563 1.00 68.62 314 MET A C 1
ATOM 2431 O O . MET A 1 314 ? -18.303 -25.870 -17.416 1.00 68.62 314 MET A O 1
ATOM 2435 N N . VAL A 1 315 ? -18.809 -25.923 -19.611 1.00 72.69 315 VAL A N 1
ATOM 2436 C CA . VAL A 1 315 ? -20.049 -25.144 -19.483 1.00 72.69 315 VAL A CA 1
ATOM 2437 C C . VAL A 1 315 ? -21.113 -25.938 -18.736 1.00 72.69 315 VAL A C 1
ATOM 2439 O O . VAL A 1 315 ? -21.697 -25.412 -17.793 1.00 72.69 315 VAL A O 1
ATOM 2442 N N . ALA A 1 316 ? -21.285 -27.221 -19.061 1.00 75.75 316 ALA A N 1
ATOM 2443 C CA . ALA A 1 316 ? -22.197 -28.120 -18.361 1.00 75.75 316 ALA A CA 1
ATOM 2444 C C . ALA A 1 316 ? -21.849 -28.248 -16.871 1.00 75.75 316 ALA A C 1
ATOM 2446 O O . ALA A 1 316 ? -22.734 -28.137 -16.030 1.00 75.75 316 ALA A O 1
ATOM 2447 N N . GLN A 1 317 ? -20.565 -28.393 -16.523 1.00 73.00 317 GLN A N 1
ATOM 2448 C CA . GLN A 1 317 ? -20.124 -28.431 -15.127 1.00 73.00 317 GLN A CA 1
ATOM 2449 C C . GLN A 1 317 ? -20.409 -27.107 -14.400 1.00 73.00 317 GLN A C 1
ATOM 2451 O O . GLN A 1 317 ? -20.798 -27.107 -13.232 1.00 73.00 317 GLN A O 1
ATOM 2456 N N . SER A 1 318 ? -20.232 -25.970 -15.078 1.00 68.31 318 SER A N 1
ATOM 2457 C CA . SER A 1 318 ? -20.570 -24.658 -14.519 1.00 68.31 318 SER A CA 1
ATOM 2458 C C . SER A 1 318 ? -22.079 -24.508 -14.297 1.00 68.31 318 SER A C 1
ATOM 2460 O O . SER A 1 318 ? -22.498 -24.026 -13.242 1.00 68.31 318 SER A O 1
ATOM 2462 N N . LEU A 1 319 ? -22.890 -24.976 -15.251 1.00 77.38 319 LEU A N 1
ATOM 2463 C CA . LEU A 1 319 ? -24.346 -24.978 -15.166 1.00 77.38 319 LEU A CA 1
ATOM 2464 C C . LEU A 1 319 ? -24.844 -25.884 -14.033 1.00 77.38 319 LEU A C 1
ATOM 2466 O O . LEU A 1 319 ? -25.672 -25.458 -13.236 1.00 77.38 319 LEU A O 1
ATOM 2470 N N . GLU A 1 320 ? -24.286 -27.088 -13.900 1.00 79.56 320 GLU A N 1
ATOM 2471 C CA . GLU A 1 320 ? -24.611 -28.030 -12.823 1.00 79.56 320 GLU A CA 1
ATOM 2472 C C . GLU A 1 320 ? -24.290 -27.428 -11.448 1.00 79.56 320 GLU A C 1
ATOM 2474 O O . GLU A 1 320 ? -25.104 -27.484 -10.528 1.00 79.56 320 GLU A O 1
ATOM 2479 N N . GLN A 1 321 ? -23.133 -26.772 -11.307 1.00 70.19 321 GLN A N 1
ATOM 2480 C CA . GLN A 1 321 ? -22.777 -26.063 -10.075 1.00 70.19 321 GLN A CA 1
ATOM 2481 C C . GLN A 1 321 ? -23.738 -24.910 -9.765 1.00 70.19 321 GLN A C 1
ATOM 2483 O O . GLN A 1 321 ? -24.089 -24.695 -8.603 1.00 70.19 321 GLN A O 1
ATOM 2488 N N . LEU A 1 322 ? -24.147 -24.159 -10.789 1.00 71.62 322 LEU A N 1
ATOM 2489 C CA . LEU A 1 322 ? -25.102 -23.060 -10.672 1.00 71.62 322 LEU A CA 1
ATOM 2490 C C . LEU A 1 322 ? -26.495 -23.540 -10.259 1.00 71.62 322 LEU A C 1
ATOM 2492 O O . LEU A 1 322 ? -27.107 -22.957 -9.364 1.00 71.62 322 LEU A O 1
ATOM 2496 N N . GLU A 1 323 ? -26.987 -24.604 -10.888 1.00 83.69 323 GLU A N 1
ATOM 2497 C CA . GLU A 1 323 ? -28.285 -25.202 -10.586 1.00 83.69 323 GLU A CA 1
ATOM 2498 C C . GLU A 1 323 ? -28.280 -25.847 -9.190 1.00 83.69 323 GLU A C 1
ATOM 2500 O O . GLU A 1 323 ? -29.205 -25.612 -8.412 1.00 83.69 323 GLU A O 1
ATOM 2505 N N . ALA A 1 324 ? -27.196 -26.525 -8.797 1.00 78.81 324 ALA A N 1
ATOM 2506 C CA . ALA A 1 324 ? -27.030 -27.049 -7.440 1.00 78.81 324 ALA A CA 1
ATOM 2507 C C . ALA A 1 324 ? -26.996 -25.936 -6.376 1.00 78.81 324 ALA A C 1
ATOM 2509 O O . ALA A 1 324 ? -27.555 -26.083 -5.288 1.00 78.81 324 ALA A O 1
ATOM 2510 N N . GLU A 1 325 ? -26.356 -24.801 -6.664 1.00 76.12 325 GLU A N 1
ATOM 2511 C CA . GLU A 1 325 ? -26.373 -23.635 -5.776 1.00 76.12 325 GLU A CA 1
ATOM 2512 C C . GLU A 1 325 ? -27.768 -23.002 -5.690 1.00 76.12 325 GLU A C 1
ATOM 2514 O O . GLU A 1 325 ? -28.193 -22.615 -4.598 1.00 76.12 325 GLU A O 1
ATOM 2519 N N . ARG A 1 326 ? -28.511 -22.958 -6.804 1.00 82.75 326 ARG A N 1
ATOM 2520 C CA . ARG A 1 326 ? -29.905 -22.495 -6.839 1.00 82.75 326 ARG A CA 1
ATOM 2521 C C . ARG A 1 326 ? -30.793 -23.367 -5.961 1.00 82.75 326 ARG A C 1
ATOM 2523 O O . ARG A 1 326 ? -31.535 -22.832 -5.141 1.00 82.75 326 ARG A O 1
ATOM 2530 N N . GLU A 1 327 ? -30.694 -24.688 -6.086 1.00 84.31 327 GLU A N 1
ATOM 2531 C CA . GLU A 1 327 ? -31.457 -25.620 -5.250 1.00 84.31 327 GLU A CA 1
ATOM 2532 C C . GLU A 1 327 ? -31.113 -25.478 -3.768 1.00 84.31 327 GLU A C 1
ATOM 2534 O O . GLU A 1 327 ? -32.016 -25.411 -2.934 1.00 84.31 327 GLU A O 1
ATOM 2539 N N . ARG A 1 328 ? -29.823 -25.354 -3.428 1.00 81.06 328 ARG A N 1
ATOM 2540 C CA . ARG A 1 328 ? -29.392 -25.113 -2.042 1.00 81.06 328 ARG A CA 1
ATOM 2541 C C . ARG A 1 328 ? -29.991 -23.832 -1.472 1.00 81.06 328 ARG A C 1
ATOM 2543 O O . ARG A 1 328 ? -30.454 -23.842 -0.335 1.00 81.06 328 ARG A O 1
ATOM 2550 N N . LEU A 1 329 ? -29.997 -22.744 -2.242 1.00 73.94 329 LEU A N 1
ATOM 2551 C CA . LEU A 1 329 ? -30.566 -21.470 -1.803 1.00 73.94 329 LEU A CA 1
ATOM 2552 C C . LEU A 1 329 ? -32.085 -21.540 -1.626 1.00 73.94 329 LEU A C 1
ATOM 2554 O O . LEU A 1 329 ? -32.594 -20.990 -0.653 1.00 73.94 329 LEU A O 1
ATOM 2558 N N . ILE A 1 330 ? -32.796 -22.239 -2.515 1.00 80.12 330 ILE A N 1
ATOM 2559 C CA . ILE A 1 330 ? -34.243 -22.471 -2.384 1.00 80.12 330 ILE A CA 1
ATOM 2560 C C . ILE A 1 330 ? -34.536 -23.300 -1.128 1.00 80.12 330 ILE A C 1
ATOM 2562 O O . ILE A 1 330 ? -35.358 -22.898 -0.311 1.00 80.12 330 ILE A O 1
ATOM 2566 N N . GLN A 1 331 ? -33.809 -24.399 -0.906 1.00 78.81 331 GLN A N 1
ATOM 2567 C CA . GLN A 1 331 ? -33.974 -25.227 0.295 1.00 78.81 331 GLN A CA 1
ATOM 2568 C C . GLN A 1 331 ? -33.673 -24.446 1.577 1.00 78.81 331 GLN A C 1
ATOM 2570 O O . GLN A 1 331 ? -34.404 -24.542 2.561 1.00 78.81 331 GLN A O 1
ATOM 2575 N N . GLN A 1 332 ? -32.603 -23.649 1.574 1.00 70.94 332 GLN A N 1
ATOM 2576 C CA . GLN A 1 332 ? -32.256 -22.799 2.706 1.00 70.94 332 GLN A CA 1
ATOM 2577 C C . GLN A 1 332 ? -33.341 -21.746 2.966 1.00 70.94 332 GLN A C 1
ATOM 2579 O O . GLN A 1 332 ? -33.672 -21.494 4.124 1.00 70.94 332 GLN A O 1
ATOM 2584 N N . TYR A 1 333 ? -33.911 -21.158 1.912 1.00 69.31 333 TYR A N 1
ATOM 2585 C CA . TYR A 1 333 ? -35.029 -20.221 2.005 1.00 69.31 333 TYR A CA 1
ATOM 2586 C C . TYR A 1 333 ? -36.274 -20.883 2.606 1.00 69.31 333 TYR A C 1
ATOM 2588 O O . TYR A 1 333 ? -36.833 -20.344 3.559 1.00 69.31 333 TYR A O 1
ATOM 2596 N N . ASP A 1 334 ? -36.661 -22.068 2.133 1.00 70.81 334 ASP A N 1
ATOM 2597 C CA . ASP A 1 334 ? -37.832 -22.793 2.641 1.00 70.81 334 ASP A CA 1
ATOM 2598 C C . ASP A 1 334 ? -37.682 -23.139 4.133 1.00 70.81 334 ASP A C 1
ATOM 2600 O O . ASP A 1 334 ? -38.592 -22.905 4.926 1.00 70.81 334 ASP A O 1
ATOM 2604 N N . ILE A 1 335 ? -36.491 -23.584 4.554 1.00 69.12 335 ILE A N 1
ATOM 2605 C CA . ILE A 1 335 ? -36.187 -23.881 5.966 1.00 69.12 335 ILE A CA 1
ATOM 2606 C C . ILE A 1 335 ? -36.252 -22.625 6.849 1.00 69.12 335 ILE A C 1
ATOM 2608 O O . ILE A 1 335 ? -36.639 -22.706 8.019 1.00 69.12 335 ILE A O 1
ATOM 2612 N N . LEU A 1 336 ? -35.810 -21.475 6.332 1.00 61.22 336 LEU A N 1
ATOM 2613 C CA . LEU A 1 336 ? -35.756 -20.216 7.080 1.00 61.22 336 LEU A CA 1
ATOM 2614 C C . LEU A 1 336 ? -37.117 -19.517 7.144 1.00 61.22 336 LEU A C 1
ATOM 2616 O O . LEU A 1 336 ? -37.445 -18.916 8.171 1.00 61.22 336 LEU A O 1
ATOM 2620 N N . LYS A 1 337 ? -37.923 -19.626 6.084 1.00 66.25 337 LYS A N 1
ATOM 2621 C CA . LYS A 1 337 ? -39.262 -19.035 5.985 1.00 66.25 337 LYS A CA 1
ATOM 2622 C C . LYS A 1 337 ? -40.209 -19.563 7.063 1.00 66.25 337 LYS A C 1
ATOM 2624 O O . LYS A 1 337 ? -40.991 -18.788 7.608 1.00 66.25 337 LYS A O 1
ATOM 2629 N N . ASP A 1 338 ? -40.072 -20.835 7.430 1.00 62.47 338 ASP A N 1
ATOM 2630 C CA . ASP A 1 338 ? -40.884 -21.474 8.472 1.00 62.47 338 ASP A CA 1
ATOM 2631 C C . ASP A 1 338 ? -40.457 -21.105 9.908 1.00 62.47 338 ASP A C 1
ATOM 2633 O O . ASP A 1 338 ? -41.179 -21.398 10.863 1.00 62.47 338 ASP A O 1
ATOM 2637 N N . LYS A 1 339 ? -39.293 -20.462 10.098 1.00 59.59 339 LYS A N 1
ATOM 2638 C CA . LYS A 1 339 ? -38.663 -20.283 11.421 1.00 59.59 339 LYS A CA 1
ATOM 2639 C C . LYS A 1 339 ? -38.638 -18.850 11.973 1.00 59.59 339 LYS A C 1
ATOM 2641 O O . LYS A 1 339 ? -38.142 -18.676 13.085 1.00 59.59 339 LYS A O 1
ATOM 2646 N N . MET A 1 340 ? -39.126 -17.816 11.273 1.00 49.50 340 MET A N 1
ATOM 2647 C CA . MET A 1 340 ? -38.847 -16.416 11.671 1.00 49.50 340 MET A CA 1
ATOM 2648 C C . MET A 1 340 ? -40.025 -15.422 11.575 1.00 49.50 340 MET A C 1
ATOM 2650 O O . MET A 1 340 ? -40.795 -15.435 10.620 1.00 49.50 340 MET A O 1
ATOM 2654 N N . SER A 1 341 ? -40.099 -14.502 12.556 1.00 49.81 341 SER A N 1
ATOM 2655 C CA . SER A 1 341 ? -40.967 -13.303 12.593 1.00 49.81 341 SER A CA 1
ATOM 2656 C C . SER A 1 341 ? -40.314 -12.070 11.916 1.00 49.81 341 SER A C 1
ATOM 2658 O O . SER A 1 341 ? -39.279 -12.202 11.266 1.00 49.81 341 SER A O 1
ATOM 2660 N N . ASP A 1 342 ? -40.915 -10.872 12.039 1.00 45.72 342 ASP A N 1
ATOM 2661 C CA . ASP A 1 342 ? -40.710 -9.625 11.254 1.00 45.72 342 ASP A CA 1
ATOM 2662 C C . ASP A 1 342 ? -39.268 -9.140 10.942 1.00 45.72 342 ASP A C 1
ATOM 2664 O O . ASP A 1 342 ? -39.097 -8.360 10.002 1.00 45.72 342 ASP A O 1
ATOM 2668 N N . ILE A 1 343 ? -38.221 -9.647 11.607 1.00 43.88 343 ILE A N 1
ATOM 2669 C CA . ILE A 1 343 ? -36.800 -9.494 11.197 1.00 43.88 343 ILE A CA 1
ATOM 2670 C C . ILE A 1 343 ? -36.556 -10.082 9.780 1.00 43.88 343 ILE A C 1
ATOM 2672 O O . ILE A 1 343 ? -35.624 -9.709 9.068 1.00 43.88 343 ILE A O 1
ATOM 2676 N N . SER A 1 344 ? -37.464 -10.950 9.331 1.00 52.78 344 SER A N 1
ATOM 2677 C CA . SER A 1 344 ? -37.428 -11.729 8.094 1.00 52.78 344 SER A CA 1
ATOM 2678 C C . SER A 1 344 ? -37.509 -10.917 6.782 1.00 52.78 344 SER A C 1
ATOM 2680 O O . SER A 1 344 ? -36.939 -11.326 5.777 1.00 52.78 344 SER A O 1
ATOM 2682 N N . LYS A 1 345 ? -38.126 -9.725 6.731 1.00 49.09 345 LYS A N 1
ATOM 2683 C CA . LYS A 1 345 ? -38.410 -9.050 5.434 1.00 49.09 345 LYS A CA 1
ATOM 2684 C C . LYS A 1 345 ? -37.173 -8.545 4.679 1.00 49.09 345 LYS A C 1
ATOM 2686 O O . LYS A 1 345 ? -37.129 -8.632 3.453 1.00 49.09 345 LYS A O 1
ATOM 2691 N N . THR A 1 346 ? -36.172 -8.016 5.379 1.00 45.81 346 THR A N 1
ATOM 2692 C CA . THR A 1 346 ? -34.936 -7.516 4.746 1.00 45.81 346 THR A CA 1
ATOM 2693 C C . THR A 1 346 ? -34.038 -8.668 4.301 1.00 45.81 346 THR A C 1
ATOM 2695 O O . THR A 1 346 ? -33.483 -8.621 3.204 1.00 45.81 346 THR A O 1
ATOM 2698 N N . LEU A 1 347 ? -33.956 -9.727 5.114 1.00 50.44 347 LEU A N 1
ATOM 2699 C CA . LEU A 1 347 ? -33.222 -10.948 4.785 1.00 50.44 347 LEU A CA 1
ATOM 2700 C C . LEU A 1 347 ? -33.871 -11.680 3.596 1.00 50.44 347 LEU A C 1
ATOM 2702 O O . LEU A 1 347 ? -33.166 -12.076 2.671 1.00 50.44 347 LEU A O 1
ATOM 2706 N N . MET A 1 348 ? -35.209 -11.758 3.561 1.00 58.19 348 MET A N 1
ATOM 2707 C CA . MET A 1 348 ? -35.965 -12.320 2.436 1.00 58.19 348 MET A CA 1
ATOM 2708 C C . MET A 1 348 ? -35.743 -11.527 1.145 1.00 58.19 348 MET A C 1
ATOM 2710 O O . MET A 1 348 ? -35.428 -12.126 0.126 1.00 58.19 348 MET A O 1
ATOM 2714 N N . ARG A 1 349 ? -35.805 -10.187 1.175 1.00 56.88 349 ARG A N 1
ATOM 2715 C CA . ARG A 1 349 ? -35.506 -9.359 -0.013 1.00 56.88 349 ARG A CA 1
ATOM 2716 C C . ARG A 1 349 ? -34.066 -9.521 -0.496 1.00 56.88 349 ARG A C 1
ATOM 2718 O O . ARG A 1 349 ? -33.807 -9.464 -1.696 1.00 56.88 349 ARG A O 1
ATOM 2725 N N . ALA A 1 350 ? -33.113 -9.687 0.421 1.00 53.91 350 ALA A N 1
ATOM 2726 C CA . ALA A 1 350 ? -31.730 -9.972 0.059 1.00 53.91 350 ALA A CA 1
ATOM 2727 C C . ALA A 1 350 ? -31.619 -11.343 -0.629 1.00 53.91 350 ALA A C 1
ATOM 2729 O O . ALA A 1 350 ? -31.027 -11.422 -1.702 1.00 53.91 350 ALA A O 1
ATOM 2730 N N . GLN A 1 351 ? -32.251 -12.386 -0.080 1.00 61.03 351 GLN A N 1
ATOM 2731 C CA . GLN A 1 351 ? -32.290 -13.723 -0.683 1.00 61.03 351 GLN A CA 1
ATOM 2732 C C . GLN A 1 351 ? -33.022 -13.762 -2.032 1.00 61.03 351 GLN A C 1
ATOM 2734 O O . GLN A 1 351 ? -32.513 -14.373 -2.966 1.00 61.03 351 GLN A O 1
ATOM 2739 N N . GLU A 1 352 ? -34.150 -13.066 -2.184 1.00 64.44 352 GLU A N 1
ATOM 2740 C CA . GLU A 1 352 ? -34.874 -12.947 -3.459 1.00 64.44 352 GLU A CA 1
ATOM 2741 C C . GLU A 1 352 ? -34.010 -12.278 -4.535 1.00 64.44 352 GLU A C 1
ATOM 2743 O O . GLU A 1 352 ? -33.939 -12.753 -5.668 1.00 64.44 352 GLU A O 1
ATOM 2748 N N . ASN A 1 353 ? -33.290 -11.209 -4.182 1.00 62.41 353 ASN A N 1
ATOM 2749 C CA . ASN A 1 353 ? -32.355 -10.560 -5.101 1.00 62.41 353 ASN A CA 1
ATOM 2750 C C . ASN A 1 353 ? -31.169 -11.467 -5.468 1.00 62.41 353 ASN A C 1
ATOM 2752 O O . ASN A 1 353 ? -30.689 -11.408 -6.600 1.00 62.41 353 ASN A O 1
ATOM 2756 N N . ILE A 1 354 ? -30.695 -12.302 -4.536 1.00 60.94 354 ILE A N 1
ATOM 2757 C CA . ILE A 1 354 ? -29.643 -13.298 -4.792 1.00 60.94 354 ILE A CA 1
ATOM 2758 C C . ILE A 1 354 ? -30.153 -14.366 -5.763 1.00 60.94 354 ILE A C 1
ATOM 2760 O O . ILE A 1 354 ? -29.486 -14.641 -6.759 1.00 60.94 354 ILE A O 1
ATOM 2764 N N . LEU A 1 355 ? -31.343 -14.922 -5.513 1.00 70.69 355 LEU A N 1
ATOM 2765 C CA . LEU A 1 355 ? -31.956 -15.931 -6.375 1.00 70.69 355 LEU A CA 1
ATOM 2766 C C . LEU A 1 355 ? -32.184 -15.377 -7.783 1.00 70.69 355 LEU A C 1
ATOM 2768 O O . LEU A 1 355 ? -31.788 -16.009 -8.756 1.00 70.69 355 LEU A O 1
ATOM 2772 N N . LYS A 1 356 ? -32.710 -14.152 -7.889 1.00 72.06 356 LYS A N 1
ATOM 2773 C CA . LYS A 1 356 ? -32.925 -13.478 -9.173 1.00 72.06 356 LYS A CA 1
ATOM 2774 C C . LYS A 1 356 ? -31.626 -13.317 -9.971 1.00 72.06 356 LYS A C 1
ATOM 2776 O O . LYS A 1 356 ? -31.598 -13.626 -11.157 1.00 72.06 356 LYS A O 1
ATOM 2781 N N . ARG A 1 357 ? -30.538 -12.875 -9.330 1.00 66.12 357 ARG A N 1
ATOM 2782 C CA . ARG A 1 357 ? -29.222 -12.744 -9.990 1.00 66.12 357 ARG A CA 1
ATOM 2783 C C . ARG A 1 357 ? -28.644 -14.092 -10.413 1.00 66.12 357 ARG A C 1
ATOM 2785 O O . ARG A 1 357 ? -27.955 -14.171 -11.426 1.00 66.12 357 ARG A O 1
ATOM 2792 N N . LEU A 1 358 ? -28.897 -15.143 -9.636 1.00 70.00 358 LEU A N 1
ATOM 2793 C CA . LEU A 1 358 ? -28.475 -16.497 -9.975 1.00 70.00 358 LEU A CA 1
ATOM 2794 C C . LEU A 1 358 ? -29.273 -17.055 -11.165 1.00 70.00 358 LEU A C 1
ATOM 2796 O O . LEU A 1 358 ? -28.693 -17.692 -12.038 1.00 70.00 358 LEU A O 1
ATOM 2800 N N . GLU A 1 359 ? -30.572 -16.764 -11.244 1.00 78.38 359 GLU A N 1
ATOM 2801 C CA . GLU A 1 359 ? -31.434 -17.144 -12.371 1.00 78.38 359 GLU A CA 1
ATOM 2802 C C . GLU A 1 359 ? -31.066 -16.402 -13.661 1.00 78.38 359 GLU A C 1
ATOM 2804 O O . GLU A 1 359 ? -30.882 -17.043 -14.694 1.00 78.38 359 GLU A O 1
ATOM 2809 N N . GLU A 1 360 ? -30.859 -15.080 -13.600 1.00 71.50 360 GLU A N 1
ATOM 2810 C CA . GLU A 1 360 ? -30.391 -14.268 -14.741 1.00 71.50 360 GLU A CA 1
ATOM 2811 C C . GLU A 1 360 ? -29.102 -14.828 -15.362 1.00 71.50 360 GLU A C 1
ATOM 2813 O O . GLU A 1 360 ? -28.885 -14.756 -16.572 1.00 71.50 360 GLU A O 1
ATOM 2818 N N . LYS A 1 361 ? -28.265 -15.430 -14.523 1.00 63.09 361 LYS A N 1
ATOM 2819 C CA . LYS A 1 361 ? -26.970 -15.989 -14.880 1.00 63.09 361 LYS A CA 1
ATOM 2820 C C . LYS A 1 361 ? -27.008 -17.414 -15.397 1.00 63.09 361 LYS A C 1
ATOM 2822 O O . LYS A 1 361 ? -26.250 -17.732 -16.307 1.00 63.09 361 LYS A O 1
ATOM 2827 N N . ILE A 1 362 ? -27.856 -18.268 -14.824 1.00 75.12 362 ILE A N 1
ATOM 2828 C CA . ILE A 1 362 ? -28.163 -19.571 -15.426 1.00 75.12 362 ILE A CA 1
ATOM 2829 C C . ILE A 1 362 ? -28.638 -19.328 -16.859 1.00 75.12 362 ILE A C 1
ATOM 2831 O O . ILE A 1 362 ? -28.164 -19.984 -17.781 1.00 75.12 362 ILE A O 1
ATOM 2835 N N . GLU A 1 363 ? -29.482 -18.315 -17.056 1.00 78.88 363 GLU A N 1
ATOM 2836 C CA . GLU A 1 363 ? -29.964 -17.933 -18.379 1.00 78.88 363 GLU A CA 1
ATOM 2837 C C . GLU A 1 363 ? -28.862 -17.337 -19.269 1.00 78.88 363 GLU A C 1
ATOM 2839 O O . GLU A 1 363 ? -28.793 -17.620 -20.460 1.00 78.88 363 GLU A O 1
ATOM 2844 N N . GLU A 1 364 ? -27.957 -16.521 -18.722 1.00 73.06 364 GLU A N 1
ATOM 2845 C CA . GLU A 1 364 ? -26.765 -16.050 -19.442 1.00 73.06 364 GLU A CA 1
ATOM 2846 C C . GLU A 1 364 ? -25.853 -17.205 -19.871 1.00 73.06 364 GLU A C 1
ATOM 2848 O O . GLU A 1 364 ? -25.475 -17.270 -21.034 1.00 73.06 364 GLU A O 1
ATOM 2853 N N . THR A 1 365 ? -25.587 -18.163 -18.983 1.00 68.88 365 THR A N 1
ATOM 2854 C CA . THR A 1 365 ? -24.728 -19.322 -19.268 1.00 68.88 365 THR A CA 1
ATOM 2855 C C . THR A 1 365 ? -25.378 -20.259 -20.288 1.00 68.88 365 THR A C 1
ATOM 2857 O O . THR A 1 365 ? -24.689 -20.742 -21.179 1.00 68.88 365 THR A O 1
ATOM 2860 N N . LYS A 1 366 ? -26.706 -20.455 -20.232 1.00 80.12 366 LYS A N 1
ATOM 2861 C CA . LYS A 1 366 ? -27.477 -21.181 -21.261 1.00 80.12 366 LYS A CA 1
ATOM 2862 C C . LYS A 1 366 ? -27.405 -20.482 -22.618 1.00 80.12 366 LYS A C 1
ATOM 2864 O O . LYS A 1 366 ? -27.186 -21.132 -23.637 1.00 80.12 366 LYS A O 1
ATOM 2869 N N . ARG A 1 367 ? -27.522 -19.150 -22.635 1.00 77.62 367 ARG A N 1
ATOM 2870 C CA . ARG A 1 367 ? -27.350 -18.353 -23.860 1.00 77.62 367 ARG A CA 1
ATOM 2871 C C . ARG A 1 367 ? -25.927 -18.430 -24.402 1.00 77.62 367 ARG A C 1
ATOM 2873 O O . ARG A 1 367 ? -25.766 -18.501 -25.615 1.00 77.62 367 ARG A O 1
ATOM 2880 N N . ASP A 1 368 ? -24.912 -18.425 -23.543 1.00 72.75 368 ASP A N 1
ATOM 2881 C CA . ASP A 1 368 ? -23.517 -18.584 -23.957 1.00 72.75 368 ASP A CA 1
ATOM 2882 C C . ASP A 1 368 ? -23.243 -19.999 -24.484 1.00 72.75 368 ASP A C 1
ATOM 2884 O O . ASP A 1 368 ? -22.596 -20.133 -25.520 1.00 72.75 368 ASP A O 1
ATOM 2888 N N . GLU A 1 369 ? -23.801 -21.044 -23.864 1.00 78.31 369 GLU A N 1
ATOM 2889 C CA . GLU A 1 369 ? -23.750 -22.421 -24.372 1.00 78.31 369 GLU A CA 1
ATOM 2890 C C . GLU A 1 369 ? -24.356 -22.517 -25.781 1.00 78.31 369 GLU A C 1
ATOM 2892 O O . GLU A 1 369 ? -23.708 -22.999 -26.715 1.00 78.31 369 GLU A O 1
ATOM 2897 N N . GLU A 1 370 ? -25.572 -21.997 -25.964 1.00 78.75 370 GLU A N 1
ATOM 2898 C CA . GLU A 1 370 ? -26.245 -21.977 -27.263 1.00 78.75 370 GLU A CA 1
ATOM 2899 C C . GLU A 1 370 ? -25.463 -21.139 -28.285 1.00 78.75 370 GLU A C 1
ATOM 2901 O O . GLU A 1 370 ? -25.280 -21.546 -29.432 1.00 78.75 370 GLU A O 1
ATOM 2906 N N . ARG A 1 371 ? -24.924 -19.989 -27.875 1.00 75.62 371 ARG A N 1
ATOM 2907 C CA . ARG A 1 371 ? -24.110 -19.121 -28.733 1.00 75.62 371 ARG A CA 1
ATOM 2908 C C . ARG A 1 371 ? -22.812 -19.794 -29.176 1.00 75.62 371 ARG A C 1
ATOM 2910 O O . ARG A 1 371 ? -22.383 -19.608 -30.316 1.00 75.62 371 ARG A O 1
ATOM 2917 N N . TRP A 1 372 ? -22.151 -20.520 -28.281 1.00 70.62 372 TRP A N 1
ATOM 2918 C CA . TRP A 1 372 ? -20.848 -21.132 -28.529 1.00 70.62 372 TRP A CA 1
ATOM 2919 C C . TRP A 1 372 ? -20.963 -22.446 -29.297 1.00 70.62 372 TRP A C 1
ATOM 2921 O O . TRP A 1 372 ? -20.231 -22.652 -30.273 1.00 70.62 372 TRP A O 1
ATOM 2931 N N . PHE A 1 373 ? -21.901 -23.310 -28.916 1.00 77.19 373 PHE A N 1
ATOM 2932 C CA . PHE A 1 373 ? -22.009 -24.669 -29.447 1.00 77.19 373 PHE A CA 1
ATOM 2933 C C . PHE A 1 373 ? -23.215 -24.873 -30.372 1.00 77.19 373 PHE A C 1
ATOM 2935 O O . PHE A 1 373 ? -23.168 -25.746 -31.238 1.00 77.19 373 PHE A O 1
ATOM 2942 N N . GLY A 1 374 ? -24.262 -24.054 -30.252 1.00 77.12 374 GLY A N 1
ATOM 2943 C CA . GLY A 1 374 ? -25.513 -24.218 -30.992 1.00 77.12 374 GLY A CA 1
ATOM 2944 C C . GLY A 1 374 ? -26.182 -25.575 -30.749 1.00 77.12 374 GLY A C 1
ATOM 2945 O O . GLY A 1 374 ? -25.840 -26.323 -29.832 1.00 77.12 374 GLY A O 1
ATOM 2946 N N . ASN A 1 375 ? -27.110 -25.935 -31.635 1.00 75.75 375 ASN A N 1
ATOM 2947 C CA . ASN A 1 375 ? -27.816 -27.222 -31.589 1.00 75.75 375 ASN A CA 1
ATOM 2948 C C . ASN A 1 375 ? -27.028 -28.385 -32.220 1.00 75.75 375 ASN A C 1
ATOM 2950 O O . ASN A 1 375 ? -27.600 -29.449 -32.446 1.00 75.75 375 ASN A O 1
ATOM 2954 N N . ASP A 1 376 ? -25.740 -28.200 -32.527 1.00 74.88 376 ASP A N 1
ATOM 2955 C CA . ASP A 1 376 ? -24.905 -29.231 -33.145 1.00 74.88 376 ASP A CA 1
ATOM 2956 C C . ASP A 1 376 ? -24.257 -30.123 -32.067 1.00 74.88 376 ASP A C 1
ATOM 2958 O O . ASP A 1 376 ? -23.373 -29.655 -31.342 1.00 74.88 376 ASP A O 1
ATOM 2962 N N . PRO A 1 377 ? -24.645 -31.408 -31.947 1.00 68.44 377 PRO A N 1
ATOM 2963 C CA . PRO A 1 377 ? -24.081 -32.315 -30.950 1.00 68.44 377 PRO A CA 1
ATOM 2964 C C . PRO A 1 377 ? -22.617 -32.682 -31.225 1.00 68.44 377 PRO A C 1
ATOM 2966 O O . PRO A 1 377 ? -21.955 -33.220 -30.344 1.00 68.44 377 PRO A O 1
ATOM 2969 N N . SER A 1 378 ? -22.106 -32.427 -32.434 1.00 71.50 378 SER A N 1
ATOM 2970 C CA . SER A 1 378 ? -20.714 -32.708 -32.803 1.00 71.50 378 SER A CA 1
ATOM 2971 C C . SER A 1 378 ? -19.748 -31.580 -32.420 1.00 71.50 378 SER A C 1
ATOM 2973 O O . SER A 1 378 ? -18.531 -31.778 -32.411 1.00 71.50 378 SER A O 1
ATOM 2975 N N . LYS A 1 379 ? -20.274 -30.402 -32.059 1.00 73.56 379 LYS A N 1
ATOM 2976 C CA . LYS A 1 379 ? -19.491 -29.233 -31.656 1.00 73.56 379 LYS A CA 1
ATOM 2977 C C . LYS A 1 379 ? -19.308 -29.215 -30.136 1.00 73.56 379 LYS A C 1
ATOM 2979 O O . LYS A 1 379 ? -20.098 -28.617 -29.408 1.00 73.56 379 LYS A O 1
ATOM 2984 N N . ASP A 1 380 ? -18.250 -29.878 -29.676 1.00 75.81 380 ASP A N 1
ATOM 2985 C CA . ASP A 1 380 ? -17.908 -30.005 -28.248 1.00 75.81 380 ASP A CA 1
ATOM 2986 C C . ASP A 1 380 ? -16.877 -28.967 -27.771 1.00 75.81 380 ASP A C 1
ATOM 2988 O O . ASP A 1 380 ? -16.668 -28.781 -26.577 1.00 75.81 380 ASP A O 1
ATOM 2992 N N . VAL A 1 381 ? -16.244 -28.249 -28.705 1.00 73.44 381 VAL A N 1
ATOM 2993 C CA . VAL A 1 381 ? -15.239 -27.218 -28.415 1.00 73.44 381 VAL A CA 1
ATOM 2994 C C . VAL A 1 381 ? -15.615 -25.919 -29.122 1.00 73.44 381 VAL A C 1
ATOM 2996 O O . VAL A 1 381 ? -15.873 -25.902 -30.327 1.00 73.44 381 VAL A O 1
ATOM 2999 N N . ALA A 1 382 ? -15.628 -24.824 -28.369 1.00 71.69 382 ALA A N 1
ATOM 3000 C CA . ALA A 1 382 ? -15.808 -23.474 -28.867 1.00 71.69 382 ALA A CA 1
ATOM 3001 C C . ALA A 1 382 ? -14.534 -22.669 -28.626 1.00 71.69 382 ALA A C 1
ATOM 3003 O O . ALA A 1 382 ? -13.958 -22.679 -27.540 1.00 71.69 382 ALA A O 1
ATOM 3004 N N . GLU A 1 383 ? -14.089 -21.973 -29.664 1.00 67.31 383 GLU A N 1
ATOM 3005 C CA . GLU A 1 383 ? -12.925 -21.103 -29.598 1.00 67.31 383 GLU A CA 1
ATOM 3006 C C . GLU A 1 383 ? -13.409 -19.685 -29.274 1.00 67.31 383 GLU A C 1
ATOM 3008 O O . GLU A 1 383 ? -14.083 -19.050 -30.088 1.00 67.31 383 GLU A O 1
ATOM 3013 N N . ILE A 1 384 ? -13.122 -19.208 -28.063 1.00 64.75 384 ILE A N 1
ATOM 3014 C CA . ILE A 1 384 ? -13.440 -17.843 -27.642 1.00 64.75 384 ILE A CA 1
ATOM 3015 C C . ILE A 1 384 ? -12.230 -16.937 -27.831 1.00 64.75 384 ILE A C 1
ATOM 3017 O O . ILE A 1 384 ? -11.121 -17.217 -27.372 1.00 64.75 384 ILE A O 1
ATOM 3021 N N . GLU A 1 385 ? -12.477 -15.823 -28.510 1.00 55.94 385 GLU A N 1
ATOM 3022 C CA . GLU A 1 385 ? -11.500 -14.772 -28.747 1.00 55.94 385 GLU A CA 1
ATOM 3023 C C . GLU A 1 385 ? -11.456 -13.806 -27.559 1.00 55.94 385 GLU A C 1
ATOM 3025 O O . GLU A 1 385 ? -12.350 -12.976 -27.374 1.00 55.94 385 GLU A O 1
ATOM 3030 N N . ILE A 1 386 ? -10.391 -13.879 -26.761 1.00 56.25 386 ILE A N 1
ATOM 3031 C CA . ILE A 1 386 ? -10.106 -12.895 -25.718 1.00 56.25 386 ILE A CA 1
ATOM 3032 C C . ILE A 1 386 ? -9.204 -11.832 -26.331 1.00 56.25 386 ILE A C 1
ATOM 3034 O O . ILE A 1 386 ? -8.043 -12.090 -26.645 1.00 56.25 386 ILE A O 1
ATOM 3038 N N . LYS A 1 387 ? -9.723 -10.612 -26.499 1.00 55.56 387 LYS A N 1
ATOM 3039 C CA . LYS A 1 387 ? -8.886 -9.464 -26.869 1.00 55.56 387 LYS A CA 1
ATOM 3040 C C . LYS A 1 387 ? -7.897 -9.195 -25.737 1.00 55.56 387 LYS A C 1
ATOM 3042 O O . LYS A 1 387 ? -8.280 -8.630 -24.714 1.00 55.56 387 LYS A O 1
ATOM 3047 N N . MET A 1 388 ? -6.638 -9.576 -25.927 1.00 57.09 388 MET A N 1
ATOM 3048 C CA . MET A 1 388 ? -5.561 -9.134 -25.051 1.00 57.09 388 MET A CA 1
ATOM 3049 C C . MET A 1 388 ? -5.178 -7.722 -25.478 1.00 57.09 388 MET A C 1
ATOM 3051 O O . MET A 1 388 ? -5.011 -7.441 -26.666 1.00 57.09 388 MET A O 1
ATOM 3055 N N . GLY A 1 389 ? -5.053 -6.830 -24.503 1.00 62.47 389 GLY A N 1
ATOM 3056 C CA . GLY A 1 389 ? -4.613 -5.466 -24.746 1.00 62.47 389 GLY A CA 1
ATOM 3057 C C . GLY A 1 389 ? -5.698 -4.407 -24.619 1.00 62.47 389 GLY A C 1
ATOM 3058 O O . GLY A 1 389 ? -6.821 -4.571 -25.095 1.00 62.47 389 GLY A O 1
ATOM 3059 N N . GLN A 1 390 ? -5.348 -3.283 -23.996 1.00 71.31 390 GLN A N 1
ATOM 3060 C CA . GLN A 1 390 ? -6.184 -2.075 -23.964 1.00 71.31 390 GLN A CA 1
ATOM 3061 C C . GLN A 1 390 ? -5.642 -0.935 -24.836 1.00 71.31 390 GLN A C 1
ATOM 3063 O O . GLN A 1 390 ? -6.300 0.100 -24.959 1.00 71.31 390 GLN A O 1
ATOM 3068 N N . ASP A 1 391 ? -4.463 -1.110 -25.432 1.00 76.12 391 ASP A N 1
ATOM 3069 C CA . ASP A 1 391 ? -3.768 -0.042 -26.139 1.00 76.12 391 ASP A CA 1
ATOM 3070 C C . ASP A 1 391 ? -4.354 0.227 -27.521 1.00 76.12 391 ASP A C 1
ATOM 3072 O O . ASP A 1 391 ? -4.587 -0.673 -28.329 1.00 76.12 391 ASP A O 1
ATOM 3076 N N . THR A 1 392 ? -4.597 1.507 -27.800 1.00 76.38 392 THR A N 1
ATOM 3077 C CA . THR A 1 392 ? -5.204 1.961 -29.056 1.00 76.38 392 THR A CA 1
ATOM 3078 C C . THR A 1 392 ? -4.174 2.426 -30.087 1.00 76.38 392 THR A C 1
ATOM 3080 O O . THR A 1 392 ? -4.485 2.442 -31.279 1.00 76.38 392 THR A O 1
ATOM 3083 N N . ALA A 1 393 ? -2.964 2.783 -29.645 1.00 79.44 393 ALA A N 1
ATOM 3084 C CA . ALA A 1 393 ? -1.847 3.234 -30.475 1.00 79.44 393 ALA A CA 1
ATOM 3085 C C . ALA A 1 393 ? -0.723 2.183 -30.496 1.00 79.44 393 ALA A C 1
ATOM 3087 O O . ALA A 1 393 ? -0.508 1.504 -29.493 1.00 79.44 393 ALA A O 1
ATOM 3088 N N . MET A 1 394 ? -0.031 2.045 -31.633 1.00 82.88 394 MET A N 1
ATOM 3089 C CA . MET A 1 394 ? 1.162 1.194 -31.734 1.00 82.88 394 MET A CA 1
ATOM 3090 C C . MET A 1 394 ? 2.389 1.957 -31.257 1.00 82.88 394 MET A C 1
ATOM 3092 O O . MET A 1 394 ? 2.621 3.060 -31.735 1.00 82.88 394 MET A O 1
ATOM 3096 N N . GLY A 1 395 ? 3.162 1.353 -30.361 1.00 90.00 395 GLY A N 1
ATOM 3097 C CA . GLY A 1 395 ? 4.387 1.930 -29.827 1.00 90.00 395 GLY A CA 1
ATOM 3098 C C . GLY A 1 395 ? 4.732 1.353 -28.457 1.00 90.00 395 GLY A C 1
ATOM 3099 O O . GLY A 1 395 ? 4.001 0.524 -27.900 1.00 90.00 395 GLY A O 1
ATOM 3100 N N . THR A 1 396 ? 5.833 1.831 -27.892 1.00 92.12 396 THR A N 1
ATOM 3101 C CA . THR A 1 396 ? 6.321 1.408 -26.579 1.00 92.12 396 THR A CA 1
ATOM 3102 C C . THR A 1 396 ? 5.989 2.453 -25.525 1.00 92.12 396 THR A C 1
ATOM 3104 O O . THR A 1 396 ? 6.364 3.618 -25.638 1.00 92.12 396 THR A O 1
ATOM 3107 N N . LYS A 1 397 ? 5.313 2.035 -24.455 1.00 94.31 397 LYS A N 1
ATOM 3108 C CA . LYS A 1 397 ? 5.086 2.825 -23.248 1.00 94.31 397 LYS A CA 1
ATOM 3109 C C . LYS A 1 397 ? 5.986 2.321 -22.135 1.00 94.31 397 LYS A C 1
ATOM 3111 O O . LYS A 1 397 ? 5.969 1.130 -21.819 1.00 94.31 397 LYS A O 1
ATOM 3116 N N . LEU A 1 398 ? 6.669 3.248 -21.482 1.00 96.69 398 LEU A N 1
ATOM 3117 C CA . LEU A 1 398 ? 7.501 3.000 -20.313 1.00 96.69 398 LEU A CA 1
ATOM 3118 C C . LEU A 1 398 ? 7.021 3.881 -19.163 1.00 96.69 398 LEU A C 1
ATOM 3120 O O . LEU A 1 398 ? 6.681 5.049 -19.367 1.00 96.69 398 LEU A O 1
ATOM 3124 N N . THR A 1 399 ? 7.001 3.331 -17.953 1.00 97.81 399 THR A N 1
ATOM 3125 C CA . THR A 1 399 ? 6.728 4.102 -16.737 1.00 97.81 399 THR A CA 1
ATOM 3126 C C . THR A 1 399 ? 7.923 4.004 -15.800 1.00 97.81 399 THR A C 1
ATOM 3128 O O . THR A 1 399 ? 8.205 2.932 -15.272 1.00 97.81 399 THR A O 1
ATOM 3131 N N . VAL A 1 400 ? 8.625 5.116 -15.592 1.00 98.56 400 VAL A N 1
ATOM 3132 C CA . VAL A 1 400 ? 9.761 5.217 -14.667 1.00 98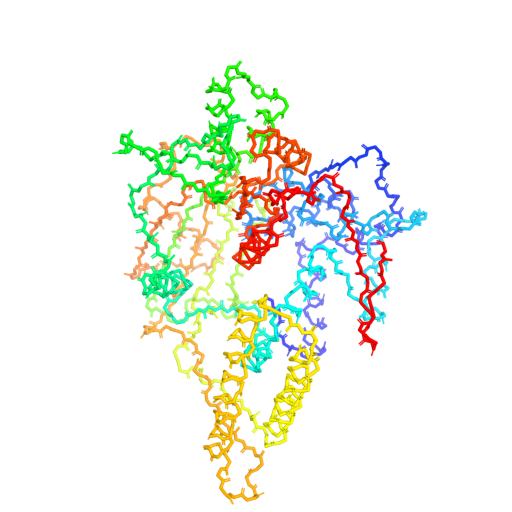.56 400 VAL A CA 1
ATOM 3133 C C . VAL A 1 400 ? 9.268 5.782 -13.339 1.00 98.56 400 VAL A C 1
ATOM 3135 O O . VAL A 1 400 ? 8.521 6.763 -13.318 1.00 98.56 400 VAL A O 1
ATOM 3138 N N . MET A 1 401 ? 9.669 5.159 -12.233 1.00 98.56 401 MET A N 1
ATOM 3139 C CA . MET A 1 401 ? 9.316 5.605 -10.885 1.00 98.56 401 MET A CA 1
ATOM 3140 C C . MET A 1 401 ? 10.561 6.058 -10.128 1.00 98.56 401 MET A C 1
ATOM 3142 O O . MET A 1 401 ? 11.517 5.292 -9.996 1.00 98.56 401 MET A O 1
ATOM 3146 N N . PHE A 1 402 ? 10.527 7.277 -9.592 1.00 98.12 402 PHE A N 1
ATOM 3147 C CA . PHE A 1 402 ? 11.590 7.841 -8.756 1.00 98.12 402 PHE A CA 1
ATOM 3148 C C . PHE A 1 402 ? 11.105 8.176 -7.353 1.00 98.12 402 PHE A C 1
ATOM 3150 O O . PHE A 1 402 ? 9.909 8.365 -7.116 1.00 98.12 402 PHE A O 1
ATOM 3157 N N . GLY A 1 403 ? 12.068 8.311 -6.448 1.00 96.12 403 GLY A N 1
ATOM 3158 C CA . GLY A 1 403 ? 11.847 8.825 -5.109 1.00 96.12 403 GLY A CA 1
ATOM 3159 C C . GLY A 1 403 ? 11.643 7.723 -4.099 1.00 96.12 403 GLY A C 1
ATOM 3160 O O . GLY A 1 403 ? 12.567 6.960 -3.816 1.00 96.12 403 GLY A O 1
ATOM 3161 N N . GLY A 1 404 ? 10.457 7.668 -3.505 1.00 96.69 404 GLY A N 1
ATOM 3162 C CA . GLY A 1 404 ? 10.247 6.862 -2.318 1.00 96.69 404 GLY A CA 1
ATOM 3163 C C . GLY A 1 404 ? 11.078 7.385 -1.147 1.00 96.69 404 GLY A C 1
ATOM 3164 O O . GLY A 1 404 ? 11.360 8.580 -1.040 1.00 96.69 404 GLY A O 1
ATOM 3165 N N . HIS A 1 405 ? 11.540 6.463 -0.309 1.00 96.50 405 HIS A N 1
ATOM 3166 C CA . HIS A 1 405 ? 12.355 6.771 0.866 1.00 96.50 405 HIS A CA 1
ATOM 3167 C C . HIS A 1 405 ? 13.677 7.495 0.549 1.00 96.50 405 HIS A C 1
ATOM 3169 O O . HIS A 1 405 ? 14.268 8.112 1.435 1.00 96.50 405 HIS A O 1
ATOM 3175 N N . TRP A 1 406 ? 14.162 7.441 -0.699 1.00 95.44 406 TRP A N 1
ATOM 3176 C CA . TRP A 1 406 ? 15.368 8.163 -1.110 1.00 95.44 406 TRP A CA 1
ATOM 3177 C C . TRP A 1 406 ? 15.202 9.684 -1.060 1.00 95.44 406 TRP A C 1
ATOM 3179 O O . TRP A 1 406 ? 16.201 10.396 -0.957 1.00 95.44 406 TRP A O 1
ATOM 3189 N N . TRP A 1 407 ? 13.963 10.173 -1.135 1.00 94.75 407 TRP A N 1
ATOM 3190 C CA . TRP A 1 407 ? 13.626 11.596 -1.076 1.00 94.75 407 TRP A CA 1
ATOM 3191 C C . TRP A 1 407 ? 13.067 12.024 0.288 1.00 94.75 407 TRP A C 1
ATOM 3193 O O . TRP A 1 407 ? 12.692 13.182 0.439 1.00 94.75 407 TRP A O 1
ATOM 3203 N N . ASP A 1 408 ? 13.056 11.142 1.301 1.00 89.62 408 ASP A N 1
ATOM 3204 C CA . ASP A 1 408 ? 12.559 11.449 2.659 1.00 89.62 408 ASP A CA 1
ATOM 3205 C C . ASP A 1 408 ? 13.208 12.709 3.261 1.00 89.62 408 ASP A C 1
ATOM 3207 O O . ASP A 1 408 ? 12.592 13.414 4.057 1.00 89.62 408 ASP A O 1
ATOM 3211 N N . SER A 1 409 ? 14.476 12.967 2.926 1.00 88.50 409 SER A N 1
ATOM 3212 C CA . SER A 1 409 ? 15.254 14.088 3.461 1.00 88.50 409 SER A CA 1
ATOM 3213 C C . SER A 1 409 ? 15.314 15.303 2.535 1.00 88.50 409 SER A C 1
ATOM 3215 O O . SER A 1 409 ? 16.033 16.250 2.848 1.00 88.50 409 SER A O 1
ATOM 3217 N N . TRP A 1 410 ? 14.653 15.262 1.378 1.00 92.56 410 TRP A N 1
ATOM 3218 C CA . TRP A 1 410 ? 14.685 16.355 0.405 1.00 92.56 410 TRP A CA 1
ATOM 3219 C C . TRP A 1 410 ? 13.659 17.414 0.795 1.00 92.56 410 TRP A C 1
ATOM 3221 O O . TRP A 1 410 ? 12.550 17.088 1.228 1.00 92.56 410 TRP A O 1
ATOM 3231 N N . ALA A 1 411 ? 14.004 18.694 0.640 1.00 92.69 411 ALA A N 1
ATOM 3232 C CA . ALA A 1 411 ? 13.002 19.737 0.780 1.00 92.69 411 ALA A CA 1
ATOM 3233 C C . ALA A 1 411 ? 12.056 19.701 -0.427 1.00 92.69 411 ALA A C 1
ATOM 3235 O O . ALA A 1 411 ? 12.421 19.268 -1.518 1.00 92.69 411 ALA A O 1
ATOM 3236 N N . LYS A 1 412 ? 10.833 20.219 -0.264 1.00 90.94 412 LYS A N 1
ATOM 3237 C CA . LYS A 1 412 ? 9.866 20.300 -1.371 1.00 90.94 412 LYS A CA 1
ATOM 3238 C C . LYS A 1 412 ? 10.405 21.088 -2.576 1.00 90.94 412 LYS A C 1
ATOM 3240 O O . LYS A 1 412 ? 10.023 20.792 -3.699 1.00 90.94 412 LYS A O 1
ATOM 3245 N N . SER A 1 413 ? 11.285 22.062 -2.337 1.00 92.75 413 SER A N 1
ATOM 3246 C CA . SER A 1 413 ? 11.984 22.831 -3.377 1.00 92.75 413 SER A CA 1
ATOM 3247 C C . SER A 1 413 ? 13.001 22.021 -4.178 1.00 92.75 413 SER A C 1
ATOM 3249 O O . SER A 1 413 ? 13.370 22.454 -5.261 1.00 92.75 413 SER A O 1
ATOM 3251 N N . ASP A 1 414 ? 13.460 20.893 -3.637 1.00 92.94 414 ASP A N 1
ATOM 3252 C CA . ASP A 1 414 ? 14.507 20.057 -4.230 1.00 92.94 414 ASP A CA 1
ATOM 3253 C C . ASP A 1 414 ? 13.908 18.881 -5.019 1.00 92.94 414 ASP A C 1
ATOM 3255 O O . ASP A 1 414 ? 14.629 18.130 -5.673 1.00 92.94 414 ASP A O 1
ATOM 3259 N N . LEU A 1 415 ? 12.587 18.685 -4.931 1.00 95.12 415 LEU A N 1
ATOM 3260 C CA . LEU A 1 415 ? 11.883 17.676 -5.711 1.00 95.12 415 LEU A CA 1
ATOM 3261 C C . LEU A 1 415 ? 11.817 18.124 -7.177 1.00 95.12 415 LEU A C 1
ATOM 3263 O O . LEU A 1 415 ? 11.460 19.276 -7.430 1.00 95.12 415 LEU A O 1
ATOM 3267 N N . PRO A 1 416 ? 12.103 17.224 -8.135 1.00 96.38 416 PRO A N 1
ATOM 3268 C CA . PRO A 1 416 ? 12.171 17.594 -9.538 1.00 96.38 416 PRO A CA 1
ATOM 3269 C C . PRO A 1 416 ? 10.805 18.034 -10.061 1.00 96.38 416 PRO A C 1
ATOM 3271 O O . PRO A 1 416 ? 9.774 17.426 -9.743 1.00 96.38 416 PRO A O 1
ATOM 3274 N N . ASP A 1 417 ? 10.805 19.056 -10.912 1.00 97.06 417 ASP A N 1
ATOM 3275 C CA . ASP A 1 417 ? 9.625 19.411 -11.690 1.00 97.06 417 ASP A CA 1
ATOM 3276 C C . ASP A 1 417 ? 9.352 18.390 -12.815 1.00 97.06 417 ASP A C 1
ATOM 3278 O O . ASP A 1 417 ? 10.064 17.396 -12.994 1.00 97.06 417 ASP A O 1
ATOM 3282 N N . GLU A 1 418 ? 8.278 18.595 -13.583 1.00 98.00 418 GLU A N 1
ATOM 3283 C CA . GLU A 1 418 ? 7.913 17.669 -14.660 1.00 98.00 418 GLU A CA 1
ATOM 3284 C C . GLU A 1 418 ? 9.008 17.541 -15.734 1.00 98.00 418 GLU A C 1
ATOM 3286 O O . GLU A 1 418 ? 9.280 16.436 -16.209 1.00 98.00 418 GLU A O 1
ATOM 3291 N N . LYS A 1 419 ? 9.669 18.642 -16.103 1.00 98.00 419 LYS A N 1
ATOM 3292 C CA . LYS A 1 419 ? 10.693 18.657 -17.152 1.00 98.00 419 LYS A CA 1
ATOM 3293 C C . LYS A 1 419 ? 11.981 17.990 -16.672 1.00 98.00 419 LYS A C 1
ATOM 3295 O O . LYS A 1 419 ? 12.594 17.217 -17.416 1.00 98.00 419 LYS A O 1
ATOM 3300 N N . GLU A 1 420 ? 12.381 18.272 -15.438 1.00 98.00 420 GLU A N 1
ATOM 3301 C CA . GLU A 1 420 ? 13.529 17.647 -14.784 1.00 98.00 420 GLU A CA 1
ATOM 3302 C C . GLU A 1 420 ? 13.314 16.139 -14.653 1.00 98.00 420 GLU A C 1
ATOM 3304 O O . GLU A 1 420 ? 14.167 15.360 -15.076 1.00 98.00 420 GLU A O 1
ATOM 3309 N N . ALA A 1 421 ? 12.135 15.712 -14.192 1.00 98.25 421 ALA A N 1
ATOM 3310 C CA . ALA A 1 421 ? 11.794 14.299 -14.060 1.00 98.25 421 ALA A CA 1
ATOM 3311 C C . ALA A 1 421 ? 11.790 13.552 -15.405 1.00 98.25 421 ALA A C 1
ATOM 3313 O O . ALA A 1 421 ? 12.262 12.415 -15.479 1.00 98.25 421 ALA A O 1
ATOM 3314 N N . ILE A 1 422 ? 11.299 14.175 -16.484 1.00 98.69 422 ILE A N 1
ATOM 3315 C CA . ILE A 1 422 ? 11.367 13.593 -17.835 1.00 98.69 422 ILE A CA 1
ATOM 3316 C C . ILE A 1 422 ? 12.825 13.421 -18.273 1.00 98.69 422 ILE A C 1
ATOM 3318 O O . ILE A 1 422 ? 13.183 12.358 -18.774 1.00 98.69 422 ILE A O 1
ATOM 3322 N N . THR A 1 423 ? 13.673 14.421 -18.023 1.00 98.38 423 THR A N 1
ATOM 3323 C CA . THR A 1 423 ? 15.107 14.365 -18.355 1.00 98.38 423 THR A CA 1
ATOM 3324 C C . THR A 1 423 ? 15.825 13.272 -17.557 1.00 98.38 423 THR A C 1
ATOM 3326 O O . THR A 1 423 ? 16.627 12.517 -18.107 1.00 98.38 423 THR A O 1
ATOM 3329 N N . MET A 1 424 ? 15.506 13.140 -16.267 1.00 98.06 424 MET A N 1
ATOM 3330 C CA . MET A 1 424 ? 15.997 12.057 -15.409 1.00 98.06 424 MET A CA 1
ATOM 3331 C C . MET A 1 424 ? 15.586 10.683 -15.956 1.00 98.06 424 MET A C 1
ATOM 3333 O O . MET A 1 424 ? 16.411 9.774 -16.026 1.00 98.06 424 MET A O 1
ATOM 3337 N N . ALA A 1 425 ? 14.331 10.528 -16.391 1.00 98.50 425 ALA A N 1
ATOM 3338 C CA . ALA A 1 425 ? 13.818 9.282 -16.961 1.00 98.50 425 ALA A CA 1
ATOM 3339 C C . ALA A 1 425 ? 14.511 8.898 -18.266 1.00 98.50 425 ALA A C 1
ATOM 3341 O O . ALA A 1 425 ? 14.975 7.767 -18.385 1.00 98.50 425 ALA A O 1
ATOM 3342 N N . THR A 1 426 ? 14.625 9.816 -19.225 1.00 98.12 426 THR A N 1
ATOM 3343 C CA . THR A 1 426 ? 15.288 9.524 -20.504 1.00 98.12 426 THR A CA 1
ATOM 3344 C C . THR A 1 426 ? 16.775 9.230 -20.311 1.00 98.12 426 THR A C 1
ATOM 3346 O O . THR A 1 426 ? 17.291 8.288 -20.908 1.00 98.12 426 THR A O 1
ATOM 3349 N N . THR A 1 427 ? 17.453 9.951 -19.411 1.00 97.69 427 THR A N 1
ATOM 3350 C CA . THR A 1 427 ? 18.864 9.696 -19.069 1.00 97.69 427 THR A CA 1
ATOM 3351 C C . THR A 1 427 ? 19.052 8.309 -18.449 1.00 97.69 427 THR A C 1
ATOM 3353 O O . THR A 1 427 ? 19.964 7.573 -18.833 1.00 97.69 427 THR A O 1
ATOM 3356 N N . LEU A 1 428 ? 18.174 7.919 -17.521 1.00 97.62 428 LEU A N 1
ATOM 3357 C CA . LEU A 1 428 ? 18.196 6.592 -16.912 1.00 97.62 428 LEU A CA 1
ATOM 3358 C C . LEU A 1 428 ? 17.943 5.483 -17.938 1.00 97.62 428 LEU A C 1
ATOM 3360 O O . LEU A 1 428 ? 18.655 4.481 -17.932 1.00 97.62 428 LEU A O 1
ATOM 3364 N N . LEU A 1 429 ? 16.957 5.649 -18.824 1.00 96.94 429 LEU A N 1
ATOM 3365 C CA . LEU A 1 429 ? 16.643 4.658 -19.859 1.00 96.94 429 LEU A CA 1
ATOM 3366 C C . LEU A 1 429 ? 17.775 4.517 -20.882 1.00 96.94 429 LEU A C 1
ATOM 3368 O O . LEU A 1 429 ? 18.109 3.394 -21.256 1.00 96.94 429 LEU A O 1
ATOM 3372 N N . GLY A 1 430 ? 18.427 5.619 -21.258 1.00 96.00 430 GLY A N 1
ATOM 3373 C CA . GLY A 1 430 ? 19.637 5.581 -22.078 1.00 96.00 430 GLY A CA 1
ATOM 3374 C C . GLY A 1 430 ? 20.767 4.804 -21.404 1.00 96.00 430 GLY A C 1
ATOM 3375 O O . GLY A 1 430 ? 21.443 4.009 -22.048 1.00 96.00 430 GLY A O 1
ATOM 3376 N N . ARG A 1 431 ? 20.936 4.953 -20.086 1.00 95.19 431 ARG A N 1
ATOM 3377 C CA . ARG A 1 431 ? 21.961 4.221 -19.327 1.00 95.19 431 ARG A CA 1
ATOM 3378 C C . ARG A 1 431 ? 21.643 2.734 -19.162 1.00 95.19 431 ARG A C 1
ATOM 3380 O O . ARG A 1 431 ? 22.544 1.912 -19.268 1.00 95.19 431 ARG A O 1
ATOM 3387 N N . HIS A 1 432 ? 20.398 2.394 -18.832 1.00 93.19 432 HIS A N 1
ATOM 3388 C CA . HIS A 1 432 ? 20.026 1.033 -18.428 1.00 93.19 432 HIS A CA 1
ATOM 3389 C C . HIS A 1 432 ? 19.614 0.151 -19.608 1.00 93.19 432 HIS A C 1
ATOM 3391 O O . HIS A 1 432 ? 19.893 -1.043 -19.591 1.00 93.19 432 HIS A O 1
ATOM 3397 N N . LEU A 1 433 ? 18.941 0.728 -20.605 1.00 93.31 433 LEU A N 1
ATOM 3398 C CA . LEU A 1 433 ? 18.352 0.004 -21.735 1.00 93.31 433 LEU A CA 1
ATOM 3399 C C . LEU A 1 433 ? 18.921 0.443 -23.089 1.00 93.31 433 LEU A C 1
ATOM 3401 O O . LEU A 1 433 ? 18.492 -0.075 -24.114 1.00 93.31 433 LEU A O 1
ATOM 3405 N N . ASN A 1 434 ? 19.865 1.394 -23.109 1.00 94.19 434 ASN A N 1
ATOM 3406 C CA . ASN A 1 434 ? 20.414 1.976 -24.337 1.00 94.19 434 ASN A CA 1
ATOM 3407 C C . ASN A 1 434 ? 19.344 2.618 -25.247 1.00 94.19 434 ASN A C 1
ATOM 3409 O O . ASN A 1 434 ? 19.505 2.682 -26.463 1.00 94.19 434 ASN A O 1
ATOM 3413 N N . ILE A 1 435 ? 18.254 3.108 -24.650 1.00 95.19 435 ILE A N 1
ATOM 3414 C CA . ILE A 1 435 ? 17.194 3.837 -25.353 1.00 95.19 435 ILE A CA 1
ATOM 3415 C C . ILE A 1 435 ? 17.616 5.301 -25.464 1.00 95.19 435 ILE A C 1
ATOM 3417 O O . ILE A 1 435 ? 17.617 6.027 -24.468 1.00 95.19 435 ILE A O 1
ATOM 3421 N N . THR A 1 436 ? 17.993 5.729 -26.666 1.00 94.44 436 THR A N 1
ATOM 3422 C CA . THR A 1 436 ? 18.465 7.097 -26.942 1.00 94.44 436 THR A CA 1
ATOM 3423 C C . THR A 1 436 ? 17.468 7.934 -27.736 1.00 94.44 436 THR A C 1
ATOM 3425 O O . THR A 1 436 ? 17.660 9.143 -27.863 1.00 94.44 436 THR A O 1
ATOM 3428 N N . ASP A 1 437 ? 16.396 7.316 -28.234 1.00 94.75 437 ASP A N 1
ATOM 3429 C CA . ASP A 1 437 ? 15.296 7.994 -28.907 1.00 94.75 437 ASP A CA 1
ATOM 3430 C C . ASP A 1 437 ? 14.625 9.035 -28.005 1.00 94.75 437 ASP A C 1
ATOM 3432 O O . ASP A 1 437 ? 14.565 8.904 -26.776 1.00 94.75 437 ASP A O 1
ATOM 3436 N N . GLU A 1 438 ? 14.058 10.068 -28.624 1.00 95.62 438 GLU A N 1
ATOM 3437 C CA . GLU A 1 438 ? 13.204 11.012 -27.912 1.00 95.62 438 GLU A CA 1
ATOM 3438 C C . GLU A 1 438 ? 11.772 10.460 -27.802 1.00 95.62 438 GLU A C 1
ATOM 3440 O O . GLU A 1 438 ? 11.198 9.995 -28.796 1.00 95.62 438 GLU A O 1
ATOM 3445 N N . PRO A 1 439 ? 11.148 10.515 -26.611 1.00 97.50 439 PRO A N 1
ATOM 3446 C CA . PRO A 1 439 ? 9.764 10.097 -26.452 1.00 97.50 439 PRO A CA 1
ATOM 3447 C C . PRO A 1 439 ? 8.841 11.022 -27.255 1.00 97.50 439 PRO A C 1
ATOM 3449 O O . PRO A 1 439 ? 8.891 12.244 -27.138 1.00 97.50 439 PRO A O 1
ATOM 3452 N N . THR A 1 440 ? 7.929 10.434 -28.027 1.00 97.31 440 THR A N 1
ATOM 3453 C CA . THR A 1 440 ? 6.893 11.169 -28.767 1.00 97.31 440 THR A CA 1
ATOM 3454 C C . THR A 1 440 ? 5.907 11.856 -27.819 1.00 97.31 440 THR A C 1
ATOM 3456 O O . THR A 1 440 ? 5.396 12.933 -28.117 1.00 97.31 440 THR A O 1
ATOM 3459 N N . VAL A 1 441 ? 5.628 11.235 -26.668 1.00 97.19 441 VAL A N 1
ATOM 3460 C CA . VAL A 1 441 ? 4.851 11.843 -25.582 1.00 97.19 441 VAL A CA 1
ATOM 3461 C C . VAL A 1 441 ? 5.540 11.535 -24.261 1.00 97.19 441 VAL A C 1
ATOM 3463 O O . VAL A 1 441 ? 5.867 10.384 -23.984 1.00 97.19 441 VAL A O 1
ATOM 3466 N N . ALA A 1 442 ? 5.713 12.553 -23.426 1.00 98.06 442 ALA A N 1
ATOM 3467 C CA . ALA A 1 442 ? 6.252 12.417 -22.082 1.00 98.06 442 ALA A CA 1
ATOM 3468 C C . ALA A 1 442 ? 5.380 13.195 -21.095 1.00 98.06 442 ALA A C 1
ATOM 3470 O O . ALA A 1 442 ? 4.912 14.291 -21.402 1.00 98.06 442 ALA A O 1
ATOM 3471 N N . LYS A 1 443 ? 5.136 12.611 -19.921 1.00 98.31 443 LYS A N 1
ATOM 3472 C CA . LYS A 1 443 ? 4.389 13.251 -18.837 1.00 98.31 443 LYS A CA 1
ATOM 3473 C C . LYS A 1 443 ? 4.907 12.783 -17.490 1.00 98.31 443 LYS A C 1
ATOM 3475 O O . LYS A 1 443 ? 4.982 11.574 -17.266 1.00 98.31 443 LYS A O 1
ATOM 3480 N N . ALA A 1 444 ? 5.175 13.707 -16.578 1.00 98.38 444 ALA A N 1
ATOM 3481 C CA . ALA A 1 444 ? 5.575 13.373 -15.216 1.00 98.38 444 ALA A CA 1
ATOM 3482 C C . ALA A 1 444 ? 4.597 13.945 -14.191 1.00 98.38 444 ALA A C 1
ATOM 3484 O O . ALA A 1 444 ? 4.000 15.004 -14.378 1.00 98.38 444 ALA A O 1
ATOM 3485 N N . ARG A 1 445 ? 4.393 13.212 -13.097 1.00 98.00 445 ARG A N 1
ATOM 3486 C CA . ARG A 1 445 ? 3.558 13.665 -11.986 1.00 98.00 445 ARG A CA 1
ATOM 3487 C C . ARG A 1 445 ? 4.142 13.211 -10.661 1.00 98.00 4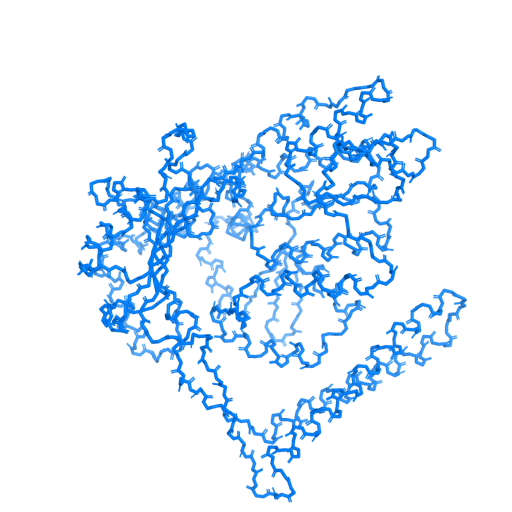45 ARG A C 1
ATOM 3489 O O . ARG A 1 445 ? 4.311 12.013 -10.436 1.00 98.00 445 ARG A O 1
ATOM 3496 N N . LEU A 1 446 ? 4.345 14.173 -9.766 1.00 97.56 446 LEU A N 1
ATOM 3497 C CA . LEU A 1 446 ? 4.644 13.907 -8.369 1.00 97.56 446 LEU A CA 1
ATOM 3498 C C . LEU A 1 446 ? 3.364 13.485 -7.639 1.00 97.56 446 LEU A C 1
ATOM 3500 O O . LEU A 1 446 ? 2.353 14.193 -7.663 1.00 97.56 446 LEU A O 1
ATOM 3504 N N . ALA A 1 447 ? 3.412 12.326 -6.997 1.00 96.62 447 ALA A N 1
ATOM 3505 C CA . ALA A 1 447 ? 2.432 11.894 -6.019 1.00 96.62 447 ALA A CA 1
ATOM 3506 C C . ALA A 1 447 ? 3.013 12.149 -4.621 1.00 96.62 447 ALA A C 1
ATOM 3508 O O . ALA A 1 447 ? 3.905 11.429 -4.172 1.00 96.62 447 ALA A O 1
ATOM 3509 N N . GLU A 1 448 ? 2.536 13.211 -3.969 1.00 94.69 448 GLU A N 1
ATOM 3510 C CA . GLU A 1 448 ? 2.928 13.565 -2.600 1.00 94.69 448 GLU A CA 1
ATOM 3511 C C . GLU A 1 448 ? 2.213 12.663 -1.585 1.00 94.69 448 GLU A C 1
ATOM 3513 O O . GLU A 1 448 ? 1.042 12.328 -1.781 1.00 94.69 448 GLU A O 1
ATOM 3518 N N . ASP A 1 449 ? 2.918 12.268 -0.522 1.00 94.00 449 ASP A N 1
ATOM 3519 C CA . ASP A 1 449 ? 2.398 11.484 0.606 1.00 94.00 449 ASP A CA 1
ATOM 3520 C C . ASP A 1 449 ? 1.573 10.256 0.186 1.00 94.00 449 ASP A C 1
ATOM 3522 O O . ASP A 1 449 ? 0.535 9.919 0.762 1.00 94.00 449 ASP A O 1
ATOM 3526 N N . CYS A 1 450 ? 2.029 9.588 -0.873 1.00 95.12 450 CYS A N 1
ATOM 3527 C CA . CYS A 1 450 ? 1.179 8.695 -1.651 1.00 95.12 450 CYS A CA 1
ATOM 3528 C C . CYS A 1 450 ? 1.194 7.240 -1.175 1.00 95.12 450 CYS A C 1
ATOM 3530 O O . CYS A 1 450 ? 0.192 6.543 -1.334 1.00 95.12 450 CYS A O 1
ATOM 3532 N N . ILE A 1 451 ? 2.301 6.780 -0.581 1.00 97.38 451 ILE A N 1
ATOM 3533 C CA . ILE A 1 451 ? 2.436 5.402 -0.094 1.00 97.38 451 ILE A CA 1
ATOM 3534 C C . ILE A 1 451 ? 2.764 5.418 1.403 1.00 97.38 451 ILE A C 1
ATOM 3536 O O . ILE A 1 451 ? 3.883 5.797 1.772 1.00 97.38 451 ILE A O 1
ATOM 3540 N N . PRO A 1 452 ? 1.824 4.997 2.271 1.00 97.44 452 PRO A N 1
ATOM 3541 C CA . PRO A 1 452 ? 2.068 4.830 3.699 1.00 97.44 452 PRO A CA 1
ATOM 3542 C C . PRO A 1 452 ? 3.236 3.883 3.980 1.00 97.44 452 PRO A C 1
ATOM 3544 O O . PRO A 1 452 ? 3.407 2.870 3.305 1.00 97.44 452 PRO A O 1
ATOM 3547 N N . GLN A 1 453 ? 4.020 4.203 5.003 1.00 97.88 453 GLN A N 1
ATOM 3548 C CA . GLN A 1 453 ? 5.133 3.395 5.488 1.00 97.88 453 GLN A CA 1
ATOM 3549 C C . GLN A 1 453 ? 4.776 2.805 6.851 1.00 97.88 453 GLN A C 1
ATOM 3551 O O . GLN A 1 453 ? 4.257 3.506 7.718 1.00 97.88 453 GLN A O 1
ATOM 3556 N N . TYR A 1 454 ? 5.109 1.533 7.065 1.00 98.19 454 TYR A N 1
ATOM 3557 C CA . TYR A 1 454 ? 4.822 0.817 8.310 1.00 98.19 454 TYR A CA 1
ATOM 3558 C C . TYR A 1 454 ? 6.112 0.627 9.113 1.00 98.19 454 TYR A C 1
ATOM 3560 O O . TYR A 1 454 ? 6.816 -0.361 8.893 1.00 98.19 454 TYR A O 1
ATOM 3568 N N . PRO A 1 455 ? 6.490 1.577 9.988 1.00 97.81 455 PRO A N 1
ATOM 3569 C CA . PRO A 1 455 ? 7.765 1.527 10.694 1.00 97.81 455 PRO A CA 1
ATOM 3570 C C . PRO A 1 455 ? 7.821 0.397 11.731 1.00 97.81 455 PRO A C 1
ATOM 3572 O O . PRO A 1 455 ? 6.791 -0.107 12.171 1.00 97.81 455 PRO A O 1
ATOM 3575 N N . VAL A 1 456 ? 9.023 0.024 12.174 1.00 98.38 456 VAL A N 1
ATOM 3576 C CA . VAL A 1 456 ? 9.202 -0.902 13.311 1.00 98.38 456 VAL A CA 1
ATOM 3577 C C . VAL A 1 456 ? 8.420 -0.408 14.533 1.00 98.38 456 VAL A C 1
ATOM 3579 O O . VAL A 1 456 ? 8.604 0.723 14.973 1.00 98.38 456 VAL A O 1
ATOM 3582 N N . GLY A 1 457 ? 7.553 -1.254 15.090 1.00 97.31 457 GLY A N 1
ATOM 3583 C CA . GLY A 1 457 ? 6.627 -0.896 16.168 1.00 97.31 457 GLY A CA 1
ATOM 3584 C C . GLY A 1 457 ? 5.228 -0.478 15.698 1.00 97.31 457 GLY A C 1
ATOM 3585 O O . GLY A 1 457 ? 4.376 -0.210 16.544 1.00 97.31 457 GLY A O 1
ATOM 3586 N N . TYR A 1 458 ? 4.953 -0.484 14.388 1.00 98.00 458 TYR A N 1
ATOM 3587 C CA . TYR A 1 458 ? 3.657 -0.109 13.807 1.00 98.00 458 TYR A CA 1
ATOM 3588 C C . TYR A 1 458 ? 2.466 -0.848 14.438 1.00 98.00 458 TYR A C 1
ATOM 3590 O O . TYR A 1 458 ? 1.475 -0.218 14.795 1.00 98.00 458 TYR A O 1
ATOM 3598 N N . ARG A 1 459 ? 2.560 -2.168 14.665 1.00 96.81 459 ARG A N 1
ATOM 3599 C CA . ARG A 1 459 ? 1.461 -2.927 15.301 1.00 96.81 459 ARG A CA 1
ATOM 3600 C C . ARG A 1 459 ? 1.115 -2.395 16.696 1.00 96.81 459 ARG A C 1
ATOM 3602 O O . ARG A 1 459 ? -0.057 -2.277 17.037 1.00 96.81 459 ARG A O 1
ATOM 3609 N N . ARG A 1 460 ? 2.127 -2.029 17.489 1.00 97.19 460 ARG A N 1
ATOM 3610 C CA . ARG A 1 460 ? 1.933 -1.455 18.828 1.00 97.19 460 ARG A CA 1
ATOM 3611 C C . ARG A 1 460 ? 1.265 -0.085 18.757 1.00 97.19 460 ARG A C 1
ATOM 3613 O O . ARG A 1 460 ? 0.438 0.234 19.608 1.00 97.19 460 ARG A O 1
ATOM 3620 N N . ASP A 1 461 ? 1.600 0.713 17.750 1.00 98.25 461 ASP A N 1
ATOM 3621 C CA . ASP A 1 461 ? 0.928 1.989 17.522 1.00 98.25 461 ASP A CA 1
ATOM 3622 C C . ASP A 1 461 ? -0.539 1.789 17.155 1.00 98.25 461 ASP A C 1
ATOM 3624 O O . ASP A 1 461 ? -1.397 2.446 17.735 1.00 98.25 461 ASP A O 1
ATOM 3628 N N . MET A 1 462 ? -0.848 0.848 16.259 1.00 98.25 462 MET A N 1
ATOM 3629 C CA . MET A 1 462 ? -2.232 0.548 15.886 1.00 98.25 462 MET A CA 1
ATOM 3630 C C . MET A 1 462 ? -3.064 0.090 17.090 1.00 98.25 462 MET A C 1
ATOM 3632 O O . MET A 1 462 ? -4.202 0.530 17.232 1.00 98.25 462 MET A O 1
ATOM 3636 N N . ALA A 1 463 ? -2.491 -0.714 17.993 1.00 97.75 463 ALA A N 1
ATOM 3637 C CA . ALA A 1 463 ? -3.146 -1.099 19.245 1.00 97.75 463 ALA A CA 1
ATOM 3638 C C . ALA A 1 463 ? -3.430 0.116 20.153 1.00 97.75 463 ALA A C 1
ATOM 3640 O O . ALA A 1 463 ? -4.540 0.278 20.646 1.00 97.75 463 ALA A O 1
ATOM 3641 N N . ARG A 1 464 ? -2.472 1.039 20.308 1.00 98.25 464 ARG A N 1
ATOM 3642 C CA . ARG A 1 464 ? -2.683 2.272 21.094 1.00 98.25 464 ARG A CA 1
ATOM 3643 C C . ARG A 1 464 ? -3.732 3.190 20.471 1.00 98.25 464 ARG A C 1
ATOM 3645 O O . ARG A 1 464 ? -4.512 3.815 21.183 1.00 98.25 464 ARG A O 1
ATOM 3652 N N . ILE A 1 465 ? -3.748 3.293 19.144 1.00 98.44 465 ILE A N 1
ATOM 3653 C CA . ILE A 1 465 ? -4.748 4.090 18.427 1.00 98.44 465 ILE A CA 1
ATOM 3654 C C . ILE A 1 465 ? -6.126 3.437 18.550 1.00 98.44 465 ILE A C 1
ATOM 3656 O O . ILE A 1 465 ? -7.101 4.155 18.756 1.00 98.44 465 ILE A O 1
ATOM 3660 N N . HIS A 1 466 ? -6.217 2.104 18.497 1.00 97.94 466 HIS A N 1
ATOM 3661 C CA . HIS A 1 466 ? -7.448 1.376 18.801 1.00 97.94 466 HIS A CA 1
ATOM 3662 C C . HIS A 1 466 ? -7.999 1.773 20.178 1.00 97.94 466 HIS A C 1
ATOM 3664 O O . HIS A 1 466 ? -9.149 2.200 20.255 1.00 97.94 466 HIS A O 1
ATOM 3670 N N . ASP A 1 467 ? -7.171 1.746 21.226 1.00 97.25 467 ASP A N 1
ATOM 3671 C CA . ASP A 1 467 ? -7.583 2.131 22.584 1.00 97.25 467 ASP A CA 1
ATOM 3672 C C . ASP A 1 467 ? -8.065 3.590 22.658 1.00 97.25 467 ASP A C 1
ATOM 3674 O O . ASP A 1 467 ? -9.070 3.895 23.308 1.00 97.25 467 ASP A O 1
ATOM 3678 N N . GLY A 1 468 ? -7.379 4.501 21.960 1.00 96.88 468 GLY A N 1
ATOM 3679 C CA . GLY A 1 468 ? -7.774 5.908 21.862 1.00 96.88 468 GLY A CA 1
ATOM 3680 C C . GLY A 1 468 ? -9.134 6.092 21.184 1.00 96.88 468 GLY A C 1
ATOM 3681 O O . GLY A 1 468 ? -9.992 6.804 21.703 1.00 96.88 468 GLY A O 1
ATOM 3682 N N . LEU A 1 469 ? -9.359 5.404 20.061 1.00 97.00 469 LEU A N 1
ATOM 3683 C CA . LEU A 1 469 ? -10.637 5.412 19.344 1.00 97.00 469 LEU A CA 1
ATOM 3684 C C . LEU A 1 469 ? -11.769 4.824 20.194 1.00 97.00 469 LEU A C 1
ATOM 3686 O O . LEU A 1 469 ? -12.856 5.396 20.240 1.00 97.00 469 LEU A O 1
ATOM 3690 N N . MET A 1 470 ? -11.512 3.720 20.896 1.00 95.75 470 MET A N 1
ATOM 3691 C CA . MET A 1 470 ? -12.479 3.108 21.809 1.00 95.75 470 MET A CA 1
ATOM 3692 C C . MET A 1 470 ? -12.838 4.044 22.965 1.00 95.75 470 MET A C 1
ATOM 3694 O O . MET A 1 470 ? -14.014 4.215 23.281 1.00 95.75 470 MET A O 1
ATOM 3698 N N . THR A 1 471 ? -11.843 4.703 23.556 1.00 93.88 471 THR A N 1
ATOM 3699 C CA . THR A 1 471 ? -12.041 5.642 24.671 1.00 93.88 471 THR A CA 1
ATOM 3700 C C . THR A 1 471 ? -12.841 6.879 24.255 1.00 93.88 471 THR A C 1
ATOM 3702 O O . THR A 1 471 ? -13.668 7.373 25.025 1.00 93.88 471 THR A O 1
ATOM 3705 N N . GLU A 1 472 ? -12.589 7.404 23.055 1.00 93.81 472 GLU A N 1
ATOM 3706 C CA . GLU A 1 472 ? -13.197 8.654 22.586 1.00 93.81 472 GLU A CA 1
ATOM 3707 C C . GLU A 1 472 ? -14.566 8.453 21.925 1.00 93.81 472 GLU A C 1
ATOM 3709 O O . GLU A 1 472 ? -15.465 9.281 22.093 1.00 93.81 472 GLU A O 1
ATOM 3714 N N . TYR A 1 473 ? -14.731 7.357 21.182 1.00 94.50 473 TYR A N 1
ATOM 3715 C CA . TYR A 1 473 ? -15.872 7.144 20.291 1.00 94.50 473 TYR A CA 1
ATOM 3716 C C . TYR A 1 473 ? -16.638 5.841 20.529 1.00 94.50 473 TYR A C 1
ATOM 3718 O O . TYR A 1 473 ? -17.620 5.607 19.829 1.00 94.50 473 TYR A O 1
ATOM 3726 N N . GLN A 1 474 ? -16.208 4.992 21.471 1.00 92.50 474 GLN A N 1
ATOM 3727 C CA . GLN A 1 474 ? -16.934 3.779 21.879 1.00 92.50 474 GLN A CA 1
ATOM 3728 C C . GLN A 1 474 ? -17.318 2.878 20.687 1.00 92.50 474 GLN A C 1
ATOM 3730 O O . GLN A 1 474 ? -18.457 2.445 20.567 1.00 92.50 474 GLN A O 1
ATOM 3735 N N . GLY A 1 475 ? -16.389 2.672 19.744 1.00 91.69 475 GLY A N 1
ATOM 3736 C CA . GLY A 1 475 ? -16.608 1.809 18.572 1.00 91.69 475 GLY A CA 1
ATOM 3737 C C . GLY A 1 475 ? -17.349 2.434 17.391 1.00 91.69 475 GLY A C 1
ATOM 3738 O O . GLY A 1 475 ? -17.350 1.864 16.294 1.00 91.69 475 GLY A O 1
ATOM 3739 N N . ARG A 1 476 ? -17.937 3.624 17.572 1.00 95.12 476 ARG A N 1
ATOM 3740 C CA . ARG A 1 476 ? -18.715 4.315 16.530 1.00 95.12 476 ARG A CA 1
ATOM 3741 C C . ARG A 1 476 ? -17.842 5.002 15.479 1.00 95.12 476 ARG A C 1
ATOM 3743 O O . ARG A 1 476 ? -18.293 5.242 14.359 1.00 95.12 476 ARG A O 1
ATOM 3750 N N . PHE A 1 477 ? -16.585 5.295 15.814 1.00 97.00 477 PHE A N 1
ATOM 3751 C CA . PHE A 1 477 ? -15.574 5.764 14.867 1.00 97.00 477 PHE A CA 1
ATOM 3752 C C . PHE A 1 477 ? -14.671 4.602 14.458 1.00 97.00 477 PHE A C 1
ATOM 3754 O O . PHE A 1 477 ? -13.979 4.014 15.291 1.00 97.00 477 PHE A O 1
ATOM 3761 N N . LYS A 1 478 ? -14.639 4.303 13.161 1.00 98.00 478 LYS A N 1
ATOM 3762 C CA . LYS A 1 478 ? -13.837 3.221 12.583 1.00 98.00 478 LYS A CA 1
ATOM 3763 C C . LYS A 1 478 ? -12.869 3.771 11.540 1.00 98.00 478 LYS A C 1
ATOM 3765 O O . LYS A 1 478 ? -13.113 4.812 10.932 1.00 98.00 478 LYS A O 1
ATOM 3770 N N . VAL A 1 479 ? -11.772 3.064 11.301 1.00 98.06 479 VAL A N 1
ATOM 3771 C CA . VAL A 1 479 ? -10.777 3.402 10.279 1.00 98.06 479 VAL A CA 1
ATOM 3772 C C . VAL A 1 479 ? -10.664 2.296 9.232 1.00 98.06 479 VAL A C 1
ATOM 3774 O O . VAL A 1 479 ? -10.834 1.112 9.527 1.00 98.06 479 VAL A O 1
ATOM 3777 N N . ALA A 1 480 ? -10.394 2.678 7.985 1.00 96.62 480 ALA A N 1
ATOM 3778 C CA . ALA A 1 480 ? -10.157 1.749 6.881 1.00 96.62 480 ALA A CA 1
ATOM 3779 C C . ALA A 1 480 ? -9.209 2.361 5.844 1.00 96.62 480 ALA A C 1
ATOM 3781 O O . ALA A 1 480 ? -9.114 3.578 5.720 1.00 96.62 480 ALA A O 1
ATOM 3782 N N . GLY A 1 481 ? -8.518 1.526 5.071 1.00 94.69 481 GLY A N 1
ATOM 3783 C CA . GLY A 1 481 ? -7.613 1.972 4.012 1.00 94.69 481 GLY A CA 1
ATOM 3784 C C . GLY A 1 481 ? -6.132 1.763 4.336 1.00 94.69 481 GLY A C 1
ATOM 3785 O O . GLY A 1 481 ? -5.779 1.177 5.366 1.00 94.69 481 GLY A O 1
ATOM 3786 N N . PRO A 1 482 ? -5.240 2.237 3.450 1.00 95.44 482 PRO A N 1
ATOM 3787 C CA . PRO A 1 482 ? -3.862 1.759 3.392 1.00 95.44 482 PRO A CA 1
ATOM 3788 C C . PRO A 1 482 ? -3.042 2.166 4.621 1.00 95.44 482 PRO A C 1
ATOM 3790 O O . PRO A 1 482 ? -2.096 1.483 4.984 1.00 95.44 482 PRO A O 1
ATOM 3793 N N . TRP A 1 483 ? -3.425 3.227 5.328 1.00 96.44 483 TRP A N 1
ATOM 3794 C CA . TRP A 1 483 ? -2.749 3.666 6.551 1.00 96.44 483 TRP A CA 1
ATOM 3795 C C . TRP A 1 483 ? -2.903 2.712 7.742 1.00 96.44 483 TRP A C 1
ATOM 3797 O O . TRP A 1 483 ? -2.093 2.759 8.665 1.00 96.44 483 TRP A O 1
ATOM 3807 N N . TRP A 1 484 ? -3.927 1.858 7.731 1.00 96.00 484 TRP A N 1
ATOM 3808 C CA . TRP A 1 484 ? -4.432 1.187 8.935 1.00 96.00 484 TRP A CA 1
ATOM 3809 C C . TRP A 1 484 ? -4.262 -0.333 8.914 1.00 96.00 484 TRP A C 1
ATOM 3811 O O . TRP A 1 484 ? -4.238 -0.982 9.954 1.00 96.00 484 TRP A O 1
ATOM 3821 N N . GLN A 1 485 ? -4.156 -0.928 7.731 1.00 91.12 485 GLN A N 1
ATOM 3822 C CA . GLN A 1 485 ? -4.276 -2.379 7.544 1.00 91.12 485 GLN A CA 1
ATOM 3823 C C . GLN A 1 485 ? -2.939 -3.115 7.358 1.00 91.12 485 GLN A C 1
ATOM 3825 O O . GLN A 1 485 ? -2.954 -4.312 7.089 1.00 91.12 485 GLN A O 1
ATOM 3830 N N . GLY A 1 486 ? -1.800 -2.416 7.455 1.00 91.12 486 GLY A N 1
ATOM 3831 C CA . GLY A 1 486 ? -0.476 -3.029 7.287 1.00 91.12 486 GLY A CA 1
ATOM 3832 C C . GLY A 1 486 ? -0.185 -3.538 5.868 1.00 91.12 486 GLY A C 1
ATOM 3833 O O . GLY A 1 486 ? 0.725 -4.337 5.680 1.00 91.12 486 GLY A O 1
ATOM 3834 N N . ALA A 1 487 ? -0.958 -3.089 4.876 1.00 91.38 487 ALA A N 1
ATOM 3835 C CA . ALA A 1 487 ? -0.782 -3.398 3.462 1.00 91.38 487 ALA A CA 1
ATOM 3836 C C . ALA A 1 487 ? -1.320 -2.250 2.591 1.00 91.38 487 ALA A C 1
ATOM 3838 O O . ALA A 1 487 ? -2.392 -1.702 2.862 1.00 91.38 487 ALA A O 1
ATOM 3839 N N . VAL A 1 488 ? -0.595 -1.898 1.525 1.00 93.12 488 VAL A N 1
ATOM 3840 C CA . VAL A 1 488 ? -0.922 -0.747 0.655 1.00 93.12 488 VAL A CA 1
ATOM 3841 C C . VAL A 1 488 ? -1.732 -1.125 -0.588 1.00 93.12 488 VAL A C 1
ATOM 3843 O O . VAL A 1 488 ? -2.141 -0.251 -1.348 1.00 93.12 488 VAL A O 1
ATOM 3846 N N . GLY A 1 489 ? -1.968 -2.420 -0.818 1.00 91.25 489 GLY A N 1
ATOM 3847 C CA . GLY A 1 489 ? -2.617 -2.917 -2.025 1.00 91.25 489 GLY A CA 1
ATOM 3848 C C . GLY A 1 489 ? -4.065 -2.445 -2.175 1.00 91.25 489 GLY A C 1
ATOM 3849 O O . GLY A 1 489 ? -4.808 -2.291 -1.203 1.00 91.25 489 GLY A O 1
ATOM 3850 N N . VAL A 1 490 ? -4.509 -2.274 -3.425 1.00 91.62 490 VAL A N 1
ATOM 3851 C CA . VAL A 1 490 ? -5.917 -1.960 -3.740 1.00 91.62 490 VAL A CA 1
ATOM 3852 C C . VAL A 1 490 ? -6.842 -3.074 -3.242 1.00 91.62 490 VAL A C 1
ATOM 3854 O O . VAL A 1 490 ? -7.886 -2.791 -2.659 1.00 91.62 490 VAL A O 1
ATOM 3857 N N . ASN A 1 491 ? -6.434 -4.335 -3.406 1.00 88.38 491 ASN A N 1
ATOM 3858 C CA . ASN A 1 491 ? -7.189 -5.494 -2.929 1.00 88.38 491 ASN A CA 1
ATOM 3859 C C . ASN A 1 491 ? -7.348 -5.483 -1.404 1.00 88.38 491 ASN A C 1
ATOM 3861 O O . ASN A 1 491 ? -8.441 -5.741 -0.903 1.00 88.38 491 ASN A O 1
ATOM 3865 N N . ASP A 1 492 ? -6.289 -5.121 -0.676 1.00 89.44 492 ASP A N 1
ATOM 3866 C CA . ASP A 1 492 ? -6.328 -4.998 0.780 1.00 89.44 492 ASP A CA 1
ATOM 3867 C C . ASP A 1 492 ? -7.275 -3.881 1.215 1.00 89.44 492 ASP A C 1
ATOM 3869 O O . ASP A 1 492 ? -8.096 -4.091 2.104 1.00 89.44 492 ASP A O 1
ATOM 3873 N N . CYS A 1 493 ? -7.227 -2.726 0.537 1.00 93.12 493 CYS A N 1
ATOM 3874 C CA . CYS A 1 493 ? -8.140 -1.615 0.808 1.00 93.12 493 CYS A CA 1
ATOM 3875 C C . CYS A 1 493 ? -9.602 -2.028 0.595 1.00 93.12 493 CYS A C 1
ATOM 3877 O O . CYS A 1 493 ? -10.441 -1.759 1.449 1.00 93.12 493 CYS A O 1
ATOM 3879 N N . ILE A 1 494 ? -9.908 -2.718 -0.510 1.00 91.38 494 ILE A N 1
ATOM 3880 C CA . ILE A 1 494 ? -11.265 -3.199 -0.808 1.00 91.38 494 ILE A CA 1
ATOM 3881 C C . ILE A 1 494 ? -11.731 -4.193 0.258 1.00 91.38 494 ILE A C 1
ATOM 3883 O O . ILE A 1 494 ? -12.836 -4.046 0.784 1.00 91.38 494 ILE A O 1
ATOM 3887 N N . ARG A 1 495 ? -10.892 -5.180 0.601 1.00 88.31 495 ARG A N 1
ATOM 3888 C CA . ARG A 1 495 ? -11.188 -6.160 1.653 1.00 88.31 495 ARG A CA 1
ATOM 3889 C C . ARG A 1 495 ? -11.480 -5.456 2.976 1.00 88.31 495 ARG A C 1
ATOM 3891 O O . ARG A 1 495 ? -12.530 -5.691 3.567 1.00 88.31 495 ARG A O 1
ATOM 3898 N N . LYS A 1 496 ? -10.598 -4.554 3.415 1.00 91.06 496 LYS A N 1
ATOM 3899 C CA . LYS A 1 496 ? -10.753 -3.862 4.697 1.00 91.06 496 LYS A CA 1
ATOM 3900 C C . LYS A 1 496 ? -11.984 -2.963 4.726 1.00 91.06 496 LYS A C 1
ATOM 3902 O O . LYS A 1 496 ? -12.688 -2.931 5.728 1.00 91.06 496 LYS A O 1
ATOM 3907 N N . SER A 1 497 ? -12.292 -2.269 3.630 1.00 92.62 497 SER A N 1
ATOM 3908 C CA . SER A 1 497 ? -13.531 -1.492 3.525 1.00 92.62 497 SER A CA 1
ATOM 3909 C C . SER A 1 497 ? -14.780 -2.369 3.662 1.00 92.62 497 SER A C 1
ATOM 3911 O O . SER A 1 497 ? -15.739 -1.947 4.305 1.00 92.62 497 SER A O 1
ATOM 3913 N N . GLN A 1 498 ? -14.772 -3.588 3.108 1.00 91.19 498 GLN A N 1
ATOM 3914 C CA . GLN A 1 498 ? -15.874 -4.542 3.279 1.00 91.19 498 GLN A CA 1
ATOM 3915 C C . GLN A 1 498 ? -15.987 -5.041 4.724 1.00 91.19 498 GLN A C 1
ATOM 3917 O O . GLN A 1 498 ? -17.086 -5.034 5.271 1.00 91.19 498 GLN A O 1
ATOM 3922 N N . GLU A 1 499 ? -14.869 -5.395 5.364 1.00 89.12 499 GLU A N 1
ATOM 3923 C CA . GLU A 1 499 ? -14.835 -5.782 6.785 1.00 89.12 499 GLU A CA 1
ATOM 3924 C C . GLU A 1 499 ? -15.419 -4.685 7.683 1.00 89.12 499 GLU A C 1
ATOM 3926 O O . GLU A 1 499 ? -16.268 -4.958 8.530 1.00 89.12 499 GLU A O 1
ATOM 3931 N N . THR A 1 500 ? -15.025 -3.428 7.462 1.00 93.44 500 THR A N 1
ATOM 3932 C CA . THR A 1 500 ? -15.543 -2.289 8.229 1.00 93.44 500 THR A CA 1
ATOM 3933 C C . THR A 1 500 ? -17.032 -2.041 7.965 1.00 93.44 500 THR A C 1
ATOM 3935 O O . THR A 1 500 ? -17.770 -1.688 8.881 1.00 93.44 500 THR A O 1
ATOM 3938 N N . ALA A 1 501 ? -17.513 -2.248 6.737 1.00 93.00 501 ALA A N 1
ATOM 3939 C CA . ALA A 1 501 ? -18.941 -2.143 6.443 1.00 93.00 501 ALA A CA 1
ATOM 3940 C C . ALA A 1 501 ? -19.755 -3.242 7.150 1.00 93.00 501 ALA A C 1
ATOM 3942 O O . ALA A 1 501 ? -20.838 -2.970 7.670 1.00 93.00 501 ALA A O 1
ATOM 3943 N N . TRP A 1 502 ? -19.234 -4.472 7.208 1.00 89.44 502 TRP A N 1
ATOM 3944 C CA . TRP A 1 502 ? -19.865 -5.562 7.951 1.00 89.44 502 TRP A CA 1
ATOM 3945 C C . TRP A 1 502 ? -19.865 -5.308 9.455 1.00 89.44 502 TRP A C 1
ATOM 3947 O O . TRP A 1 502 ? -20.901 -5.506 10.080 1.00 89.44 502 TRP A O 1
ATOM 3957 N N . SER A 1 503 ? -18.776 -4.791 10.029 1.00 89.62 503 SER A N 1
ATOM 3958 C CA . SER A 1 503 ? -18.744 -4.473 11.462 1.00 89.62 503 SER A CA 1
ATOM 3959 C C . SER A 1 503 ? -19.757 -3.393 11.851 1.00 89.62 503 SER A C 1
ATOM 3961 O O . SER A 1 503 ? -20.339 -3.471 12.927 1.00 89.62 503 SER A O 1
ATOM 3963 N N . ILE A 1 504 ? -20.042 -2.428 10.969 1.00 93.31 504 ILE A N 1
ATOM 3964 C CA . ILE A 1 504 ? -21.136 -1.460 11.168 1.00 93.31 504 ILE A CA 1
ATOM 3965 C C . ILE A 1 504 ? -22.501 -2.145 11.085 1.00 93.31 504 ILE A C 1
ATOM 3967 O O . ILE A 1 504 ? -23.361 -1.903 11.928 1.00 93.31 504 ILE A O 1
ATOM 3971 N N . ARG A 1 505 ? -22.713 -3.007 10.082 1.00 90.69 505 ARG A N 1
ATOM 3972 C CA . ARG A 1 505 ? -23.984 -3.727 9.905 1.00 90.69 505 ARG A CA 1
ATOM 3973 C C . ARG A 1 505 ? -24.326 -4.593 11.119 1.00 90.69 505 ARG A C 1
ATOM 3975 O O . ARG A 1 505 ? -25.481 -4.618 11.525 1.00 90.69 505 ARG A O 1
ATOM 3982 N N . GLU A 1 506 ? -23.328 -5.275 11.675 1.00 87.81 506 GLU A N 1
ATOM 3983 C CA . GLU A 1 506 ? -23.468 -6.131 12.860 1.00 87.81 506 GLU A CA 1
ATOM 3984 C C . GLU A 1 506 ? -23.382 -5.355 14.186 1.00 87.81 506 GLU A C 1
ATOM 3986 O O . GLU A 1 506 ? -23.443 -5.975 15.243 1.00 87.81 506 GLU A O 1
ATOM 3991 N N . GLN A 1 507 ? -23.226 -4.023 14.148 1.00 90.94 507 GLN A N 1
ATOM 3992 C CA . GLN A 1 507 ? -23.063 -3.174 15.339 1.00 90.94 507 GLN A CA 1
ATOM 3993 C C . GLN A 1 507 ? -21.942 -3.669 16.271 1.00 90.94 507 GLN A C 1
ATOM 3995 O O . GLN A 1 507 ? -22.067 -3.686 17.494 1.00 90.94 507 GLN A O 1
ATOM 4000 N N . ALA A 1 508 ? -20.830 -4.108 15.678 1.00 89.88 508 ALA A N 1
ATOM 4001 C CA . ALA A 1 508 ? -19.648 -4.559 16.401 1.00 89.88 508 ALA A CA 1
ATOM 4002 C C . ALA A 1 508 ? -18.882 -3.345 16.952 1.00 89.88 508 ALA A C 1
ATOM 4004 O O . ALA A 1 508 ? -17.899 -2.874 16.368 1.00 89.88 508 ALA A O 1
ATOM 4005 N N . ASP A 1 509 ? -19.388 -2.789 18.051 1.00 92.12 509 ASP A N 1
ATOM 4006 C CA . ASP A 1 509 ? -18.863 -1.588 18.712 1.00 92.12 509 ASP A CA 1
ATOM 4007 C C . ASP A 1 509 ? -17.575 -1.862 19.513 1.00 92.12 509 ASP A C 1
ATOM 4009 O O . ASP A 1 509 ? -16.922 -0.944 19.993 1.00 92.12 509 ASP A O 1
ATOM 4013 N N . ASP A 1 510 ? -17.136 -3.115 19.606 1.00 90.38 510 ASP A N 1
ATOM 4014 C CA . ASP A 1 510 ? -15.801 -3.489 20.079 1.00 90.38 510 ASP A CA 1
ATOM 4015 C C . ASP A 1 510 ? -14.717 -3.358 18.989 1.00 90.38 510 ASP A C 1
ATOM 4017 O O . ASP A 1 510 ? -13.528 -3.521 19.264 1.00 90.38 510 ASP A O 1
ATOM 4021 N N . GLN A 1 511 ? -15.104 -3.053 17.745 1.00 92.81 511 GLN A N 1
ATOM 4022 C CA . GLN A 1 511 ? -14.199 -2.986 16.597 1.00 92.81 511 GLN A CA 1
ATOM 4023 C C . GLN A 1 511 ? -14.007 -1.552 16.104 1.00 92.81 511 GLN A C 1
ATOM 4025 O O . GLN A 1 511 ? -14.965 -0.802 15.915 1.00 92.81 511 GLN A O 1
ATOM 4030 N N . THR A 1 512 ? -12.767 -1.191 15.781 1.00 96.25 512 THR A N 1
ATOM 4031 C CA . THR A 1 512 ? -12.428 0.121 15.195 1.00 96.25 512 THR A CA 1
ATOM 4032 C C . THR A 1 512 ? -11.798 0.002 13.810 1.00 96.25 512 THR A C 1
ATOM 4034 O O . THR A 1 512 ? -11.499 1.009 13.178 1.00 96.25 512 THR A O 1
ATOM 4037 N N . GLY A 1 513 ? -11.580 -1.219 13.323 1.00 94.81 513 GLY A N 1
ATOM 4038 C CA . GLY A 1 513 ? -10.724 -1.532 12.185 1.00 94.81 513 GLY A CA 1
ATOM 4039 C C . GLY A 1 513 ? -9.273 -1.831 12.586 1.00 94.81 513 GLY A C 1
ATOM 4040 O O . GLY A 1 513 ? -8.514 -2.308 11.741 1.00 94.81 513 GLY A O 1
ATOM 4041 N N . LEU A 1 514 ? -8.891 -1.599 13.847 1.00 96.56 514 LEU A N 1
ATOM 4042 C CA . LEU A 1 514 ? -7.539 -1.818 14.387 1.00 96.56 514 LEU A CA 1
ATOM 4043 C C . LEU A 1 514 ? -7.478 -2.892 15.487 1.00 96.56 514 LEU A C 1
ATOM 4045 O O . LEU A 1 514 ? -6.401 -3.205 15.989 1.00 96.56 514 LEU A O 1
ATOM 4049 N N . GLU A 1 515 ? -8.612 -3.486 15.851 1.00 93.44 515 GLU A N 1
ATOM 4050 C CA . GLU A 1 515 ? -8.734 -4.494 16.913 1.00 93.44 515 GLU A CA 1
ATOM 4051 C C . GLU A 1 515 ? -7.772 -5.679 16.733 1.00 93.44 515 GLU A C 1
ATOM 4053 O O . GLU A 1 515 ? -7.233 -6.197 17.712 1.00 93.44 515 GLU A O 1
ATOM 4058 N N . GLY A 1 516 ? -7.486 -6.063 15.484 1.00 90.75 516 GLY A N 1
ATOM 4059 C CA . GLY A 1 516 ? -6.571 -7.158 15.147 1.00 90.75 516 GLY A CA 1
ATOM 4060 C C . GLY A 1 516 ? -5.122 -6.936 15.597 1.00 90.75 516 GLY A C 1
ATOM 4061 O O . GLY A 1 516 ? -4.363 -7.896 15.697 1.00 90.75 516 GLY A O 1
ATOM 4062 N N . TYR A 1 517 ? -4.730 -5.699 15.915 1.00 94.25 517 TYR A N 1
ATOM 4063 C CA . TYR A 1 517 ? -3.391 -5.386 16.422 1.00 94.25 517 TYR A CA 1
ATOM 4064 C C . TYR A 1 517 ? -3.265 -5.495 17.944 1.00 94.25 517 TYR A C 1
ATOM 4066 O O . TYR A 1 517 ? -2.147 -5.478 18.454 1.00 94.25 517 TYR A O 1
ATOM 4074 N N . THR A 1 518 ? -4.379 -5.628 18.669 1.00 91.88 518 THR A N 1
ATOM 4075 C CA . THR A 1 518 ? -4.380 -5.768 20.140 1.00 91.88 518 THR A CA 1
ATOM 4076 C C . THR A 1 518 ? -4.019 -7.180 20.605 1.00 91.88 518 THR A C 1
ATOM 4078 O O . THR A 1 518 ? -3.808 -7.415 21.793 1.00 91.88 518 THR A O 1
ATOM 4081 N N . LYS A 1 519 ? -3.961 -8.136 19.671 1.00 87.50 519 LYS A N 1
ATOM 4082 C CA . LYS A 1 519 ? -3.683 -9.552 19.917 1.00 87.50 519 LYS A CA 1
ATOM 4083 C C . LYS A 1 519 ? -2.651 -10.060 18.916 1.00 87.50 519 LYS A C 1
ATOM 4085 O O . LYS A 1 519 ? -2.428 -9.455 17.862 1.00 87.50 519 LYS A O 1
ATOM 4090 N N . ASP A 1 520 ? -2.038 -11.189 19.248 1.00 83.56 520 ASP A N 1
ATOM 4091 C CA . ASP A 1 520 ? -1.215 -11.908 18.288 1.00 83.56 520 ASP A CA 1
ATOM 4092 C C . ASP A 1 520 ? -2.053 -12.443 17.129 1.00 83.56 520 ASP A C 1
ATOM 4094 O O . ASP A 1 520 ? -3.219 -12.822 17.276 1.00 83.56 520 ASP A O 1
ATOM 4098 N N . GLU A 1 521 ? -1.430 -12.435 15.953 1.00 83.94 521 GLU A N 1
ATOM 4099 C CA . GLU A 1 521 ? -2.026 -12.946 14.729 1.00 83.94 521 GLU A CA 1
ATOM 4100 C C . GLU A 1 521 ? -2.311 -14.440 14.901 1.00 83.94 521 GLU A C 1
ATOM 4102 O O . GLU A 1 521 ? -1.427 -15.212 15.270 1.00 83.94 521 GLU A O 1
ATOM 4107 N N . THR A 1 522 ? -3.547 -14.852 14.634 1.00 84.94 522 THR A N 1
ATOM 4108 C CA . THR A 1 522 ? -3.890 -16.280 14.607 1.00 84.94 522 THR A CA 1
ATOM 4109 C C . THR A 1 522 ? -3.612 -16.834 13.223 1.00 84.94 522 THR A C 1
ATOM 4111 O O . THR A 1 522 ? -3.808 -16.128 12.235 1.00 84.94 522 THR A O 1
ATOM 4114 N N . TRP A 1 523 ? -3.184 -18.088 13.134 1.00 86.19 523 TRP A N 1
ATOM 4115 C CA . TRP A 1 523 ? -2.839 -18.712 11.865 1.00 86.19 523 TRP A CA 1
ATOM 4116 C C . TRP A 1 523 ? -3.623 -20.000 11.662 1.00 86.19 523 TRP A C 1
ATOM 4118 O O . TRP A 1 523 ? -4.019 -20.669 12.612 1.00 86.19 523 TRP A O 1
ATOM 4128 N N . TYR A 1 524 ? -3.893 -20.322 10.401 1.00 83.12 524 TYR A N 1
ATOM 4129 C CA . TYR A 1 524 ? -4.587 -21.541 10.009 1.00 83.12 524 TYR A CA 1
ATOM 4130 C C . TYR A 1 524 ? -3.824 -22.230 8.886 1.00 83.12 524 TYR A C 1
ATOM 4132 O O . TYR A 1 524 ? -3.369 -21.579 7.943 1.00 83.12 524 TYR A O 1
ATOM 4140 N N . ILE A 1 525 ? -3.722 -23.552 8.966 1.00 82.50 525 ILE A N 1
ATOM 4141 C CA . ILE A 1 525 ? -3.212 -24.399 7.890 1.00 82.50 525 ILE A CA 1
ATOM 4142 C C . ILE A 1 525 ? -4.398 -25.025 7.164 1.00 82.50 525 ILE A C 1
ATOM 4144 O O . ILE A 1 525 ? -5.201 -25.722 7.780 1.00 82.50 525 ILE A O 1
ATOM 4148 N N . ALA A 1 526 ? -4.492 -24.788 5.856 1.00 76.31 526 ALA A N 1
ATOM 4149 C CA . ALA A 1 526 ? -5.463 -25.431 4.979 1.00 76.31 526 ALA A CA 1
ATOM 4150 C C . ALA A 1 526 ? -4.900 -26.737 4.414 1.00 76.31 526 ALA A C 1
ATOM 4152 O O . ALA A 1 526 ? -3.853 -26.736 3.755 1.00 76.31 526 ALA A O 1
ATOM 4153 N N . GLN A 1 527 ? -5.616 -27.841 4.628 1.00 73.81 527 GLN A N 1
ATOM 4154 C CA . GLN A 1 527 ? -5.282 -29.138 4.047 1.00 73.81 527 GLN A CA 1
ATOM 4155 C C . GLN A 1 527 ? -5.806 -29.245 2.601 1.00 73.81 527 GLN A C 1
ATOM 4157 O O . GLN A 1 527 ? -7.003 -29.066 2.372 1.00 73.81 527 GLN A O 1
ATOM 4162 N N . PRO A 1 528 ? -4.971 -29.602 1.606 1.00 60.09 528 PRO A N 1
ATOM 4163 C CA . PRO A 1 528 ? -5.353 -29.544 0.193 1.00 60.09 528 PRO A CA 1
ATOM 4164 C C . PRO A 1 528 ? -6.438 -30.544 -0.219 1.00 60.09 528 PRO A C 1
ATOM 4166 O O . PRO A 1 528 ? -7.148 -30.289 -1.185 1.00 60.09 528 PRO A O 1
ATOM 4169 N N . ARG A 1 529 ? -6.577 -31.685 0.475 1.00 54.19 529 ARG A N 1
ATOM 4170 C CA . ARG A 1 529 ? -7.561 -32.725 0.109 1.00 54.19 529 ARG A CA 1
ATOM 4171 C C . ARG A 1 529 ? -8.930 -32.530 0.751 1.00 54.19 529 ARG A C 1
ATOM 4173 O O . ARG A 1 529 ? -9.933 -32.848 0.124 1.00 54.19 529 ARG A O 1
ATOM 4180 N N . THR A 1 530 ? -8.969 -32.064 1.995 1.00 62.16 530 THR A N 1
ATOM 4181 C CA . THR A 1 530 ? -10.209 -31.931 2.775 1.00 62.16 530 THR A CA 1
ATOM 4182 C C . THR A 1 530 ? -10.728 -30.497 2.796 1.00 62.16 530 THR A C 1
ATOM 4184 O O . THR A 1 530 ? -11.898 -30.283 3.097 1.00 62.16 530 THR A O 1
ATOM 4187 N N . GLY A 1 531 ? -9.872 -29.510 2.503 1.00 63.16 531 GLY A N 1
ATOM 4188 C CA . GLY A 1 531 ? -10.161 -28.098 2.754 1.00 63.16 531 GLY A CA 1
ATOM 4189 C C . GLY A 1 531 ? -10.246 -27.762 4.246 1.00 63.16 531 GLY A C 1
ATOM 4190 O O . GLY A 1 531 ? -10.607 -26.641 4.595 1.00 63.16 531 GLY A O 1
ATOM 4191 N N . GLU A 1 532 ? -9.931 -28.720 5.125 1.00 70.06 532 GLU A N 1
ATOM 4192 C CA . GLU A 1 532 ? -9.997 -28.542 6.569 1.00 70.06 532 GLU A CA 1
ATOM 4193 C C . GLU A 1 532 ? -8.938 -27.537 7.018 1.00 70.06 532 GLU A C 1
ATOM 4195 O O . GLU A 1 532 ? -7.782 -27.583 6.582 1.00 70.06 532 GLU A O 1
ATOM 4200 N N . LEU A 1 533 ? -9.361 -26.614 7.879 1.00 71.19 533 LEU A N 1
ATOM 4201 C CA . LEU A 1 533 ? -8.526 -25.559 8.426 1.00 71.19 533 LEU A CA 1
ATOM 4202 C C . LEU A 1 533 ? -8.207 -25.873 9.880 1.00 71.19 533 LEU A C 1
ATOM 4204 O O . LEU A 1 533 ? -9.091 -25.878 10.735 1.00 71.19 533 LEU A O 1
ATOM 4208 N N . THR A 1 534 ? -6.930 -26.099 10.165 1.00 79.56 534 THR A N 1
ATOM 4209 C CA . THR A 1 534 ? -6.441 -26.325 11.526 1.00 79.56 534 THR A CA 1
ATOM 4210 C C . THR A 1 534 ? -5.773 -25.054 12.027 1.00 79.56 534 THR A C 1
ATOM 4212 O O . THR A 1 534 ? -4.855 -24.548 11.382 1.00 79.56 534 THR A O 1
ATOM 4215 N N . LYS A 1 535 ? -6.239 -24.524 13.162 1.00 81.38 535 LYS A N 1
ATOM 4216 C CA . LYS A 1 535 ? -5.592 -23.389 13.827 1.00 81.38 535 LYS A CA 1
ATOM 4217 C C . LYS A 1 535 ? -4.210 -23.817 14.329 1.00 81.38 535 LYS A C 1
ATOM 4219 O O . LYS A 1 535 ? -4.112 -24.864 14.968 1.00 81.38 535 LYS A O 1
ATOM 4224 N N . VAL A 1 536 ? -3.194 -23.006 14.051 1.00 74.69 536 VAL A N 1
ATOM 4225 C CA . VAL A 1 536 ? -1.803 -23.191 14.489 1.00 74.69 536 VAL A CA 1
ATOM 4226 C C . VAL A 1 536 ? -1.270 -21.966 15.207 1.00 74.69 536 VAL A C 1
ATOM 4228 O O . VAL A 1 536 ? -1.786 -20.848 14.949 1.00 74.69 536 VAL A O 1
#

Sequence (536 aa):
MPGPAGIVETFRRLYSLFFEPIYAGVFKELGRELSLSPRGDAVEDESVGHFLQRRFGKVVADNFASALFHGIYAGDIYKLSARTLLPSAWFLETKDGSDNGSIVLEVMDMMLKGFKLHPGHVHSFMAMRAAIGNIDASTRSMMSVLEDASVYTFHRGLGSLASRLEESLSQNPNVVIHKQSRAVSVNSSKSDDRLTVHAEHSKEGKQFDYVVSSLGPNSVRTFLEQSAQARGSSIGENVIAACNHSNRSVNVMVVNLYYSDPDLIPDDMRGFGYLIPRSVPVEQNPERALGVIFSTETSGLRGRTDKRQVTRSMVAQSLEQLEAERERLIQQYDILKDKMSDISKTLMRAQENILKRLEEKIEETKRDEERWFGNDPSKDVAEIEIKMGQDTAMGTKLTVMFGGHWWDSWAKSDLPDEKEAITMATTLLGRHLNITDEPTVAKARLAEDCIPQYPVGYRRDMARIHDGLMTEYQGRFKVAGPWWQGAVGVNDCIRKSQETAWSIREQADDQTGLEGYTKDETWYIAQPRTGELTKV

pLDDT: mean 82.56, std 16.91, range [24.28, 98.75]

Secondary structure (DSSP, 8-state):
------HHHHHHHHHHHTTSGGGTTHHHHHHHHTTPPPPPTT----BHHHHHHHHHHHHIIIIIIHHHHHHHH---TTTBBHHHHSHHHHHHHTGGG-TT--HHHHHHHHHHHT-EEEEHHHHHHHHHHHHH----HHHHHHHHHHHT-S----TT-THHHHHHHHHHHHT-TT----TT--EEEEEEETTEEEEEEEETT-SSPEEES-EEE-S-HHHHHHHHHHHHHHTT----HHHHHHHHHH--EEEEEEEEEEES-TT-S-TTT-SSEEE--TTS-TTT-TT-EEEEEEHHHHH--TTEEEEEEEEHHHHHHHHHHHHHHHHHHHHHHHHHHTT--TTHHHHHHHHHHHHHHHHHHHHHHHHHHHHHHTT-TT--EEEEEEEE----S-SEEEEEEEEGGGGTT--GGGS--HHHHHHHHHHHHHHHH---SPPSEEEEEEEEEEEE--BTTHHHHHHHHHHHHHHHHTTSEEE-STTTSS---HHHHHHHHHHHHHHHHTT-TT--S-GGGSSPPPEEEEPTTT--EEE-

InterPro domains:
  IPR002937 Amine oxidase [PF01593] (37-221)
  IPR036188 FAD/NAD(P)-binding domain superfamily [G3DSA:3.50.50.60] (1-359)
  IPR036188 FAD/NAD(P)-binding domain superfamily [G3DSA:3.50.50.60] (382-510)
  IPR036188 FAD/NAD(P)-binding domain superfamily [SSF51905] (35-504)
  IPR050464 Zeta Carotene Desaturase and Related Oxidoreductases [PTHR42923] (33-508)

Radius of gyration: 26.43 Å; chains: 1; bounding box: 68×59×62 Å